Protein AF-A0A9P4I8T3-F1 (afdb_monomer)

Organism: NCBI:txid1504668

Structure (mmCIF, N/CA/C/O backbone):
data_AF-A0A9P4I8T3-F1
#
_entry.id   AF-A0A9P4I8T3-F1
#
loop_
_atom_site.group_PDB
_atom_site.id
_atom_site.type_symbol
_atom_site.label_atom_id
_atom_site.label_alt_id
_atom_site.label_comp_id
_atom_site.label_asym_id
_atom_site.label_entity_id
_atom_site.label_seq_id
_atom_site.pdbx_PDB_ins_code
_atom_site.Cartn_x
_atom_site.Cartn_y
_atom_site.Cartn_z
_atom_site.occupancy
_atom_site.B_iso_or_equiv
_atom_site.auth_seq_id
_atom_site.auth_comp_id
_atom_site.auth_asym_id
_atom_site.auth_atom_id
_atom_site.pdbx_PDB_model_num
ATOM 1 N N . MET A 1 1 ? 22.975 -70.107 -22.832 1.00 39.19 1 MET A N 1
ATOM 2 C CA . MET A 1 1 ? 23.733 -68.838 -22.820 1.00 39.19 1 MET A CA 1
ATOM 3 C C . MET A 1 1 ? 22.758 -67.718 -22.517 1.00 39.19 1 MET A C 1
ATOM 5 O O . MET A 1 1 ? 21.801 -67.549 -23.257 1.00 39.19 1 MET A O 1
ATOM 9 N N . ARG A 1 2 ? 22.939 -67.062 -21.368 1.00 32.47 2 ARG A N 1
ATOM 10 C CA . ARG A 1 2 ? 22.164 -65.898 -20.922 1.00 32.47 2 ARG A CA 1
ATOM 11 C C . ARG A 1 2 ? 22.772 -64.655 -21.576 1.00 32.47 2 ARG A C 1
ATOM 13 O O . ARG A 1 2 ? 23.991 -64.532 -21.544 1.00 32.47 2 ARG A O 1
ATOM 20 N N . SER A 1 3 ? 21.956 -63.761 -22.126 1.00 32.41 3 SER A N 1
ATOM 21 C CA . SER A 1 3 ? 22.399 -62.419 -22.513 1.00 32.41 3 SER A CA 1
ATOM 22 C C . SER A 1 3 ? 21.476 -61.393 -21.870 1.00 32.41 3 SER A C 1
ATOM 24 O O . SER A 1 3 ? 20.270 -61.390 -22.109 1.00 32.41 3 SER A O 1
ATOM 26 N N . PHE A 1 4 ? 22.074 -60.601 -20.987 1.00 32.31 4 PHE A N 1
ATOM 27 C CA . PHE A 1 4 ? 21.524 -59.430 -20.322 1.00 32.31 4 PHE A CA 1
ATOM 28 C C . PHE A 1 4 ? 21.687 -58.226 -21.250 1.00 32.31 4 PHE A C 1
ATOM 30 O O . PHE A 1 4 ? 22.812 -57.991 -21.680 1.00 32.31 4 PHE A O 1
ATOM 37 N N . ILE A 1 5 ? 20.644 -57.420 -21.475 1.00 35.81 5 ILE A N 1
ATOM 38 C CA . ILE A 1 5 ? 20.812 -55.990 -21.779 1.00 35.81 5 ILE A CA 1
ATOM 39 C C . ILE A 1 5 ? 19.763 -55.196 -20.999 1.00 35.81 5 ILE A C 1
ATOM 41 O O . ILE A 1 5 ? 18.572 -55.498 -21.022 1.00 35.81 5 ILE A O 1
ATOM 45 N N . ASN A 1 6 ? 20.296 -54.228 -20.260 1.00 30.61 6 ASN A N 1
ATOM 46 C CA . ASN A 1 6 ? 19.678 -53.412 -19.232 1.00 30.61 6 ASN A CA 1
ATOM 47 C C . ASN A 1 6 ? 18.763 -52.318 -19.791 1.00 30.61 6 ASN A C 1
ATOM 49 O O . ASN A 1 6 ? 19.089 -51.644 -20.767 1.00 30.61 6 ASN A O 1
ATOM 53 N N . THR A 1 7 ? 17.674 -52.085 -19.066 1.00 32.41 7 THR A N 1
ATOM 54 C CA . THR A 1 7 ? 16.831 -50.890 -19.112 1.00 32.41 7 THR A CA 1
ATOM 55 C C . THR A 1 7 ? 17.627 -49.684 -18.601 1.00 32.41 7 THR A C 1
ATOM 57 O O . THR A 1 7 ? 18.062 -49.677 -17.450 1.00 32.41 7 THR A O 1
ATOM 60 N N . VAL A 1 8 ? 17.821 -48.659 -19.433 1.00 31.30 8 VAL A N 1
ATOM 61 C CA . VAL A 1 8 ? 18.344 -47.354 -19.000 1.00 31.30 8 VAL A CA 1
ATOM 62 C C . VAL A 1 8 ? 17.151 -46.478 -18.628 1.00 31.30 8 VAL A C 1
ATOM 64 O O . VAL A 1 8 ? 16.394 -46.051 -19.496 1.00 31.30 8 VAL A O 1
ATOM 67 N N . ALA A 1 9 ? 16.967 -46.241 -17.331 1.00 30.64 9 ALA A N 1
ATOM 68 C CA . ALA A 1 9 ? 16.066 -45.217 -16.822 1.00 30.64 9 ALA A CA 1
ATOM 69 C C . ALA A 1 9 ? 16.783 -43.860 -16.884 1.00 30.64 9 ALA A C 1
ATOM 71 O O . ALA A 1 9 ? 17.818 -43.670 -16.246 1.00 30.64 9 ALA A O 1
ATOM 72 N N . VAL A 1 10 ? 16.243 -42.926 -17.666 1.00 30.62 10 VAL A N 1
ATOM 73 C CA . VAL A 1 10 ? 16.665 -41.521 -17.665 1.00 30.62 10 VAL A CA 1
ATOM 74 C C . VAL A 1 10 ? 15.968 -40.841 -16.489 1.00 30.62 10 VAL A C 1
ATOM 76 O O . VAL A 1 10 ? 14.761 -40.619 -16.521 1.00 30.62 10 VAL A O 1
ATOM 79 N N . ALA A 1 11 ? 16.722 -40.546 -15.433 1.00 29.09 11 ALA A N 1
ATOM 80 C CA . ALA A 1 11 ? 16.269 -39.690 -14.347 1.00 29.09 11 ALA A CA 1
ATOM 81 C C . ALA A 1 11 ? 16.483 -38.222 -14.754 1.00 29.09 11 ALA A C 1
ATOM 83 O O . ALA A 1 11 ? 17.623 -37.764 -14.828 1.00 29.09 11 ALA A O 1
ATOM 84 N N . LEU A 1 12 ? 15.398 -37.486 -15.022 1.00 29.84 12 LEU A N 1
ATOM 85 C CA . LEU A 1 12 ? 15.425 -36.022 -15.010 1.00 29.84 12 LEU A CA 1
ATOM 86 C C . LEU A 1 12 ? 15.494 -35.570 -13.547 1.00 29.84 12 LEU A C 1
ATOM 88 O O . LEU A 1 12 ? 14.497 -35.604 -12.828 1.00 29.84 12 LEU A O 1
ATOM 92 N N . ALA A 1 13 ? 16.679 -35.166 -13.100 1.00 29.25 13 ALA A N 1
ATOM 93 C CA . ALA A 1 13 ? 16.830 -34.421 -11.862 1.00 29.25 13 ALA A CA 1
ATOM 94 C C . ALA A 1 13 ? 16.403 -32.969 -12.122 1.00 29.25 13 ALA A C 1
ATOM 96 O O . ALA A 1 13 ? 17.127 -32.208 -12.761 1.00 29.25 13 ALA A O 1
ATOM 97 N N . ALA A 1 14 ? 15.213 -32.602 -11.646 1.00 28.91 14 ALA A N 1
ATOM 98 C CA . ALA A 1 14 ? 14.805 -31.213 -11.505 1.00 28.91 14 ALA A CA 1
ATOM 99 C C . ALA A 1 14 ? 15.632 -30.588 -10.374 1.00 28.91 14 ALA A C 1
ATOM 101 O O . ALA A 1 14 ? 15.403 -30.841 -9.192 1.00 28.91 14 ALA A O 1
ATOM 102 N N . SER A 1 15 ? 16.646 -29.812 -10.739 1.00 28.58 15 SER A N 1
ATOM 103 C CA . SER A 1 15 ? 17.368 -28.945 -9.817 1.00 28.58 15 SER A CA 1
ATOM 104 C C . SER A 1 15 ? 16.493 -27.735 -9.496 1.00 28.58 15 SER A C 1
ATOM 106 O O . SER A 1 15 ? 16.472 -26.763 -10.248 1.00 28.58 15 SER A O 1
ATOM 108 N N . SER A 1 16 ? 15.763 -27.803 -8.382 1.00 28.31 16 SER A N 1
ATOM 109 C CA . SER A 1 16 ? 15.173 -26.635 -7.732 1.00 28.31 16 SER A CA 1
ATOM 110 C C . SER A 1 16 ? 16.310 -25.759 -7.203 1.00 28.31 16 SER A C 1
ATOM 112 O O . SER A 1 16 ? 16.874 -26.026 -6.138 1.00 28.31 16 SER A O 1
ATOM 114 N N . LEU A 1 17 ? 16.690 -24.743 -7.973 1.00 27.39 17 LEU A N 1
ATOM 115 C CA . LEU A 1 17 ? 17.464 -23.624 -7.457 1.00 27.39 17 LEU A CA 1
ATOM 116 C C . LEU A 1 17 ? 16.551 -22.882 -6.480 1.00 27.39 17 LEU A C 1
ATOM 118 O O . LEU A 1 17 ? 15.700 -22.102 -6.890 1.00 27.39 17 LEU A O 1
ATOM 122 N N . ALA A 1 18 ? 16.719 -23.147 -5.186 1.00 28.11 18 ALA A N 1
ATOM 123 C CA . ALA A 1 18 ? 16.371 -22.162 -4.178 1.00 28.11 18 ALA A CA 1
ATOM 124 C C . ALA A 1 18 ? 17.290 -20.964 -4.439 1.00 28.11 18 ALA A C 1
ATOM 126 O O . ALA A 1 18 ? 18.469 -20.984 -4.076 1.00 28.11 18 ALA A O 1
ATOM 127 N N . ALA A 1 19 ? 16.787 -19.971 -5.170 1.00 26.14 19 ALA A N 1
ATOM 128 C CA . ALA A 1 19 ? 17.444 -18.685 -5.262 1.00 26.14 19 ALA A CA 1
ATOM 129 C C . ALA A 1 19 ? 17.400 -18.088 -3.854 1.00 26.14 19 ALA A C 1
ATOM 131 O O . ALA A 1 19 ? 16.372 -17.598 -3.399 1.00 26.14 19 ALA A O 1
ATOM 132 N N . ALA A 1 20 ? 18.517 -18.179 -3.132 1.00 26.09 20 ALA A N 1
ATOM 133 C CA . ALA A 1 20 ? 18.774 -17.218 -2.079 1.00 26.09 20 ALA A CA 1
ATOM 134 C C . ALA A 1 20 ? 18.694 -15.848 -2.757 1.00 26.09 20 ALA A C 1
ATOM 136 O O . ALA A 1 20 ? 19.478 -15.589 -3.676 1.00 26.09 20 ALA A O 1
ATOM 137 N N . ALA A 1 21 ? 17.708 -15.034 -2.370 1.00 28.83 21 ALA A N 1
ATOM 138 C CA . ALA A 1 21 ? 17.592 -13.670 -2.856 1.00 28.83 21 ALA A CA 1
ATOM 139 C C . ALA A 1 21 ? 18.983 -13.014 -2.767 1.00 28.83 21 ALA A C 1
ATOM 141 O O . ALA A 1 21 ? 19.659 -13.181 -1.739 1.00 28.83 21 ALA A O 1
ATOM 142 N N . PRO A 1 22 ? 19.467 -12.350 -3.834 1.00 28.58 22 PRO A N 1
ATOM 143 C CA . PRO A 1 22 ? 20.724 -11.621 -3.760 1.00 28.58 22 PRO A CA 1
ATOM 144 C C . PRO A 1 22 ? 20.665 -10.717 -2.529 1.00 28.58 22 PRO A C 1
ATOM 146 O O . PRO A 1 22 ? 19.621 -10.130 -2.251 1.00 28.58 22 PRO A O 1
ATOM 149 N N . ALA A 1 23 ? 21.751 -10.673 -1.751 1.00 32.44 23 ALA A N 1
ATOM 150 C CA . ALA A 1 23 ? 21.820 -9.859 -0.544 1.00 32.44 23 ALA A CA 1
ATOM 151 C C . ALA A 1 23 ? 21.357 -8.436 -0.884 1.00 32.44 23 ALA A C 1
ATOM 153 O O . ALA A 1 23 ? 22.071 -7.707 -1.577 1.00 32.44 23 ALA A O 1
ATOM 154 N N . GLN A 1 24 ? 20.141 -8.087 -0.449 1.00 41.16 24 GLN A N 1
ATOM 155 C CA . GLN A 1 24 ? 19.524 -6.802 -0.744 1.00 41.16 24 GLN A CA 1
ATOM 156 C C . GLN A 1 24 ? 20.484 -5.715 -0.281 1.00 41.16 24 GLN A C 1
ATOM 158 O O . GLN A 1 24 ? 21.000 -5.754 0.843 1.00 41.16 24 GLN A O 1
ATOM 163 N N . LYS A 1 25 ? 20.770 -4.749 -1.152 1.00 39.25 25 LYS A N 1
ATOM 164 C CA . LYS A 1 25 ? 21.570 -3.592 -0.773 1.00 39.25 25 LYS A CA 1
ATOM 165 C C . LYS A 1 25 ? 20.713 -2.743 0.165 1.00 39.25 25 LYS A C 1
ATOM 167 O O . LYS A 1 25 ? 19.985 -1.868 -0.279 1.00 39.25 25 LYS A O 1
ATOM 172 N N . ILE A 1 26 ? 20.788 -3.028 1.466 1.00 41.59 26 ILE A N 1
ATOM 173 C CA . ILE A 1 26 ? 20.115 -2.252 2.510 1.00 41.59 26 ILE A CA 1
ATOM 174 C C . ILE A 1 26 ? 20.692 -0.839 2.463 1.00 41.59 26 ILE A C 1
ATOM 176 O O . ILE A 1 26 ? 21.810 -0.597 2.926 1.00 41.59 26 ILE A O 1
ATOM 180 N N . VAL A 1 27 ? 19.941 0.103 1.902 1.00 46.62 27 VAL A N 1
ATOM 181 C CA . VAL A 1 27 ? 20.287 1.517 2.003 1.00 46.62 27 VAL A CA 1
ATOM 182 C C . VAL A 1 27 ? 19.703 2.032 3.308 1.00 46.62 27 VAL A C 1
ATOM 184 O O . VAL A 1 27 ? 18.545 2.420 3.394 1.00 46.62 27 VAL A O 1
ATOM 187 N N . GLN A 1 28 ? 20.524 1.998 4.355 1.00 46.53 28 GLN A N 1
ATOM 188 C CA . GLN A 1 28 ? 20.222 2.719 5.584 1.00 46.53 28 GLN A CA 1
ATOM 189 C C . GLN A 1 28 ? 20.360 4.209 5.285 1.00 46.53 28 GLN A C 1
ATOM 191 O O . GLN A 1 28 ? 21.435 4.656 4.882 1.00 46.53 28 GLN A O 1
ATOM 196 N N . LEU A 1 29 ? 19.299 4.985 5.493 1.00 41.59 29 LEU A N 1
ATOM 197 C CA . LEU A 1 29 ? 19.434 6.433 5.577 1.00 41.59 29 LEU A CA 1
ATOM 198 C C . LEU A 1 29 ? 19.915 6.781 6.991 1.00 41.59 29 LEU A C 1
ATOM 200 O O . LEU A 1 29 ? 19.150 6.618 7.942 1.00 41.59 29 LEU A O 1
ATOM 204 N N . PRO A 1 30 ? 21.157 7.267 7.180 1.00 32.41 30 PRO A N 1
ATOM 205 C CA . PRO A 1 30 ? 21.526 7.871 8.445 1.00 32.41 30 PRO A CA 1
ATOM 206 C C . PRO A 1 30 ? 20.790 9.208 8.558 1.00 32.41 30 PRO A C 1
ATOM 208 O O . PRO A 1 30 ? 20.992 10.113 7.747 1.00 32.41 30 PRO A O 1
ATOM 211 N N . GLY A 1 31 ? 19.939 9.359 9.568 1.00 40.19 31 GLY A N 1
ATOM 212 C CA . GLY A 1 31 ? 19.384 10.664 9.897 1.00 40.19 31 GLY A CA 1
ATOM 213 C C . GLY A 1 31 ? 18.122 10.596 10.731 1.00 40.19 31 GLY A C 1
ATOM 214 O O . GLY A 1 31 ? 17.184 9.877 10.407 1.00 40.19 31 GLY A O 1
ATOM 215 N N . ASN A 1 32 ? 18.089 11.420 11.775 1.00 45.41 32 ASN A N 1
ATOM 216 C CA . ASN A 1 32 ? 16.844 11.818 12.410 1.00 45.41 32 ASN A CA 1
ATOM 217 C C . ASN A 1 32 ? 15.942 12.405 11.317 1.00 45.41 32 ASN A C 1
ATOM 219 O O . ASN A 1 32 ? 16.387 13.264 10.548 1.00 45.41 32 ASN A O 1
ATOM 223 N N . PHE A 1 33 ? 14.698 11.944 11.240 1.00 50.41 33 PHE A N 1
ATOM 224 C CA . PHE A 1 33 ? 13.681 12.611 10.439 1.00 50.41 33 PHE A CA 1
ATOM 225 C C . PHE A 1 33 ? 13.674 14.100 10.820 1.00 50.41 33 PHE A C 1
ATOM 227 O O . PHE A 1 33 ? 13.781 14.410 12.016 1.00 50.41 33 PHE A O 1
ATOM 234 N N . PRO A 1 34 ? 13.676 15.028 9.845 1.00 53.38 34 PRO A N 1
ATOM 235 C CA . PRO A 1 34 ? 13.690 16.447 10.162 1.00 53.38 34 PRO A CA 1
ATOM 236 C C . PRO A 1 34 ? 12.518 16.755 11.090 1.00 53.38 34 PRO A C 1
ATOM 238 O O . PRO A 1 34 ? 11.452 16.151 10.978 1.00 53.38 34 PRO A O 1
ATOM 241 N N . ASN A 1 35 ? 12.722 17.679 12.030 1.00 58.50 35 ASN A N 1
ATOM 242 C CA . ASN A 1 35 ? 11.611 18.176 12.821 1.00 58.50 35 ASN A CA 1
ATOM 243 C C . ASN A 1 35 ? 10.643 18.882 11.868 1.00 58.50 35 ASN A C 1
ATOM 245 O O . ASN A 1 35 ? 10.857 20.034 11.498 1.00 58.50 35 ASN A O 1
ATOM 249 N N . LEU A 1 36 ? 9.597 18.162 11.483 1.00 58.00 36 LEU A N 1
ATOM 250 C CA . LEU A 1 36 ? 8.556 18.594 10.565 1.00 58.00 36 LEU A CA 1
ATOM 251 C C . LEU A 1 36 ? 7.827 19.866 11.046 1.00 58.00 36 LEU A C 1
ATOM 253 O O . LEU A 1 36 ? 7.233 20.580 10.244 1.00 58.00 36 LEU A O 1
ATOM 257 N N . ALA A 1 37 ? 7.933 20.209 12.335 1.00 54.94 37 ALA A N 1
ATOM 258 C CA . ALA A 1 37 ? 7.385 21.441 12.898 1.00 54.94 37 ALA A CA 1
ATOM 259 C C . ALA A 1 37 ? 8.256 22.698 12.664 1.00 54.94 37 ALA A C 1
ATOM 261 O O . ALA A 1 37 ? 7.863 23.797 13.070 1.00 54.94 37 ALA A O 1
ATOM 262 N N . ASP A 1 38 ? 9.442 22.582 12.056 1.00 61.28 38 ASP A N 1
ATOM 263 C CA . ASP A 1 38 ? 10.268 23.747 11.728 1.00 61.28 38 ASP A CA 1
ATOM 264 C C . ASP A 1 38 ? 9.722 24.479 10.491 1.00 61.28 38 ASP A C 1
ATOM 266 O O . ASP A 1 38 ? 9.885 24.025 9.358 1.00 61.28 38 ASP A O 1
ATOM 270 N N . LYS A 1 39 ? 9.144 25.669 10.704 1.00 59.19 39 LYS A N 1
ATOM 271 C CA . LYS A 1 39 ? 8.580 26.522 9.643 1.00 59.19 39 LYS A CA 1
ATOM 272 C C . LYS A 1 39 ? 9.551 26.836 8.503 1.00 59.19 39 LYS A C 1
ATOM 274 O O . LYS A 1 39 ? 9.101 27.029 7.376 1.00 59.19 39 LYS A O 1
ATOM 279 N N . ALA A 1 40 ? 10.858 26.920 8.768 1.00 53.53 40 ALA A N 1
ATOM 280 C CA . ALA A 1 40 ? 11.839 27.154 7.709 1.00 53.53 40 ALA A CA 1
ATOM 281 C C . ALA A 1 40 ? 11.947 25.941 6.772 1.00 53.53 40 ALA A C 1
ATOM 283 O O . ALA A 1 40 ? 12.076 26.112 5.562 1.00 53.53 40 ALA A O 1
ATOM 284 N N . SER A 1 41 ? 11.829 24.729 7.323 1.00 65.81 41 SER A N 1
ATOM 285 C CA . SER A 1 41 ? 11.773 23.486 6.547 1.00 65.81 41 SER A CA 1
ATOM 286 C C . SER A 1 41 ? 10.426 23.294 5.837 1.00 65.81 41 SER A C 1
ATOM 288 O O . SER A 1 41 ? 10.380 22.736 4.739 1.00 65.81 41 SER A O 1
ATOM 290 N N . THR A 1 42 ? 9.336 23.821 6.406 1.00 78.81 42 THR A N 1
ATOM 291 C CA . THR A 1 42 ? 8.000 23.769 5.798 1.00 78.81 42 THR A CA 1
ATOM 292 C C . THR A 1 42 ? 7.917 24.615 4.528 1.00 78.81 42 THR A C 1
ATOM 294 O O . THR A 1 42 ? 7.448 24.113 3.519 1.00 78.81 42 THR A O 1
ATOM 297 N N . ALA A 1 43 ? 8.447 25.844 4.513 1.00 83.75 43 ALA A N 1
ATOM 298 C CA . ALA A 1 43 ? 8.311 26.735 3.351 1.00 83.75 43 ALA A CA 1
ATOM 299 C C . ALA A 1 43 ? 8.969 26.188 2.067 1.00 83.75 43 ALA A C 1
ATOM 301 O O . ALA A 1 43 ? 8.418 26.325 0.976 1.00 83.75 43 ALA A O 1
ATOM 302 N N . SER A 1 44 ? 10.145 25.556 2.176 1.00 84.56 44 SER A N 1
ATOM 303 C CA . SER A 1 44 ? 10.777 24.890 1.027 1.00 84.56 44 SER A CA 1
ATOM 304 C C . SER A 1 44 ? 10.012 23.645 0.587 1.00 84.56 44 SER A C 1
ATOM 306 O O . SER A 1 44 ? 9.972 23.348 -0.602 1.00 84.56 44 SER A O 1
ATOM 308 N N . THR A 1 45 ? 9.413 22.929 1.541 1.00 87.69 45 THR A N 1
ATOM 309 C CA . THR A 1 45 ? 8.601 21.739 1.267 1.00 87.69 45 THR A CA 1
ATOM 310 C C . THR A 1 45 ? 7.319 22.129 0.533 1.00 87.69 45 THR A C 1
ATOM 312 O O . THR A 1 45 ? 7.035 21.574 -0.516 1.00 87.69 45 THR A O 1
ATOM 315 N N . GLU A 1 46 ? 6.611 23.154 1.005 1.00 91.12 46 GLU A N 1
ATOM 316 C CA . GLU A 1 46 ? 5.440 23.741 0.342 1.00 91.12 46 GLU A CA 1
ATOM 317 C C . GLU A 1 46 ? 5.758 24.185 -1.093 1.00 91.12 46 GLU A C 1
ATOM 319 O O . GLU A 1 46 ? 5.062 23.824 -2.041 1.00 91.12 46 GLU A O 1
ATOM 324 N N . ALA A 1 47 ? 6.873 24.896 -1.287 1.00 90.75 47 ALA A N 1
ATOM 325 C CA . ALA A 1 47 ? 7.308 25.296 -2.622 1.00 90.75 47 ALA A CA 1
ATOM 326 C C . ALA A 1 47 ? 7.589 24.092 -3.542 1.00 90.75 47 ALA A C 1
ATOM 328 O O . ALA A 1 47 ? 7.219 24.130 -4.713 1.00 90.75 47 ALA A O 1
ATOM 329 N N . GLY A 1 48 ? 8.228 23.040 -3.021 1.00 90.62 48 GLY A N 1
ATOM 330 C CA . GLY A 1 48 ? 8.528 21.816 -3.768 1.00 90.62 48 GLY A CA 1
ATOM 331 C C . GLY A 1 48 ? 7.319 20.908 -4.014 1.00 90.62 48 GLY A C 1
ATOM 332 O O . GLY A 1 48 ? 7.348 20.126 -4.955 1.00 90.62 48 GLY A O 1
ATOM 333 N N . ALA A 1 49 ? 6.266 21.029 -3.202 1.00 92.12 49 ALA A N 1
ATOM 334 C CA . ALA A 1 49 ? 4.980 20.354 -3.378 1.00 92.12 49 ALA A CA 1
ATOM 335 C C . ALA A 1 49 ? 4.000 21.158 -4.251 1.00 92.12 49 ALA A C 1
ATOM 337 O O . ALA A 1 49 ? 2.878 20.722 -4.480 1.00 92.12 49 ALA A O 1
ATOM 338 N N . PHE A 1 50 ? 4.387 22.360 -4.700 1.00 91.94 50 PHE A N 1
ATOM 339 C CA . PHE A 1 50 ? 3.518 23.287 -5.435 1.00 91.94 50 PHE A CA 1
ATOM 340 C C . PHE A 1 50 ? 2.214 23.643 -4.691 1.00 91.94 50 PHE A C 1
ATOM 342 O O . PHE A 1 50 ? 1.213 24.010 -5.308 1.00 91.94 50 PHE A O 1
ATOM 349 N N . GLY A 1 51 ? 2.239 23.597 -3.356 1.00 88.81 51 GLY A N 1
ATOM 350 C CA . GLY A 1 51 ? 1.063 23.733 -2.499 1.00 88.81 51 GLY A CA 1
ATOM 351 C C . GLY A 1 51 ? 1.413 24.234 -1.099 1.00 88.81 51 GLY A C 1
ATOM 352 O O . GLY A 1 51 ? 2.571 24.474 -0.781 1.00 88.81 51 GLY A O 1
ATOM 353 N N . GLN A 1 52 ? 0.407 24.446 -0.254 1.00 87.25 52 GLN A N 1
ATOM 354 C CA . GLN A 1 52 ? 0.592 24.888 1.135 1.00 87.25 52 GLN A CA 1
ATOM 355 C C . GLN A 1 52 ? -0.081 23.911 2.089 1.00 87.25 52 GLN A C 1
ATOM 357 O O . GLN A 1 52 ? -1.070 23.277 1.720 1.00 87.25 52 GLN A O 1
ATOM 362 N N . LEU A 1 53 ? 0.401 23.840 3.334 1.00 84.19 53 LEU A N 1
ATOM 363 C CA . LEU A 1 53 ? -0.325 23.129 4.382 1.00 84.19 53 LEU A CA 1
ATOM 364 C C . LEU A 1 53 ? -1.733 23.696 4.536 1.00 84.19 53 LEU A C 1
ATOM 366 O O . LEU A 1 53 ? -1.952 24.912 4.491 1.00 84.19 53 LEU A O 1
ATOM 370 N N . SER A 1 54 ? -2.682 22.798 4.792 1.00 77.25 54 SER A N 1
ATOM 371 C CA . SER A 1 54 ? -4.062 23.187 5.043 1.00 77.25 54 SER A CA 1
ATOM 372 C C . SER A 1 54 ? -4.145 24.197 6.188 1.00 77.25 54 SER A C 1
ATOM 374 O O . SER A 1 54 ? -3.629 23.993 7.288 1.00 77.25 54 SER A O 1
ATOM 376 N N . ASN A 1 55 ? -4.847 25.296 5.927 1.00 73.69 55 ASN A N 1
ATOM 377 C CA . ASN A 1 55 ? -5.182 26.308 6.921 1.00 73.69 55 ASN A CA 1
ATOM 378 C C . ASN A 1 55 ? -6.610 26.141 7.466 1.00 73.69 55 ASN A C 1
ATOM 380 O O . ASN A 1 55 ? -7.095 27.034 8.169 1.00 73.69 55 ASN A O 1
ATOM 384 N N . ILE A 1 56 ? -7.293 25.035 7.137 1.00 63.72 56 ILE A N 1
ATOM 385 C CA . ILE A 1 56 ? -8.647 24.728 7.611 1.00 63.72 56 ILE A CA 1
ATOM 386 C C . ILE A 1 56 ? -8.552 24.372 9.101 1.00 63.72 56 ILE A C 1
ATOM 388 O O . ILE A 1 56 ? -8.482 23.221 9.517 1.00 63.72 56 ILE A O 1
ATOM 392 N N . GLY A 1 57 ? -8.476 25.421 9.917 1.00 48.97 57 GLY A N 1
ATOM 393 C CA . GLY A 1 57 ? -8.261 25.373 11.353 1.00 48.97 57 GLY A CA 1
ATOM 394 C C . GLY A 1 57 ? -9.547 25.646 12.118 1.00 48.97 57 GLY A C 1
ATOM 395 O O . GLY A 1 57 ? -9.778 26.755 12.591 1.00 48.97 57 GLY A O 1
ATOM 396 N N . GLY A 1 58 ? -10.368 24.618 12.298 1.00 51.12 58 GLY A N 1
ATOM 397 C CA . GLY A 1 58 ? -11.180 24.496 13.504 1.00 51.12 58 GLY A CA 1
ATOM 398 C C . GLY A 1 58 ? -10.536 23.414 14.352 1.00 51.12 58 GLY A C 1
ATOM 399 O O . GLY A 1 58 ? -10.297 22.335 13.828 1.00 51.12 58 GLY A O 1
ATOM 400 N N . LYS A 1 59 ? -10.227 23.668 15.632 1.00 51.97 59 LYS A N 1
ATOM 401 C CA . LYS A 1 59 ? -9.804 22.590 16.539 1.00 51.97 59 LYS A CA 1
ATOM 402 C C . LYS A 1 59 ? -10.955 21.575 16.578 1.00 51.97 59 LYS A C 1
ATOM 404 O O . LYS A 1 59 ? -12.009 21.939 17.109 1.00 51.97 59 LYS A O 1
ATOM 409 N N . PRO A 1 60 ? -10.807 20.355 16.027 1.00 56.09 60 PRO A N 1
ATOM 410 C CA . PRO A 1 60 ? -11.829 19.334 16.181 1.00 56.09 60 PRO A CA 1
ATOM 411 C C . PRO A 1 60 ? -12.056 19.153 17.686 1.00 56.09 60 PRO A C 1
ATOM 413 O O . PRO A 1 60 ? -11.080 19.214 18.450 1.00 56.09 60 PRO A O 1
ATOM 416 N N . PRO A 1 61 ? -13.304 19.017 18.156 1.00 61.88 61 PRO A N 1
ATOM 417 C CA . PRO A 1 61 ? -13.613 18.896 19.575 1.00 61.88 61 PRO A CA 1
ATOM 418 C C . PRO A 1 61 ? -13.194 17.516 20.108 1.00 61.88 61 PRO A C 1
ATOM 420 O O . PRO A 1 61 ? -14.032 16.764 20.568 1.00 61.88 61 PRO A O 1
ATOM 423 N N . LYS A 1 62 ? -11.885 17.226 20.097 1.00 78.88 62 LYS A N 1
ATOM 424 C CA . LYS A 1 62 ? -11.248 15.927 20.359 1.00 78.88 62 LYS A CA 1
ATOM 425 C C . LYS A 1 62 ? -11.696 14.835 19.387 1.00 78.88 62 LYS A C 1
ATOM 427 O O . LYS A 1 62 ? -12.881 14.651 19.160 1.00 78.88 62 LYS A O 1
ATOM 432 N N . PHE A 1 63 ? -10.734 14.086 18.865 1.00 86.69 63 PHE A N 1
ATOM 433 C CA . PHE A 1 63 ? -11.033 12.869 18.118 1.00 86.69 63 PHE A CA 1
ATOM 434 C C . PHE A 1 63 ? -11.387 11.717 19.058 1.00 86.69 63 PHE A C 1
ATOM 436 O O . PHE A 1 63 ? -10.879 11.648 20.185 1.00 86.69 63 PHE A O 1
ATOM 443 N N . SER A 1 64 ? -12.244 10.816 18.586 1.00 90.62 64 SER A N 1
ATOM 444 C CA . SER A 1 64 ? -12.458 9.510 19.210 1.00 90.62 64 SER A CA 1
ATOM 445 C C . SER A 1 64 ? -11.179 8.666 19.188 1.00 90.62 64 SER A C 1
ATOM 447 O O . SER A 1 64 ? -10.319 8.857 18.330 1.00 90.62 64 SER A O 1
ATOM 449 N N . ASP A 1 65 ? -11.060 7.692 20.093 1.00 90.69 65 ASP A N 1
ATOM 450 C CA . ASP A 1 65 ? -9.898 6.792 20.116 1.00 90.69 65 ASP A CA 1
ATOM 451 C C . ASP A 1 65 ? -9.737 6.011 18.798 1.00 90.69 65 ASP A C 1
ATOM 453 O O . ASP A 1 65 ? -8.612 5.784 18.361 1.00 90.69 65 ASP A O 1
ATOM 457 N N . ASP A 1 66 ? -10.843 5.667 18.128 1.00 91.81 66 ASP A N 1
ATOM 458 C CA . ASP A 1 66 ? -10.802 4.973 16.837 1.00 91.81 66 ASP A CA 1
ATOM 459 C C . ASP A 1 66 ? -10.228 5.864 15.724 1.00 91.81 66 ASP A C 1
ATOM 461 O O . ASP A 1 66 ? -9.349 5.435 14.975 1.00 91.81 66 ASP A O 1
ATOM 465 N N . THR A 1 67 ? -10.640 7.134 15.660 1.00 92.31 67 THR A N 1
ATOM 466 C CA . THR A 1 67 ? -10.038 8.113 14.743 1.00 92.31 67 THR A CA 1
ATOM 467 C C . THR A 1 67 ? -8.572 8.369 15.087 1.00 92.31 67 THR A C 1
ATOM 469 O O . THR A 1 67 ? -7.756 8.517 14.182 1.00 92.31 67 THR A O 1
ATOM 472 N N . ILE A 1 68 ? -8.194 8.371 16.370 1.00 91.56 68 ILE A N 1
ATOM 473 C CA . ILE A 1 68 ? -6.785 8.500 16.777 1.00 91.56 68 ILE A CA 1
ATOM 474 C C . ILE A 1 68 ? -5.955 7.341 16.223 1.00 91.56 68 ILE A C 1
ATOM 476 O O . ILE A 1 68 ? -4.910 7.599 15.634 1.00 91.56 68 ILE A O 1
ATOM 480 N N . THR A 1 69 ? -6.429 6.097 16.327 1.00 92.81 69 THR A N 1
ATOM 481 C CA . THR A 1 69 ? -5.745 4.940 15.725 1.00 92.81 69 THR A CA 1
ATOM 482 C C . THR A 1 69 ? -5.593 5.087 14.208 1.00 92.81 69 THR A C 1
ATOM 484 O O . THR A 1 69 ? -4.545 4.741 13.665 1.00 92.81 69 THR A O 1
ATOM 487 N N . SER A 1 70 ? -6.589 5.653 13.517 1.00 94.56 70 SER A N 1
ATOM 488 C CA . SER A 1 70 ? -6.462 5.979 12.090 1.00 94.56 70 SER A CA 1
ATOM 489 C C . SER A 1 70 ? -5.379 7.023 11.818 1.00 94.56 70 SER A C 1
ATOM 491 O O . SER A 1 70 ? -4.583 6.843 10.906 1.00 94.56 70 SER A O 1
ATOM 493 N N . ILE A 1 71 ? -5.322 8.100 12.608 1.00 92.44 71 ILE A N 1
ATOM 494 C CA . ILE A 1 71 ? -4.311 9.154 12.438 1.00 92.44 71 ILE A CA 1
ATOM 495 C C . ILE A 1 71 ? -2.906 8.605 12.719 1.00 92.44 71 ILE A C 1
ATOM 497 O O . ILE A 1 71 ? -1.973 8.950 12.003 1.00 92.44 71 ILE A O 1
ATOM 501 N N . GLU A 1 72 ? -2.741 7.749 13.731 1.00 91.94 72 GLU A N 1
ATOM 502 C CA . GLU A 1 72 ? -1.455 7.109 14.035 1.00 91.94 72 GLU A CA 1
ATOM 503 C C . GLU A 1 72 ? -0.988 6.196 12.887 1.00 91.94 72 GLU A C 1
ATOM 505 O O . GLU A 1 72 ? 0.198 6.193 12.561 1.00 91.94 72 GLU A O 1
ATOM 510 N N . LEU A 1 73 ? -1.909 5.460 12.248 1.00 94.19 73 LEU A N 1
ATOM 511 C CA . LEU A 1 73 ? -1.608 4.669 11.051 1.00 94.19 73 LEU A CA 1
ATOM 512 C C . LEU A 1 73 ? -1.203 5.550 9.868 1.00 94.19 73 LEU A C 1
ATOM 514 O O . LEU A 1 73 ? -0.166 5.288 9.267 1.00 94.19 73 LEU A O 1
ATOM 518 N N . VAL A 1 74 ? -2.002 6.574 9.552 1.00 93.94 74 VAL A N 1
ATOM 519 C CA . VAL A 1 74 ? -1.706 7.512 8.457 1.00 93.94 74 VAL A CA 1
ATOM 520 C C . VAL A 1 74 ? -0.341 8.149 8.695 1.00 93.94 74 VAL A C 1
ATOM 522 O O . VAL A 1 74 ? 0.528 8.035 7.852 1.00 93.94 74 VAL A O 1
ATOM 525 N N . SER A 1 75 ? -0.078 8.684 9.890 1.00 90.94 75 SER A N 1
ATOM 526 C CA . SER A 1 75 ? 1.240 9.232 10.243 1.00 90.94 75 SER A CA 1
ATOM 527 C C . SER A 1 75 ? 2.394 8.249 9.972 1.00 90.94 75 SER A C 1
ATOM 529 O O . SER A 1 75 ? 3.403 8.636 9.379 1.00 90.94 75 SER A O 1
ATOM 531 N N . LEU A 1 76 ? 2.262 6.979 10.378 1.00 91.56 76 LEU A N 1
ATOM 532 C CA . LEU A 1 76 ? 3.290 5.974 10.104 1.00 91.56 76 LEU A CA 1
ATOM 533 C C . LEU A 1 76 ? 3.480 5.748 8.597 1.00 91.56 76 LEU A C 1
ATOM 535 O O . LEU A 1 76 ? 4.626 5.614 8.165 1.00 91.56 76 LEU A O 1
ATOM 539 N N . ASN A 1 77 ? 2.387 5.716 7.830 1.00 94.81 77 ASN A N 1
ATOM 540 C CA . ASN A 1 77 ? 2.415 5.614 6.373 1.00 94.81 77 ASN A CA 1
ATOM 541 C C . ASN A 1 77 ? 3.222 6.760 5.751 1.00 94.81 77 ASN A C 1
ATOM 543 O O . ASN A 1 77 ? 4.261 6.508 5.144 1.00 94.81 77 ASN A O 1
ATOM 547 N N . GLU A 1 78 ? 2.834 8.005 6.041 1.00 93.31 78 GLU A N 1
ATOM 548 C CA . GLU A 1 78 ? 3.470 9.203 5.473 1.00 93.31 78 GLU A CA 1
ATOM 549 C C . GLU A 1 78 ? 4.972 9.275 5.797 1.00 93.31 78 GLU A C 1
ATOM 551 O O . GLU A 1 78 ? 5.808 9.721 5.001 1.00 93.31 78 GLU A O 1
ATOM 556 N N . ILE A 1 79 ? 5.354 8.826 7.001 1.00 89.88 79 ILE A N 1
ATOM 557 C CA . ILE A 1 79 ? 6.761 8.718 7.396 1.00 89.88 79 ILE A CA 1
ATOM 558 C C . ILE A 1 79 ? 7.469 7.696 6.502 1.00 89.88 79 ILE A C 1
ATOM 560 O O . ILE A 1 79 ? 8.529 8.010 5.956 1.00 89.88 79 ILE A O 1
ATOM 564 N N . ILE A 1 80 ? 6.920 6.489 6.355 1.00 91.69 80 ILE A N 1
ATOM 565 C CA . ILE A 1 80 ? 7.511 5.428 5.528 1.00 91.69 80 ILE A CA 1
ATOM 566 C C . ILE A 1 80 ? 7.685 5.901 4.083 1.00 91.69 80 ILE A C 1
ATOM 568 O O . ILE A 1 80 ? 8.779 5.747 3.535 1.00 91.69 80 ILE A O 1
ATOM 572 N N . GLU A 1 81 ? 6.679 6.543 3.500 1.00 94.69 81 GLU A N 1
ATOM 573 C CA . GLU A 1 81 ? 6.715 7.043 2.122 1.00 94.69 81 GLU A CA 1
ATOM 574 C C . GLU A 1 81 ? 7.739 8.162 1.946 1.00 94.69 81 GLU A C 1
ATOM 576 O O . GLU A 1 81 ? 8.577 8.118 1.041 1.00 94.69 81 GLU A O 1
ATOM 581 N N . THR A 1 82 ? 7.795 9.105 2.891 1.00 91.94 82 THR A N 1
ATOM 582 C CA . THR A 1 82 ? 8.842 10.135 2.913 1.00 91.94 82 THR A CA 1
ATOM 583 C C . THR A 1 82 ? 10.244 9.505 2.908 1.00 91.94 82 THR A C 1
ATOM 585 O O . THR A 1 82 ? 11.153 9.984 2.219 1.00 91.94 82 THR A O 1
ATOM 588 N N . PHE A 1 83 ? 10.462 8.430 3.674 1.00 90.56 83 PHE A N 1
ATOM 589 C CA . PHE A 1 83 ? 11.738 7.707 3.669 1.00 90.56 83 PHE A CA 1
ATOM 590 C C . PHE A 1 83 ? 11.972 6.954 2.354 1.00 90.56 83 PHE A C 1
ATOM 592 O O . PHE A 1 83 ? 13.093 6.993 1.836 1.00 90.56 83 PHE A O 1
ATOM 599 N N . PHE A 1 84 ? 10.941 6.308 1.810 1.00 94.44 84 PHE A N 1
ATOM 600 C CA . PHE A 1 84 ? 10.993 5.580 0.548 1.00 94.44 84 PHE A CA 1
ATOM 601 C C . PHE A 1 84 ? 11.389 6.496 -0.613 1.00 94.44 84 PHE A C 1
ATOM 603 O O . PHE A 1 84 ? 12.426 6.274 -1.241 1.00 94.44 84 PHE A O 1
ATOM 610 N N . PHE A 1 85 ? 10.645 7.579 -0.851 1.00 95.75 85 PHE A N 1
ATOM 611 C CA . PHE A 1 85 ? 10.891 8.485 -1.976 1.00 95.75 85 PHE A CA 1
ATOM 612 C C . PHE A 1 85 ? 12.208 9.247 -1.839 1.00 95.75 85 PHE A C 1
ATOM 614 O O . PHE A 1 85 ? 12.931 9.442 -2.818 1.00 95.75 85 PHE A O 1
ATOM 621 N N . LYS A 1 86 ? 12.614 9.597 -0.612 1.00 92.38 86 LYS A N 1
ATOM 622 C CA . LYS A 1 86 ? 13.956 10.141 -0.369 1.00 92.38 86 LYS A CA 1
ATOM 623 C C . LYS A 1 86 ? 15.047 9.138 -0.739 1.00 92.38 86 LYS A C 1
ATOM 625 O O . LYS A 1 86 ? 16.047 9.526 -1.344 1.00 92.38 86 LYS A O 1
ATOM 630 N N . ASN A 1 87 ? 14.888 7.870 -0.360 1.00 89.38 87 ASN A N 1
ATOM 631 C CA . ASN A 1 87 ? 15.843 6.828 -0.719 1.00 89.38 87 ASN A CA 1
ATOM 632 C C . ASN A 1 87 ? 15.878 6.597 -2.235 1.00 89.38 87 ASN A C 1
ATOM 634 O O . ASN A 1 87 ? 16.964 6.482 -2.801 1.00 89.38 87 ASN A O 1
ATOM 638 N N . PHE A 1 88 ? 14.715 6.606 -2.889 1.00 94.19 88 PHE A N 1
ATOM 639 C CA . PHE A 1 88 ? 14.591 6.509 -4.339 1.00 94.19 88 PHE A CA 1
ATOM 640 C C . PHE A 1 88 ? 15.429 7.603 -5.024 1.00 94.19 88 PHE A C 1
ATOM 642 O O . PHE A 1 88 ? 16.349 7.277 -5.776 1.00 94.19 88 PHE A O 1
ATOM 649 N N . LEU A 1 89 ? 15.226 8.885 -4.690 1.00 94.88 89 LEU A N 1
ATOM 650 C CA . LEU A 1 89 ? 16.004 9.993 -5.272 1.00 94.88 89 LEU A CA 1
ATOM 651 C C . LEU A 1 89 ? 17.517 9.813 -5.105 1.00 94.88 89 LEU A C 1
ATOM 653 O O . LEU A 1 89 ? 18.278 10.052 -6.041 1.00 94.88 89 LEU A O 1
ATOM 657 N N . LEU A 1 90 ? 17.966 9.347 -3.936 1.00 92.00 90 LEU A N 1
ATOM 658 C CA . LEU A 1 90 ? 19.388 9.118 -3.663 1.00 92.00 90 LEU A CA 1
ATOM 659 C C . LEU A 1 90 ? 19.998 7.992 -4.512 1.00 92.00 90 LEU A C 1
ATOM 661 O O . LEU A 1 90 ? 21.217 7.967 -4.695 1.00 92.00 90 LEU A O 1
ATOM 665 N N . GLN A 1 91 ? 19.187 7.067 -5.030 1.00 92.00 91 GLN A N 1
ATOM 666 C CA . GLN A 1 91 ? 19.650 6.016 -5.936 1.00 92.00 91 GLN A CA 1
ATOM 667 C C . GLN A 1 91 ? 19.646 6.434 -7.413 1.00 92.00 91 GLN A C 1
ATOM 669 O O . GLN A 1 91 ? 20.263 5.742 -8.221 1.00 92.00 91 GLN A O 1
ATOM 674 N N . LEU A 1 92 ? 19.036 7.561 -7.795 1.00 93.00 92 LEU A N 1
ATOM 675 C CA . LEU A 1 92 ? 18.930 7.955 -9.208 1.00 93.00 92 LEU A CA 1
ATOM 676 C C . LEU A 1 92 ? 20.274 8.304 -9.871 1.00 93.00 92 LEU A C 1
ATOM 678 O O . LEU A 1 92 ? 20.346 8.366 -11.096 1.00 93.00 92 LEU A O 1
ATOM 682 N N . ASP A 1 93 ? 21.361 8.471 -9.117 1.00 91.06 93 ASP A N 1
ATOM 683 C CA . ASP A 1 93 ? 22.718 8.632 -9.667 1.00 91.06 93 ASP A CA 1
ATOM 684 C C . ASP A 1 93 ? 23.514 7.318 -9.761 1.00 91.06 93 ASP A C 1
ATOM 686 O O . ASP A 1 93 ? 24.635 7.289 -10.274 1.00 91.06 93 ASP A O 1
ATOM 690 N N . ASN A 1 94 ? 22.937 6.205 -9.308 1.00 92.94 94 ASN A N 1
ATOM 691 C CA . ASN A 1 94 ? 23.547 4.883 -9.365 1.00 92.94 94 ASN A CA 1
ATOM 692 C C . ASN A 1 94 ? 23.190 4.177 -10.685 1.00 92.94 94 ASN A C 1
ATOM 694 O O . ASN A 1 94 ? 22.050 3.777 -10.907 1.00 92.94 94 ASN A O 1
ATOM 698 N N . SER A 1 95 ? 24.186 3.945 -11.545 1.00 93.38 95 SER A N 1
ATOM 699 C CA . SER A 1 95 ? 23.984 3.309 -12.856 1.00 93.38 95 SER A CA 1
ATOM 700 C C . SER A 1 95 ? 23.428 1.883 -12.793 1.00 93.38 95 SER A C 1
ATOM 702 O O . SER A 1 95 ? 22.766 1.461 -13.733 1.00 93.38 95 SER A O 1
ATOM 704 N N . THR A 1 96 ? 23.675 1.140 -11.707 1.00 94.19 96 THR A N 1
ATOM 705 C CA . THR A 1 96 ? 23.093 -0.204 -11.525 1.00 94.19 96 THR A CA 1
ATOM 706 C C . THR A 1 96 ? 21.601 -0.111 -11.231 1.00 94.19 96 THR A C 1
ATOM 708 O O . THR A 1 96 ? 20.818 -0.8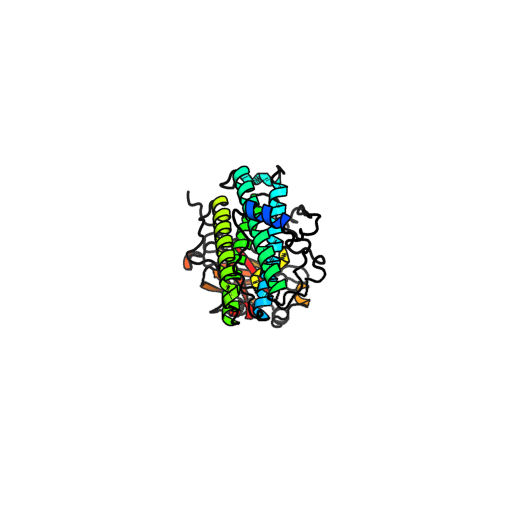63 -11.801 1.00 94.19 96 THR A O 1
ATOM 711 N N . PHE A 1 97 ? 21.204 0.857 -10.403 1.00 94.88 97 PHE A N 1
ATOM 712 C CA . PHE A 1 97 ? 19.800 1.090 -10.077 1.00 94.88 97 PHE A CA 1
ATOM 713 C C . PHE A 1 97 ? 19.010 1.555 -11.310 1.00 94.88 97 PHE A C 1
ATOM 715 O O . PHE A 1 97 ? 17.895 1.111 -11.542 1.00 94.88 97 PHE A O 1
ATOM 722 N N . LEU A 1 98 ? 19.622 2.376 -12.167 1.00 96.75 98 LEU A N 1
ATOM 723 C CA . LEU A 1 98 ? 19.019 2.831 -13.426 1.00 96.75 98 LEU A CA 1
ATOM 724 C C . LEU A 1 98 ? 18.953 1.763 -14.534 1.00 96.75 98 LEU A C 1
ATOM 726 O O . LEU A 1 98 ? 18.513 2.076 -15.640 1.00 96.75 98 LEU A O 1
ATOM 730 N N . SER A 1 99 ? 19.407 0.529 -14.290 1.00 96.94 99 SER A N 1
ATOM 731 C CA . SER A 1 99 ? 19.513 -0.501 -15.334 1.00 96.94 99 SER A CA 1
ATOM 732 C C . SER A 1 99 ? 18.179 -0.806 -16.025 1.00 96.94 99 SER A C 1
ATOM 734 O O . SER A 1 99 ? 18.171 -1.028 -17.236 1.00 96.94 99 SER A O 1
ATOM 736 N N . THR A 1 100 ? 17.062 -0.710 -15.302 1.00 97.81 100 THR A N 1
ATOM 737 C CA . THR A 1 100 ? 15.698 -0.952 -15.801 1.00 97.81 100 THR A CA 1
ATOM 738 C C . THR A 1 100 ? 14.938 0.324 -16.186 1.00 97.81 100 THR A C 1
ATOM 740 O O . THR A 1 100 ? 13.770 0.247 -16.545 1.00 97.81 100 THR A O 1
ATOM 743 N N . LEU A 1 101 ? 15.576 1.508 -16.194 1.00 97.69 101 LEU A N 1
ATOM 744 C CA . LEU A 1 101 ? 14.894 2.774 -16.540 1.00 97.69 101 LEU A CA 1
ATOM 745 C C . LEU A 1 101 ? 14.285 2.738 -17.947 1.00 97.69 101 LEU A C 1
ATOM 747 O O . LEU A 1 101 ? 13.233 3.309 -18.188 1.00 97.69 101 LEU A O 1
ATOM 751 N N . HIS A 1 102 ? 14.959 2.062 -18.874 1.00 96.00 102 HIS A N 1
ATOM 752 C CA . HIS A 1 102 ? 14.522 1.919 -20.261 1.00 96.00 102 HIS A CA 1
ATOM 753 C C . HIS A 1 102 ? 13.237 1.087 -20.429 1.00 96.00 102 HIS A C 1
ATOM 755 O O . HIS A 1 102 ? 12.705 1.029 -21.533 1.00 96.00 102 HIS A O 1
ATOM 761 N N . GLU A 1 103 ? 12.776 0.426 -19.365 1.00 96.06 103 GLU A N 1
ATOM 762 C CA . GLU A 1 103 ? 11.514 -0.317 -19.315 1.00 96.06 103 GLU A CA 1
ATOM 763 C C . GLU A 1 103 ? 10.345 0.537 -18.795 1.00 96.06 103 GLU A C 1
ATOM 765 O O . GLU A 1 103 ? 9.243 0.013 -18.649 1.00 96.06 103 GLU A O 1
ATOM 770 N N . LEU A 1 104 ? 10.592 1.813 -18.473 1.00 96.31 104 LEU A N 1
ATOM 771 C CA . LEU A 1 104 ? 9.588 2.767 -18.013 1.00 96.31 104 LEU A CA 1
ATOM 772 C C . LEU A 1 104 ? 9.313 3.834 -19.082 1.00 96.31 104 LEU A C 1
ATOM 774 O O . LEU A 1 104 ? 10.228 4.280 -19.780 1.00 96.31 104 LEU A O 1
ATOM 778 N N . ASP A 1 105 ? 8.076 4.329 -19.138 1.00 94.94 105 ASP A N 1
ATOM 779 C CA . ASP A 1 105 ? 7.656 5.429 -20.019 1.00 94.94 105 ASP A CA 1
ATOM 780 C C . ASP A 1 105 ? 7.978 6.813 -19.430 1.00 94.94 105 ASP A C 1
ATOM 782 O O . ASP A 1 105 ? 7.113 7.674 -19.253 1.00 94.94 105 ASP A O 1
ATOM 786 N N . VAL A 1 106 ? 9.233 7.021 -19.029 1.00 97.06 106 VAL A N 1
ATOM 787 C CA . VAL A 1 106 ? 9.653 8.261 -18.369 1.00 97.06 106 VAL A CA 1
ATOM 788 C C . VAL A 1 106 ? 11.149 8.515 -18.547 1.00 97.06 106 VAL A C 1
ATOM 790 O O . VAL A 1 106 ? 11.974 7.605 -18.455 1.00 97.06 106 VAL A O 1
ATOM 793 N N . SER A 1 107 ? 11.540 9.771 -18.789 1.00 97.69 107 SER A N 1
ATOM 794 C CA . SER A 1 107 ? 12.961 10.141 -18.757 1.00 97.69 107 SER A CA 1
ATOM 795 C C . SER A 1 107 ? 13.491 10.155 -17.317 1.00 97.69 107 SER A C 1
ATOM 797 O O . SER A 1 107 ? 12.730 10.348 -16.368 1.00 97.69 107 SER A O 1
ATOM 799 N N . LYS A 1 108 ? 14.814 10.031 -17.126 1.00 97.50 108 LYS A N 1
ATOM 800 C CA . LYS A 1 108 ? 15.423 10.167 -15.788 1.00 97.50 108 LYS A CA 1
ATOM 801 C C . LYS A 1 108 ? 15.029 11.498 -15.135 1.00 97.50 108 LYS A C 1
ATOM 803 O O . LYS A 1 108 ? 14.726 11.535 -13.949 1.00 97.50 108 LYS A O 1
ATOM 808 N N . GLU A 1 109 ? 15.045 12.583 -15.903 1.00 98.06 109 GLU A N 1
ATOM 809 C CA . GLU A 1 109 ? 14.745 13.935 -15.427 1.00 98.06 109 GLU A CA 1
ATOM 810 C C . GLU A 1 109 ? 13.275 14.079 -15.025 1.00 98.06 109 GLU A C 1
ATOM 812 O O . GLU A 1 109 ? 12.985 14.669 -13.986 1.00 98.06 109 GLU A O 1
ATOM 817 N N . GLN A 1 110 ? 12.356 13.523 -15.820 1.00 98.00 110 GLN A N 1
ATOM 818 C CA . GLN A 1 110 ? 10.926 13.524 -15.505 1.00 98.00 110 GLN A CA 1
ATOM 819 C C . GLN A 1 110 ? 10.627 12.677 -14.265 1.00 98.00 110 GLN A C 1
ATOM 821 O O . GLN A 1 110 ? 9.897 13.134 -13.390 1.00 98.00 110 GLN A O 1
ATOM 826 N N . LEU A 1 111 ? 11.241 11.495 -14.154 1.00 97.94 111 LEU A N 1
ATOM 827 C CA . LEU A 1 111 ? 11.122 10.633 -12.980 1.00 97.94 111 LEU A CA 1
ATOM 828 C C . LEU A 1 111 ? 11.643 11.349 -11.733 1.00 97.94 111 LEU A C 1
ATOM 830 O O . LEU A 1 111 ? 10.952 11.414 -10.724 1.00 97.94 111 LEU A O 1
ATOM 834 N N . GLN A 1 112 ? 12.841 11.932 -11.808 1.00 98.12 112 GLN A N 1
ATOM 835 C CA . GLN A 1 112 ? 13.434 12.656 -10.687 1.00 98.12 112 GLN A CA 1
ATOM 836 C C . GLN A 1 112 ? 12.547 13.820 -10.234 1.00 98.12 112 GLN A C 1
ATOM 838 O O . GLN A 1 112 ? 12.307 13.959 -9.038 1.00 98.12 112 GLN A O 1
ATOM 843 N N . ALA A 1 113 ? 12.040 14.627 -11.170 1.00 97.75 113 ALA A N 1
ATOM 844 C CA . ALA A 1 113 ? 11.153 15.742 -10.850 1.00 97.75 113 ALA A CA 1
ATOM 845 C C . ALA A 1 113 ? 9.826 15.268 -10.231 1.00 97.75 113 ALA A C 1
ATOM 847 O O . ALA A 1 113 ? 9.358 15.866 -9.264 1.00 97.75 113 ALA A O 1
ATOM 848 N N . GLY A 1 114 ? 9.249 14.179 -10.751 1.00 97.75 114 GLY A N 1
ATOM 849 C CA . GLY A 1 114 ? 8.037 13.569 -10.205 1.00 97.75 114 GLY A CA 1
ATOM 850 C C . GLY A 1 114 ? 8.237 13.072 -8.774 1.00 97.75 114 GLY A C 1
ATOM 851 O O . GLY A 1 114 ? 7.520 13.497 -7.873 1.00 97.75 114 GLY A O 1
ATOM 852 N N . ILE A 1 115 ? 9.264 12.251 -8.536 1.00 97.94 115 ILE A N 1
ATOM 853 C CA . ILE A 1 115 ? 9.571 11.720 -7.199 1.00 97.94 115 ILE A CA 1
ATOM 854 C C . ILE A 1 115 ? 9.951 12.841 -6.213 1.00 97.94 115 ILE A C 1
ATOM 856 O O . ILE A 1 115 ? 9.625 12.755 -5.031 1.00 97.94 115 ILE A O 1
ATOM 860 N N . GLU A 1 116 ? 10.618 13.910 -6.660 1.00 96.94 116 GLU A N 1
ATOM 861 C CA . GLU A 1 116 ? 10.919 15.069 -5.807 1.00 96.94 116 GLU A CA 1
ATOM 862 C C . GLU A 1 116 ? 9.653 15.826 -5.391 1.00 96.94 116 GLU A C 1
ATOM 864 O O . GLU A 1 116 ? 9.539 16.218 -4.228 1.00 96.94 116 GLU A O 1
ATOM 869 N N . SER A 1 117 ? 8.693 15.991 -6.305 1.00 96.56 117 SER A N 1
ATOM 870 C CA . SER A 1 117 ? 7.385 16.572 -5.990 1.00 96.56 117 SER A CA 1
ATOM 871 C C . SER A 1 117 ? 6.638 15.716 -4.967 1.00 96.56 117 SER A C 1
ATOM 873 O O . SER A 1 117 ? 6.241 16.231 -3.923 1.00 96.56 117 SER A O 1
ATOM 875 N N . ILE A 1 118 ? 6.535 14.407 -5.220 1.00 97.06 118 ILE A N 1
ATOM 876 C CA . ILE A 1 118 ? 5.873 13.433 -4.337 1.00 97.06 118 ILE A CA 1
ATOM 877 C C . ILE A 1 118 ? 6.493 13.446 -2.938 1.00 97.06 118 ILE A C 1
ATOM 879 O O . ILE A 1 118 ? 5.806 13.637 -1.944 1.00 97.06 118 ILE A O 1
ATOM 883 N N . LEU A 1 119 ? 7.825 13.391 -2.839 1.00 95.06 119 LEU A N 1
ATOM 884 C CA . LEU A 1 119 ? 8.517 13.476 -1.552 1.00 95.06 119 LEU A CA 1
ATOM 885 C C . LEU A 1 119 ? 8.140 14.736 -0.754 1.00 95.06 119 LEU A C 1
ATOM 887 O O . LEU A 1 119 ? 8.185 14.732 0.477 1.00 95.06 119 LEU A O 1
ATOM 891 N N . ASN A 1 120 ? 7.873 15.856 -1.423 1.00 93.31 120 ASN A N 1
ATOM 892 C CA . ASN A 1 120 ? 7.463 17.066 -0.726 1.00 93.31 120 ASN A CA 1
ATOM 893 C C . ASN A 1 120 ? 5.991 17.019 -0.312 1.00 93.31 120 ASN A C 1
ATOM 895 O O . ASN A 1 120 ? 5.702 17.487 0.786 1.00 93.31 120 ASN A O 1
ATOM 899 N N . VAL A 1 121 ? 5.111 16.419 -1.115 1.00 94.44 121 VAL A N 1
ATOM 900 C CA . VAL A 1 121 ? 3.715 16.142 -0.739 1.00 94.44 121 VAL A CA 1
ATOM 901 C C . VAL A 1 121 ? 3.663 15.253 0.510 1.00 94.44 121 VAL A C 1
ATOM 903 O O . VAL A 1 121 ? 3.120 15.699 1.522 1.00 94.44 121 VAL A O 1
ATOM 906 N N . GLU A 1 122 ? 4.385 14.128 0.544 1.00 94.62 122 GLU A N 1
ATOM 907 C CA . GLU A 1 122 ? 4.352 13.215 1.707 1.00 94.62 122 GLU A CA 1
ATOM 908 C C . GLU A 1 122 ? 4.912 13.822 2.987 1.00 94.62 122 GLU A C 1
ATOM 910 O O . GLU A 1 122 ? 4.451 13.546 4.096 1.00 94.62 122 GLU A O 1
ATOM 915 N N . LYS A 1 123 ? 5.867 14.750 2.879 1.00 91.12 123 LYS A N 1
ATOM 916 C CA . LYS A 1 123 ? 6.290 15.527 4.052 1.00 91.12 123 LYS A CA 1
ATOM 917 C C . LYS A 1 123 ? 5.162 16.409 4.579 1.00 91.12 123 LYS A C 1
ATOM 919 O O . LYS A 1 123 ? 5.056 16.572 5.795 1.00 91.12 123 LYS A O 1
ATOM 924 N N . LEU A 1 124 ? 4.367 17.027 3.701 1.00 90.88 124 LEU A N 1
ATOM 925 C CA . LEU A 1 124 ? 3.224 17.846 4.110 1.00 90.88 124 LEU A CA 1
ATOM 926 C C . LEU A 1 124 ? 2.114 16.978 4.708 1.00 90.88 124 LEU A C 1
ATOM 928 O O . LEU A 1 124 ? 1.561 17.364 5.742 1.00 90.88 124 LEU A O 1
ATOM 932 N N . HIS A 1 125 ? 1.841 15.804 4.136 1.00 91.31 125 HIS A N 1
ATOM 933 C CA . HIS A 1 125 ? 0.923 14.823 4.713 1.00 91.31 125 HIS A CA 1
ATOM 934 C C . HIS A 1 125 ? 1.384 14.372 6.104 1.00 91.31 125 HIS A C 1
ATOM 936 O O . HIS A 1 125 ? 0.618 14.477 7.068 1.00 91.31 125 HIS A O 1
ATOM 942 N N . ALA A 1 126 ? 2.665 14.019 6.259 1.00 88.50 126 ALA A N 1
ATOM 943 C CA . ALA A 1 126 ? 3.255 13.677 7.550 1.00 88.50 126 ALA A CA 1
ATOM 944 C C . ALA A 1 126 ? 3.123 14.829 8.562 1.00 88.50 126 ALA A C 1
ATOM 946 O O . ALA A 1 126 ? 2.696 14.610 9.698 1.00 88.50 126 ALA A O 1
ATOM 947 N N . ILE A 1 127 ? 3.427 16.077 8.165 1.00 85.62 127 ILE A N 1
ATOM 948 C CA . ILE A 1 127 ? 3.234 17.260 9.025 1.00 85.62 127 ILE A CA 1
ATOM 949 C C . ILE A 1 127 ? 1.772 17.362 9.466 1.00 85.62 127 ILE A C 1
ATOM 951 O O . ILE A 1 127 ? 1.499 17.627 10.641 1.00 85.62 127 ILE A O 1
ATOM 955 N N . ASN A 1 128 ? 0.832 17.181 8.541 1.00 85.50 128 ASN A N 1
ATOM 956 C CA . ASN A 1 128 ? -0.592 17.313 8.804 1.00 85.50 128 ASN A CA 1
ATOM 957 C C . ASN A 1 128 ? -1.094 16.234 9.781 1.00 85.50 128 ASN A C 1
ATOM 959 O O . ASN A 1 128 ? -1.761 16.566 10.766 1.00 85.50 128 ASN A O 1
ATOM 963 N N . ALA A 1 129 ? -0.710 14.971 9.580 1.00 87.25 129 ALA A N 1
ATOM 964 C CA . ALA A 1 129 ? -1.055 13.863 10.470 1.00 87.25 129 ALA A CA 1
ATOM 965 C C . ALA A 1 129 ? -0.469 14.059 11.881 1.00 87.25 129 ALA A C 1
ATOM 967 O O . ALA A 1 129 ? -1.182 13.966 12.883 1.00 87.25 129 ALA A O 1
ATOM 968 N N . GLU A 1 130 ? 0.803 14.447 11.981 1.00 82.50 130 GLU A N 1
ATOM 969 C CA . GLU A 1 130 ? 1.463 14.731 13.262 1.00 82.50 130 GLU A CA 1
ATOM 970 C C . GLU A 1 130 ? 0.859 15.941 13.989 1.00 82.50 130 GLU A C 1
ATOM 972 O O . GLU A 1 130 ? 0.684 15.960 15.214 1.00 82.50 130 GLU A O 1
ATOM 977 N N . THR A 1 131 ? 0.465 16.961 13.230 1.00 81.06 131 THR A N 1
ATOM 978 C CA . THR A 1 131 ? -0.255 18.123 13.758 1.00 81.06 131 THR A CA 1
ATOM 979 C C . THR A 1 131 ? -1.626 17.711 14.296 1.00 81.06 131 THR A C 1
ATOM 981 O O . THR A 1 131 ? -2.041 18.196 15.353 1.00 81.06 131 THR A O 1
ATOM 984 N N . ALA A 1 132 ? -2.323 16.789 13.627 1.00 82.00 132 ALA A N 1
ATOM 985 C CA . ALA A 1 132 ? -3.583 16.235 14.110 1.00 82.00 132 ALA A CA 1
ATOM 986 C C . ALA A 1 132 ? -3.392 15.444 15.420 1.00 82.00 132 ALA A C 1
ATOM 988 O O . ALA A 1 132 ? -4.166 15.644 16.365 1.00 82.00 132 ALA A O 1
ATOM 989 N N . LEU A 1 133 ? -2.325 14.640 15.537 1.00 81.25 133 LEU A N 1
ATOM 990 C CA . LEU A 1 133 ? -1.997 13.922 16.776 1.00 81.25 133 LEU A CA 1
ATOM 991 C C . LEU A 1 133 ? -1.725 14.877 17.948 1.00 81.25 133 LEU A C 1
ATOM 993 O O . LEU A 1 133 ? -2.288 14.751 19.041 1.00 81.25 133 LEU A O 1
ATOM 997 N N . THR A 1 134 ? -0.892 15.884 17.707 1.00 76.56 134 THR A N 1
ATOM 998 C CA . THR A 1 134 ? -0.426 16.790 18.762 1.00 76.56 134 THR A CA 1
ATOM 999 C C . THR A 1 134 ? -1.477 17.821 19.181 1.00 76.56 134 THR A C 1
ATOM 1001 O O . THR A 1 134 ? -1.591 18.113 20.371 1.00 76.56 134 THR A O 1
ATOM 1004 N N . ASN A 1 135 ? -2.294 18.344 18.257 1.00 72.81 135 ASN A N 1
ATOM 1005 C CA . ASN A 1 135 ? -3.233 19.437 18.551 1.00 72.81 135 ASN A CA 1
ATOM 1006 C C . ASN A 1 135 ? -4.685 18.995 18.793 1.00 72.81 135 ASN A C 1
ATOM 1008 O O . ASN A 1 135 ? -5.426 19.693 19.501 1.00 72.81 135 ASN A O 1
ATOM 1012 N N . ALA A 1 136 ? -5.110 17.869 18.210 1.00 65.88 136 ALA A N 1
ATOM 1013 C CA . ALA A 1 136 ? -6.509 17.434 18.198 1.00 65.88 136 ALA A CA 1
ATOM 1014 C C . ALA A 1 136 ? -6.734 16.054 18.847 1.00 65.88 136 ALA A C 1
ATOM 1016 O O . ALA A 1 136 ? -7.777 15.842 19.471 1.00 65.88 136 ALA A O 1
ATOM 1017 N N . ALA A 1 137 ? -5.744 15.157 18.819 1.00 62.00 137 ALA A N 1
ATOM 1018 C CA . ALA A 1 137 ? -5.806 13.837 19.451 1.00 62.00 137 ALA A CA 1
ATOM 1019 C C . ALA A 1 137 ? -5.299 13.839 20.907 1.00 62.00 137 ALA A C 1
ATOM 1021 O O . ALA A 1 137 ? -4.383 13.108 21.259 1.00 62.00 137 ALA A O 1
ATOM 1022 N N . ASN A 1 138 ? -5.873 14.655 21.798 1.00 67.00 138 ASN A N 1
ATOM 1023 C CA . ASN A 1 138 ? -5.553 14.617 23.241 1.00 67.00 138 ASN A CA 1
ATOM 1024 C C . ASN A 1 138 ? -4.059 14.829 23.610 1.00 67.00 138 ASN A C 1
ATOM 1026 O O . ASN A 1 138 ? -3.627 14.373 24.669 1.00 67.00 138 ASN A O 1
ATOM 1030 N N . ASN A 1 139 ? -3.285 15.549 22.788 1.00 72.19 139 ASN A N 1
ATOM 1031 C CA . ASN A 1 139 ? -1.829 15.710 22.936 1.00 72.19 139 ASN A CA 1
ATOM 1032 C C . ASN A 1 139 ? -1.072 14.370 22.902 1.00 72.19 139 ASN A C 1
ATOM 1034 O O . ASN A 1 139 ? -0.129 14.161 23.674 1.00 72.19 139 ASN A O 1
ATOM 1038 N N . LYS A 1 140 ? -1.505 13.440 22.043 1.00 77.81 140 LYS A N 1
ATOM 1039 C CA . LYS A 1 140 ? -0.762 12.204 21.798 1.00 77.81 140 LYS A CA 1
ATOM 1040 C C . LYS A 1 140 ? 0.637 12.553 21.274 1.00 77.81 140 LYS A C 1
ATOM 1042 O O . LYS A 1 140 ? 0.782 13.499 20.496 1.00 77.81 140 LYS A O 1
ATOM 1047 N N . PRO A 1 141 ? 1.680 11.846 21.742 1.00 76.44 141 PRO A N 1
ATOM 1048 C CA . PRO A 1 141 ? 3.023 12.074 21.243 1.00 76.44 141 PRO A CA 1
ATOM 1049 C C . PRO A 1 141 ? 3.098 11.677 19.764 1.00 76.44 141 PRO A C 1
ATOM 1051 O O . PRO A 1 141 ? 2.420 10.727 19.368 1.00 76.44 141 PRO A O 1
ATOM 1054 N N . PRO A 1 142 ? 3.963 12.342 18.987 1.00 78.94 142 PRO A N 1
ATOM 1055 C CA . PRO A 1 142 ? 4.155 12.020 17.583 1.00 78.94 142 PRO A CA 1
ATOM 1056 C C . PRO A 1 142 ? 4.618 10.573 17.372 1.00 78.94 142 PRO A C 1
ATOM 1058 O O . PRO A 1 142 ? 5.185 9.944 18.290 1.00 78.94 142 PRO A O 1
ATOM 1061 N N . ILE A 1 143 ? 4.419 10.034 16.166 1.00 82.94 143 ILE A N 1
ATOM 1062 C CA . ILE A 1 143 ? 5.064 8.778 15.775 1.00 82.94 143 ILE A CA 1
ATOM 1063 C C . ILE A 1 143 ? 6.558 9.055 15.593 1.00 82.94 143 ILE A C 1
ATOM 1065 O O . ILE A 1 143 ? 6.981 10.017 14.956 1.00 82.94 143 ILE A O 1
ATOM 1069 N N . VAL A 1 144 ? 7.392 8.236 16.232 1.00 78.38 144 VAL A N 1
ATOM 1070 C CA . VAL A 1 144 ? 8.846 8.332 16.079 1.00 78.38 144 VAL A CA 1
ATOM 1071 C C . VAL A 1 144 ? 9.240 7.455 14.880 1.00 78.38 144 VAL A C 1
ATOM 1073 O O . VAL A 1 144 ? 8.716 6.354 14.751 1.00 78.38 144 VAL A O 1
ATOM 1076 N N . PRO A 1 145 ? 10.151 7.876 14.000 1.00 76.81 145 PRO A N 1
ATOM 1077 C CA . PRO A 1 145 ? 10.595 7.029 12.894 1.00 76.81 145 PRO A CA 1
ATOM 1078 C C . PRO A 1 145 ? 11.263 5.728 13.367 1.00 76.81 145 PRO A C 1
ATOM 1080 O O . PRO A 1 145 ? 11.964 5.719 14.382 1.00 76.81 145 PRO A O 1
ATOM 1083 N N . CYS A 1 146 ? 11.077 4.648 12.608 1.00 84.19 146 CYS A N 1
ATOM 1084 C CA . CYS A 1 146 ? 11.863 3.416 12.716 1.00 84.19 146 CYS A CA 1
ATOM 1085 C C . CYS A 1 146 ? 13.026 3.436 11.709 1.00 84.19 146 CYS A C 1
ATOM 1087 O O . CYS A 1 146 ? 13.157 4.374 10.921 1.00 84.19 146 CYS A O 1
ATOM 1089 N N . GLU A 1 147 ? 13.863 2.395 11.694 1.00 84.81 147 GLU A N 1
ATOM 1090 C CA . GLU A 1 147 ? 14.664 2.118 10.498 1.00 84.81 147 GLU A CA 1
ATOM 1091 C C . GLU A 1 147 ? 13.799 1.336 9.507 1.00 84.81 147 GLU A C 1
ATOM 1093 O O . GLU A 1 147 ? 13.137 0.369 9.893 1.00 84.81 147 GLU A O 1
ATOM 1098 N N . PHE A 1 148 ? 13.835 1.734 8.236 1.00 86.81 148 PHE A N 1
ATOM 1099 C CA . PHE A 1 148 ? 13.044 1.107 7.182 1.00 86.81 148 PHE A CA 1
ATOM 1100 C C . PHE A 1 148 ? 13.922 0.346 6.183 1.00 86.81 148 PHE A C 1
ATOM 1102 O O . PHE A 1 148 ? 15.088 0.693 5.971 1.00 86.81 148 PHE A O 1
ATOM 1109 N N . ILE A 1 149 ? 13.367 -0.710 5.594 1.00 86.69 149 ILE A N 1
ATOM 1110 C CA . ILE A 1 149 ? 13.978 -1.546 4.560 1.00 86.69 149 ILE A CA 1
ATOM 1111 C C . ILE A 1 149 ? 12.978 -1.657 3.415 1.00 86.69 149 ILE A C 1
ATOM 1113 O O . ILE A 1 149 ? 11.822 -1.995 3.637 1.00 86.69 149 ILE A O 1
ATOM 1117 N N . PHE A 1 150 ? 13.438 -1.417 2.190 1.00 90.56 150 PHE A N 1
ATOM 1118 C CA . PHE A 1 150 ? 12.615 -1.545 0.992 1.00 90.56 150 PHE A CA 1
ATOM 1119 C C . PHE A 1 150 ? 13.214 -2.613 0.073 1.00 90.56 150 PHE A C 1
ATOM 1121 O O . PHE A 1 150 ? 14.414 -2.540 -0.218 1.00 90.56 150 PHE A O 1
ATOM 1128 N N . PRO A 1 151 ? 12.428 -3.605 -0.375 1.00 89.06 151 PRO A N 1
ATOM 1129 C CA . PRO A 1 151 ? 12.923 -4.731 -1.161 1.00 89.06 151 PRO A CA 1
ATOM 1130 C C . PRO A 1 151 ? 13.068 -4.378 -2.654 1.00 89.06 151 PRO A C 1
ATOM 1132 O O . PRO A 1 151 ? 12.474 -5.033 -3.501 1.00 89.06 151 PRO A O 1
ATOM 1135 N N . VAL A 1 152 ? 13.845 -3.339 -2.978 1.00 91.44 152 VAL A N 1
ATOM 1136 C CA . VAL A 1 152 ? 14.041 -2.846 -4.356 1.00 91.44 152 VAL A CA 1
ATOM 1137 C C . VAL A 1 152 ? 15.525 -2.716 -4.682 1.00 91.44 152 VAL A C 1
ATOM 1139 O O . VAL A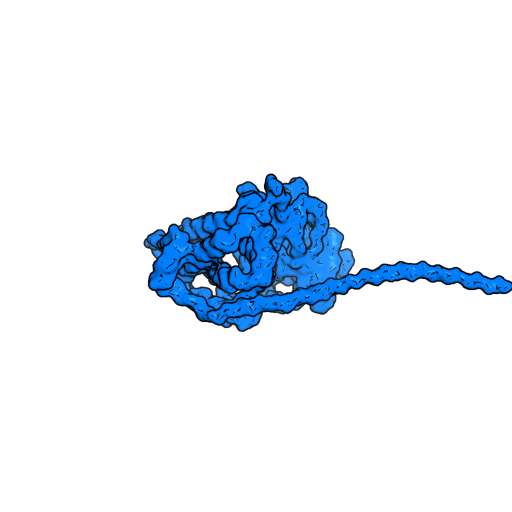 1 152 ? 16.317 -2.258 -3.853 1.00 91.44 152 VAL A O 1
ATOM 1142 N N . ASP A 1 153 ? 15.917 -3.122 -5.883 1.00 92.25 153 ASP A N 1
ATOM 1143 C CA . ASP A 1 153 ? 17.307 -3.110 -6.356 1.00 92.25 153 ASP A CA 1
ATOM 1144 C C . ASP A 1 153 ? 17.500 -2.378 -7.692 1.00 92.25 153 ASP A C 1
ATOM 1146 O O . ASP A 1 153 ? 18.624 -1.967 -8.006 1.00 92.25 153 ASP A O 1
ATOM 1150 N N . ASP A 1 154 ? 16.412 -2.114 -8.413 1.00 95.12 154 ASP A N 1
ATOM 1151 C CA . ASP A 1 154 ? 16.386 -1.309 -9.629 1.00 95.12 154 ASP A CA 1
ATOM 1152 C C . ASP A 1 154 ? 15.200 -0.326 -9.676 1.00 95.12 154 ASP A C 1
ATOM 1154 O O . ASP A 1 154 ? 14.256 -0.397 -8.885 1.00 95.12 154 ASP A O 1
ATOM 1158 N N . VAL A 1 155 ? 15.265 0.633 -10.597 1.00 97.62 155 VAL A N 1
ATOM 1159 C CA . VAL A 1 155 ? 14.292 1.724 -10.710 1.00 97.62 155 VAL A CA 1
ATOM 1160 C C . VAL A 1 155 ? 12.881 1.241 -11.040 1.00 97.62 155 VAL A C 1
ATOM 1162 O O . VAL A 1 155 ? 11.924 1.770 -10.481 1.00 97.62 155 VAL A O 1
ATOM 1165 N N . LYS A 1 156 ? 12.730 0.221 -11.889 1.00 96.81 156 LYS A N 1
ATOM 1166 C CA . LYS A 1 156 ? 11.423 -0.360 -12.206 1.00 96.81 156 LYS A CA 1
ATOM 1167 C C . LYS A 1 156 ? 10.816 -1.021 -10.975 1.00 96.81 156 LYS A C 1
ATOM 1169 O O . LYS A 1 156 ? 9.666 -0.735 -10.662 1.00 96.81 156 LYS A O 1
ATOM 1174 N N . SER A 1 157 ? 11.583 -1.828 -10.240 1.00 96.00 157 SER A N 1
ATOM 1175 C CA . SER A 1 157 ? 11.121 -2.444 -8.988 1.00 96.00 157 SER A CA 1
ATOM 1176 C C . SER A 1 157 ? 10.706 -1.395 -7.947 1.00 96.00 157 SER A C 1
ATOM 1178 O O . SER A 1 157 ? 9.733 -1.598 -7.225 1.00 96.00 157 SER A O 1
ATOM 1180 N N . ALA A 1 158 ? 11.373 -0.233 -7.919 1.00 97.12 158 ALA A N 1
ATOM 1181 C CA . ALA A 1 158 ? 10.984 0.892 -7.074 1.00 97.12 158 ALA A CA 1
ATOM 1182 C C . ALA A 1 158 ? 9.664 1.541 -7.515 1.00 97.12 158 ALA A C 1
ATOM 1184 O O . ALA A 1 158 ? 8.820 1.797 -6.662 1.00 97.12 158 ALA A O 1
ATOM 1185 N N . VAL A 1 159 ? 9.442 1.764 -8.815 1.00 97.94 159 VAL A N 1
ATOM 1186 C CA . VAL A 1 159 ? 8.148 2.275 -9.312 1.00 97.94 159 VAL A CA 1
ATOM 1187 C C . VAL A 1 159 ? 7.021 1.264 -9.077 1.00 97.94 159 VAL A C 1
ATOM 1189 O O . VAL A 1 159 ? 5.938 1.659 -8.661 1.00 97.94 159 VAL A O 1
ATOM 1192 N N . VAL A 1 160 ? 7.275 -0.036 -9.262 1.00 95.88 160 VAL A N 1
ATOM 1193 C CA . VAL A 1 160 ? 6.303 -1.102 -8.953 1.00 95.88 160 VAL A CA 1
ATOM 1194 C C . VAL A 1 160 ? 5.950 -1.110 -7.467 1.00 95.88 160 VAL A C 1
ATOM 1196 O O . VAL A 1 160 ? 4.772 -1.179 -7.122 1.00 95.88 160 VAL A O 1
ATOM 1199 N N . LEU A 1 161 ? 6.946 -1.006 -6.580 1.00 95.88 161 LEU A N 1
ATOM 1200 C CA . LEU A 1 161 ? 6.692 -0.946 -5.143 1.00 95.88 161 LEU A CA 1
ATOM 1201 C C . LEU A 1 161 ? 5.901 0.312 -4.765 1.00 95.88 161 LEU A C 1
ATOM 1203 O O . LEU A 1 161 ? 4.954 0.194 -3.994 1.00 95.88 161 LEU A O 1
ATOM 1207 N N . ALA A 1 162 ? 6.259 1.470 -5.337 1.00 97.19 162 ALA A N 1
ATOM 1208 C CA . ALA A 1 162 ? 5.525 2.725 -5.170 1.00 97.19 162 ALA A CA 1
ATOM 1209 C C . ALA A 1 162 ? 4.051 2.554 -5.537 1.00 97.19 162 ALA A C 1
ATOM 1211 O O . ALA A 1 162 ? 3.178 2.769 -4.707 1.00 97.19 162 ALA A O 1
ATOM 1212 N N . ASN A 1 163 ? 3.790 2.041 -6.741 1.00 96.12 163 ASN A N 1
ATOM 1213 C CA . ASN A 1 163 ? 2.438 1.769 -7.208 1.00 96.12 163 ASN A CA 1
ATOM 1214 C C . ASN A 1 163 ? 1.660 0.869 -6.234 1.00 96.12 163 ASN A C 1
ATOM 1216 O O . ASN A 1 163 ? 0.554 1.205 -5.817 1.00 96.12 163 ASN A O 1
ATOM 1220 N N . ARG A 1 164 ? 2.275 -0.250 -5.826 1.00 93.88 164 ARG A N 1
ATOM 1221 C CA . ARG A 1 164 ? 1.675 -1.268 -4.957 1.00 93.88 164 ARG A CA 1
ATOM 1222 C C . ARG A 1 164 ? 1.255 -0.719 -3.599 1.00 93.88 164 ARG A C 1
ATOM 1224 O O . ARG A 1 164 ? 0.139 -1.004 -3.167 1.00 93.88 164 ARG A O 1
ATOM 1231 N N . PHE A 1 165 ? 2.149 -0.037 -2.877 1.00 92.44 165 PHE A N 1
ATOM 1232 C CA . PHE A 1 165 ? 1.783 0.436 -1.541 1.00 92.44 165 PHE A CA 1
ATOM 1233 C C . PHE A 1 165 ? 0.808 1.612 -1.632 1.00 92.44 165 PHE A C 1
ATOM 1235 O O . PHE A 1 165 ? -0.134 1.621 -0.847 1.00 92.44 165 PHE A O 1
ATOM 1242 N N . THR A 1 166 ? 0.942 2.508 -2.620 1.00 95.56 166 THR A N 1
ATOM 1243 C CA . THR A 1 166 ? -0.014 3.606 -2.835 1.00 95.56 166 THR A CA 1
ATOM 1244 C C . THR A 1 166 ? -1.423 3.069 -3.112 1.00 95.56 166 THR A C 1
ATOM 1246 O O . THR A 1 166 ? -2.379 3.540 -2.506 1.00 95.56 166 THR A O 1
ATOM 1249 N N . ASP A 1 167 ? -1.573 2.018 -3.931 1.00 93.44 167 ASP A N 1
ATOM 1250 C CA . ASP A 1 167 ? -2.876 1.367 -4.161 1.00 93.44 167 ASP A CA 1
ATOM 1251 C C . ASP A 1 167 ? -3.509 0.834 -2.859 1.00 93.44 167 ASP A C 1
ATOM 1253 O O . ASP A 1 167 ? -4.717 0.945 -2.638 1.00 93.44 167 ASP A O 1
ATOM 1257 N N . VAL A 1 168 ? -2.701 0.235 -1.976 1.00 94.38 168 VAL A N 1
ATOM 1258 C CA . VAL A 1 168 ? -3.187 -0.264 -0.678 1.00 94.38 168 VAL A CA 1
ATOM 1259 C C . VAL A 1 168 ? -3.557 0.895 0.247 1.00 94.38 168 VAL A C 1
ATOM 1261 O O . VAL A 1 168 ? -4.584 0.824 0.927 1.00 94.38 168 VAL A O 1
ATOM 1264 N N . VAL A 1 169 ? -2.743 1.951 0.278 1.00 93.88 169 VAL A N 1
ATOM 1265 C CA . VAL A 1 169 ? -2.967 3.152 1.091 1.00 93.88 169 VAL A CA 1
ATOM 1266 C C . VAL A 1 169 ? -4.236 3.874 0.660 1.00 93.88 169 VAL A C 1
ATOM 1268 O O . VAL A 1 169 ? -5.054 4.187 1.521 1.00 93.88 169 VAL A O 1
ATOM 1271 N N . ASP A 1 170 ? -4.486 4.050 -0.635 1.00 93.94 170 ASP A N 1
ATOM 1272 C CA . ASP A 1 170 ? -5.717 4.690 -1.107 1.00 93.94 170 ASP A CA 1
ATOM 1273 C C . ASP A 1 170 ? -6.973 3.918 -0.647 1.00 93.94 170 ASP A C 1
ATOM 1275 O O . ASP A 1 170 ? -7.930 4.480 -0.096 1.00 93.94 170 ASP A O 1
ATOM 1279 N N . GLY A 1 171 ? -6.929 2.583 -0.723 1.00 93.75 171 GLY A N 1
ATOM 1280 C CA . GLY A 1 171 ? -7.959 1.723 -0.140 1.00 93.75 171 GLY A CA 1
ATOM 1281 C C . GLY A 1 171 ? -8.112 1.899 1.382 1.00 93.75 171 GLY A C 1
ATOM 1282 O O . GLY A 1 171 ? -9.231 1.865 1.905 1.00 93.75 171 GLY A O 1
ATOM 1283 N N . VAL A 1 172 ? -7.010 2.098 2.112 1.00 96.06 172 VAL A N 1
ATOM 1284 C CA . VAL A 1 172 ? -6.996 2.351 3.566 1.00 96.06 172 VAL A CA 1
ATOM 1285 C C . VAL A 1 172 ? -7.608 3.709 3.905 1.00 96.06 172 VAL A C 1
ATOM 1287 O O . VAL A 1 172 ? -8.372 3.798 4.868 1.00 96.06 172 VAL A O 1
ATOM 1290 N N . LEU A 1 173 ? -7.315 4.763 3.142 1.00 96.31 173 LEU A N 1
ATOM 1291 C CA . LEU A 1 173 ? -7.834 6.108 3.400 1.00 96.31 173 LEU A CA 1
ATOM 1292 C C . LEU A 1 173 ? -9.364 6.153 3.267 1.00 96.31 173 LEU A C 1
ATOM 1294 O O . LEU A 1 173 ? -10.034 6.796 4.081 1.00 96.31 173 LEU A O 1
ATOM 1298 N N . ASN A 1 174 ? -9.937 5.376 2.344 1.00 93.50 174 ASN A N 1
ATOM 1299 C CA . ASN A 1 174 ? -11.386 5.175 2.257 1.00 93.50 174 ASN A CA 1
ATOM 1300 C C . ASN A 1 174 ? -11.980 4.541 3.536 1.00 93.50 174 ASN A C 1
ATOM 1302 O O . ASN A 1 174 ? -13.006 5.008 4.043 1.00 93.50 174 ASN A O 1
ATOM 1306 N N . ASP A 1 175 ? -11.321 3.527 4.111 1.00 96.19 175 ASP A N 1
ATOM 1307 C CA . ASP A 1 175 ? -11.714 2.933 5.402 1.00 96.19 175 ASP A CA 1
ATOM 1308 C C . ASP A 1 175 ? -11.574 3.947 6.554 1.00 96.19 175 ASP A C 1
ATOM 1310 O O . ASP A 1 175 ? -12.470 4.078 7.391 1.00 96.19 175 ASP A O 1
ATOM 1314 N N . VAL A 1 176 ? -10.501 4.746 6.567 1.00 96.44 176 VAL A N 1
ATOM 1315 C CA . VAL A 1 176 ? -10.304 5.824 7.552 1.00 96.44 176 VAL A CA 1
ATOM 1316 C C . VAL A 1 176 ? -11.446 6.844 7.505 1.00 96.44 176 VAL A C 1
ATOM 1318 O O . VAL A 1 176 ? -11.961 7.218 8.563 1.00 96.44 176 VAL A O 1
ATOM 1321 N N . VAL A 1 177 ? -11.883 7.265 6.313 1.00 95.69 177 VAL A N 1
ATOM 1322 C CA . VAL A 1 177 ? -13.033 8.172 6.145 1.00 95.69 177 VAL A CA 1
ATOM 1323 C C . VAL A 1 177 ? -14.302 7.556 6.726 1.00 95.69 177 VAL A C 1
ATOM 1325 O O . VAL A 1 177 ? -14.989 8.203 7.522 1.00 95.69 177 VAL A O 1
ATOM 1328 N N . ALA A 1 178 ? -14.609 6.309 6.360 1.00 94.88 178 ALA A N 1
ATOM 1329 C CA . ALA A 1 178 ? -15.810 5.624 6.826 1.00 94.88 178 ALA A CA 1
ATOM 1330 C C . ALA A 1 178 ? -15.845 5.524 8.359 1.00 94.88 178 ALA A C 1
ATOM 1332 O O . ALA A 1 178 ? -16.863 5.840 8.986 1.00 94.88 178 ALA A O 1
ATOM 1333 N N . LYS A 1 179 ? -14.717 5.155 8.973 1.00 94.88 179 LYS A N 1
ATOM 1334 C CA . LYS A 1 179 ? -14.602 5.023 10.428 1.00 94.88 179 LYS A CA 1
ATOM 1335 C C . LYS A 1 179 ? -14.644 6.372 11.150 1.00 94.88 179 LYS A C 1
ATOM 1337 O O . LYS A 1 179 ? -15.360 6.495 12.142 1.00 94.88 179 LYS A O 1
ATOM 1342 N N . ALA A 1 180 ? -14.005 7.413 10.613 1.00 93.06 180 ALA A N 1
ATOM 1343 C CA . ALA A 1 180 ? -14.095 8.764 11.172 1.00 93.06 180 ALA A CA 1
ATOM 1344 C C . ALA A 1 180 ? -15.542 9.291 11.171 1.00 93.06 180 ALA A C 1
ATOM 1346 O O . ALA A 1 180 ? -16.001 9.858 12.164 1.00 93.06 180 ALA A O 1
ATOM 1347 N N . ILE A 1 181 ? -16.299 9.062 10.089 1.00 94.12 181 ILE A N 1
ATOM 1348 C CA . ILE A 1 181 ? -17.727 9.415 10.025 1.00 94.12 181 ILE A CA 1
ATOM 1349 C C . ILE A 1 181 ? -18.521 8.635 11.077 1.00 94.12 181 ILE A C 1
ATOM 1351 O O . ILE A 1 181 ? -19.295 9.238 11.825 1.00 94.12 181 ILE A O 1
ATOM 1355 N N . ALA A 1 182 ? -18.318 7.317 11.163 1.00 94.38 182 ALA A N 1
ATOM 1356 C CA . ALA A 1 182 ? -19.006 6.462 12.130 1.00 94.38 182 ALA A CA 1
ATOM 1357 C C . ALA A 1 182 ? -18.715 6.865 13.586 1.00 94.38 182 ALA A C 1
ATOM 1359 O O . ALA A 1 182 ? -19.595 6.770 14.443 1.00 94.38 182 ALA A O 1
ATOM 1360 N N . ALA A 1 183 ? -17.510 7.370 13.855 1.00 92.94 183 ALA A N 1
ATOM 1361 C CA . ALA A 1 183 ? -17.093 7.850 15.164 1.00 92.94 183 ALA A CA 1
ATOM 1362 C C . ALA A 1 183 ? -17.546 9.290 15.492 1.00 92.94 183 ALA A C 1
ATOM 1364 O O . ALA A 1 183 ? -17.321 9.767 16.604 1.00 92.94 183 ALA A O 1
ATOM 1365 N N . GLY A 1 184 ? -18.209 9.983 14.558 1.00 91.19 184 GLY A N 1
ATOM 1366 C CA . GLY A 1 184 ? -18.664 11.367 14.735 1.00 91.19 184 GLY A CA 1
ATOM 1367 C C . GLY A 1 184 ? -17.589 12.431 14.479 1.00 91.19 184 GLY A C 1
ATOM 1368 O O . GLY A 1 184 ? -17.822 13.611 14.739 1.00 91.19 184 GLY A O 1
ATOM 1369 N N . ASP A 1 185 ? -16.448 12.044 13.910 1.00 89.88 185 ASP A N 1
ATOM 1370 C CA . ASP A 1 185 ? -15.281 12.889 13.641 1.00 89.88 185 ASP A CA 1
ATOM 1371 C C . ASP A 1 185 ? -15.264 13.423 12.196 1.00 89.88 185 ASP A C 1
ATOM 1373 O O . ASP A 1 185 ? -14.214 13.593 11.578 1.00 89.88 185 ASP A O 1
ATOM 1377 N N . ALA A 1 186 ? -16.437 13.740 11.636 1.00 88.88 186 ALA A N 1
ATOM 1378 C CA . ALA A 1 186 ? -16.591 14.142 10.231 1.00 88.88 186 ALA A CA 1
ATOM 1379 C C . ALA A 1 186 ? -15.753 15.376 9.822 1.00 88.88 186 ALA A C 1
ATOM 1381 O O . ALA A 1 186 ? -15.481 15.575 8.641 1.00 88.88 186 ALA A O 1
ATOM 1382 N N . GLY A 1 187 ? -15.306 16.195 10.781 1.00 84.06 187 GLY A N 1
ATOM 1383 C CA . GLY A 1 187 ? -14.386 17.310 10.527 1.00 84.06 187 GLY A CA 1
ATOM 1384 C C . GLY A 1 187 ? -12.988 16.884 10.056 1.00 84.06 187 GLY A C 1
ATOM 1385 O O . GLY A 1 187 ? -12.274 17.709 9.496 1.00 84.06 187 GLY A O 1
ATOM 1386 N N . PHE A 1 188 ? -12.605 15.619 10.254 1.00 84.75 188 PHE A N 1
ATOM 1387 C CA . PHE A 1 188 ? -11.351 15.042 9.758 1.00 84.75 188 PHE A CA 1
ATOM 1388 C C . PHE A 1 188 ? -11.411 14.671 8.268 1.00 84.75 188 PHE A C 1
ATOM 1390 O O . PHE A 1 188 ? -10.394 14.683 7.576 1.00 84.75 188 PHE A O 1
ATOM 1397 N N . VAL A 1 189 ? -12.617 14.393 7.761 1.00 89.38 189 VAL A N 1
ATOM 1398 C CA . VAL A 1 189 ? -12.851 13.828 6.424 1.00 89.38 189 VAL A CA 1
ATOM 1399 C C . VAL A 1 189 ? -12.258 14.671 5.292 1.00 89.38 189 VAL A C 1
ATOM 1401 O O . VAL A 1 189 ? -11.609 14.078 4.437 1.00 89.38 189 VAL A O 1
ATOM 1404 N N . PRO A 1 190 ? -12.397 16.014 5.252 1.00 89.62 190 PRO A N 1
ATOM 1405 C CA . PRO A 1 190 ? -11.857 16.792 4.136 1.00 89.62 190 PRO A CA 1
ATOM 1406 C C . PRO A 1 190 ? -10.341 16.648 3.957 1.00 89.62 190 PRO A C 1
ATOM 1408 O O . PRO A 1 190 ? -9.872 16.638 2.826 1.00 89.62 190 PRO A O 1
ATOM 1411 N N . GLY A 1 191 ? -9.585 16.519 5.054 1.00 87.69 191 GLY A N 1
ATOM 1412 C CA . GLY A 1 191 ? -8.133 16.343 4.988 1.00 87.69 191 GLY A CA 1
ATOM 1413 C C . GLY A 1 191 ? -7.742 14.978 4.428 1.00 87.69 191 GLY A C 1
ATOM 1414 O O . GLY A 1 191 ? -6.897 14.907 3.547 1.00 87.69 191 GLY A O 1
ATOM 1415 N N . ILE A 1 192 ? -8.400 13.911 4.892 1.00 91.25 192 ILE A N 1
ATOM 1416 C CA . ILE A 1 192 ? -8.127 12.548 4.414 1.00 91.25 192 ILE A CA 1
ATOM 1417 C C . ILE A 1 192 ? -8.573 12.344 2.968 1.00 91.25 192 ILE A C 1
ATOM 1419 O O . ILE A 1 192 ? -7.857 11.718 2.200 1.00 91.25 192 ILE A O 1
ATOM 1423 N N . VAL A 1 193 ? -9.728 12.887 2.579 1.00 93.69 193 VAL A N 1
ATOM 1424 C CA . VAL A 1 193 ? -10.191 12.802 1.186 1.00 93.69 193 VAL A CA 1
ATOM 1425 C C . VAL A 1 193 ? -9.237 13.541 0.249 1.00 93.69 193 VAL A C 1
ATOM 1427 O O . VAL A 1 193 ? -8.987 13.048 -0.841 1.00 93.69 193 VAL A O 1
ATOM 1430 N N . SER A 1 194 ? -8.690 14.688 0.667 1.00 92.69 194 SER A N 1
ATOM 1431 C CA . SER A 1 194 ? -7.671 15.394 -0.120 1.00 92.69 194 SER A CA 1
ATOM 1432 C C . SER A 1 194 ? -6.402 14.556 -0.278 1.00 92.69 194 SER A C 1
ATOM 1434 O O . SER A 1 194 ? -5.926 14.424 -1.394 1.00 92.69 194 SER A O 1
ATOM 1436 N N . ALA A 1 195 ? -5.898 13.951 0.804 1.00 92.19 195 ALA A N 1
ATOM 1437 C CA . ALA A 1 195 ? -4.719 13.085 0.731 1.00 92.19 195 ALA A CA 1
ATOM 1438 C C . ALA A 1 195 ? -4.962 11.875 -0.188 1.00 92.19 195 ALA A C 1
ATOM 1440 O O . ALA A 1 195 ? -4.164 11.616 -1.072 1.00 92.19 195 ALA A O 1
ATOM 1441 N N . SER A 1 196 ? -6.116 11.204 -0.077 1.00 94.12 196 SER A N 1
ATOM 1442 C CA . SER A 1 196 ? -6.496 10.091 -0.972 1.00 94.12 196 SER A CA 1
ATOM 1443 C C . SER A 1 196 ? -6.573 10.505 -2.445 1.00 94.12 196 SER A C 1
ATOM 1445 O O . SER A 1 196 ? -6.201 9.740 -3.328 1.00 94.12 196 SER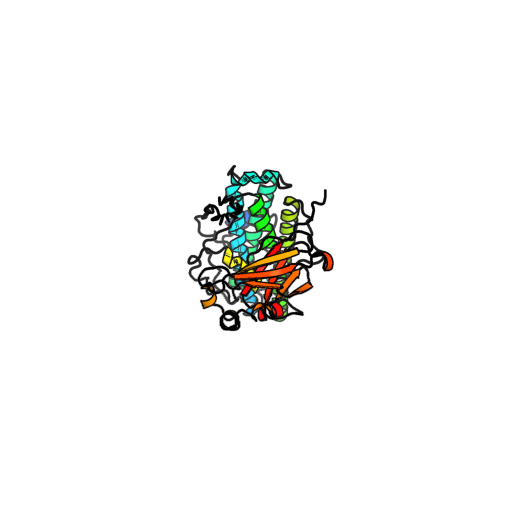 A O 1
ATOM 1447 N N . GLN A 1 197 ? -7.011 11.732 -2.737 1.00 94.62 197 GLN A N 1
ATOM 1448 C CA . GLN A 1 197 ? -6.985 12.254 -4.106 1.00 94.62 197 GLN A CA 1
ATOM 1449 C C . GLN A 1 197 ? -5.553 12.427 -4.618 1.00 94.62 197 GLN A C 1
ATOM 1451 O O . GLN A 1 197 ? -5.282 12.036 -5.752 1.00 94.62 197 GLN A O 1
ATOM 1456 N N . ASP A 1 198 ? -4.651 12.950 -3.787 1.00 95.00 198 ASP A N 1
ATOM 1457 C CA . ASP A 1 198 ? -3.234 13.071 -4.132 1.00 95.00 198 ASP A CA 1
ATOM 1458 C C . ASP A 1 198 ? -2.595 11.681 -4.329 1.00 95.00 198 ASP A C 1
ATOM 1460 O O . ASP A 1 198 ? -1.925 11.469 -5.339 1.00 95.00 198 ASP A O 1
ATOM 1464 N N . GLU A 1 199 ? -2.878 10.698 -3.463 1.00 95.44 199 GLU A N 1
ATOM 1465 C CA . GLU A 1 199 ? -2.431 9.302 -3.640 1.00 95.44 199 GLU A CA 1
ATOM 1466 C C . GLU A 1 199 ? -2.899 8.713 -4.978 1.00 95.44 199 GLU A C 1
ATOM 1468 O O . GLU A 1 199 ? -2.130 8.077 -5.702 1.00 95.44 199 GLU A O 1
ATOM 1473 N N . ALA A 1 200 ? -4.156 8.955 -5.358 1.00 94.56 200 ALA A N 1
ATOM 1474 C CA . ALA A 1 200 ? -4.697 8.484 -6.628 1.00 94.56 200 ALA A CA 1
ATOM 1475 C C . ALA A 1 200 ? -4.017 9.150 -7.843 1.00 94.56 200 ALA A C 1
ATOM 1477 O O . ALA A 1 200 ? -3.794 8.489 -8.864 1.00 94.56 200 ALA A O 1
ATOM 1478 N N . GLU A 1 201 ? -3.657 10.436 -7.756 1.00 95.94 201 GLU A N 1
ATOM 1479 C CA . GLU A 1 201 ? -2.878 11.120 -8.799 1.00 95.94 201 GLU A CA 1
ATOM 1480 C C . GLU A 1 201 ? -1.473 10.514 -8.941 1.00 95.94 201 GLU A C 1
ATOM 1482 O O . GLU A 1 201 ? -1.007 10.274 -10.061 1.00 95.94 201 GLU A O 1
ATOM 1487 N N . GLN A 1 202 ? -0.818 10.210 -7.819 1.00 96.56 202 GLN A N 1
ATOM 1488 C CA . GLN A 1 202 ? 0.495 9.565 -7.800 1.00 96.56 202 GLN A CA 1
ATOM 1489 C C . GLN A 1 202 ? 0.450 8.152 -8.367 1.00 96.56 202 GLN A C 1
ATOM 1491 O O . GLN A 1 202 ? 1.257 7.821 -9.240 1.00 96.56 202 GLN A O 1
ATOM 1496 N N . ASN A 1 203 ? -0.528 7.350 -7.936 1.00 95.62 203 ASN A N 1
ATOM 1497 C CA . ASN A 1 203 ? -0.781 6.018 -8.468 1.00 95.62 203 ASN A CA 1
ATOM 1498 C C . ASN A 1 203 ? -0.937 6.072 -9.992 1.00 95.62 203 ASN A C 1
ATOM 1500 O O . ASN A 1 203 ? -0.185 5.420 -10.712 1.00 95.62 203 ASN A O 1
ATOM 1504 N N . GLY A 1 204 ? -1.805 6.948 -10.509 1.00 95.19 204 GLY A N 1
ATOM 1505 C CA . GLY A 1 204 ? -1.968 7.124 -11.953 1.00 95.19 204 GLY A CA 1
ATOM 1506 C C . GLY A 1 204 ? -0.669 7.503 -12.679 1.00 95.19 204 GLY A C 1
ATOM 1507 O O . GLY A 1 204 ? -0.426 7.038 -13.800 1.00 95.19 204 GLY A O 1
ATOM 1508 N N . GLY A 1 205 ? 0.193 8.295 -12.037 1.00 95.94 205 GLY A N 1
ATOM 1509 C CA . GLY A 1 205 ? 1.542 8.604 -12.510 1.00 95.94 205 GLY A CA 1
ATOM 1510 C C . GLY A 1 205 ? 2.443 7.369 -12.600 1.00 95.94 205 GLY A C 1
ATOM 1511 O O . GLY A 1 205 ? 2.999 7.101 -13.669 1.00 95.94 205 GLY A O 1
ATOM 1512 N N . PHE A 1 206 ? 2.544 6.584 -11.522 1.00 97.12 206 PHE A N 1
ATOM 1513 C CA . PHE A 1 206 ? 3.337 5.349 -11.491 1.00 97.12 206 PHE A CA 1
ATOM 1514 C C . PHE A 1 206 ? 2.859 4.341 -12.536 1.00 97.12 206 PHE A C 1
ATOM 1516 O O . PHE A 1 206 ? 3.673 3.825 -13.302 1.00 97.12 206 PHE A O 1
ATOM 1523 N N . ARG A 1 207 ? 1.544 4.127 -12.634 1.00 95.00 207 ARG A N 1
ATOM 1524 C CA . ARG A 1 207 ? 0.928 3.265 -13.652 1.00 95.00 207 ARG A CA 1
ATOM 1525 C C . ARG A 1 207 ? 1.295 3.700 -15.063 1.00 95.00 207 ARG A C 1
ATOM 1527 O O . ARG A 1 207 ? 1.693 2.876 -15.881 1.00 95.00 207 ARG A O 1
ATOM 1534 N N . THR A 1 208 ? 1.234 5.001 -15.339 1.00 94.62 208 THR A N 1
ATOM 1535 C CA . THR A 1 208 ? 1.615 5.538 -16.652 1.00 94.62 208 THR A CA 1
ATOM 1536 C C . THR A 1 208 ? 3.087 5.252 -16.957 1.00 94.62 208 THR A C 1
ATOM 1538 O O . THR A 1 208 ? 3.403 4.785 -18.049 1.00 94.62 208 THR A O 1
ATOM 1541 N N . TRP A 1 209 ? 3.991 5.449 -15.989 1.00 95.88 209 TRP A N 1
ATOM 1542 C CA . TRP A 1 209 ? 5.407 5.100 -16.158 1.00 95.88 209 TRP A CA 1
ATOM 1543 C C . TRP A 1 209 ? 5.628 3.596 -16.360 1.00 95.88 209 TRP A C 1
ATOM 1545 O O . TRP A 1 209 ? 6.601 3.217 -17.002 1.00 95.88 209 TRP A O 1
ATOM 1555 N N . LEU A 1 210 ? 4.736 2.741 -15.859 1.00 94.25 210 LEU A N 1
ATOM 1556 C CA . LEU A 1 210 ? 4.769 1.285 -16.034 1.00 94.25 210 LEU A CA 1
ATOM 1557 C C . LEU A 1 210 ? 4.109 0.796 -17.337 1.00 94.25 210 LEU A C 1
ATOM 1559 O O . LEU A 1 210 ? 3.987 -0.411 -17.533 1.00 94.25 210 LEU A O 1
ATOM 1563 N N . HIS A 1 211 ? 3.716 1.699 -18.244 1.00 91.81 211 HIS A N 1
ATOM 1564 C CA . HIS A 1 211 ? 2.942 1.388 -19.457 1.00 91.81 211 HIS A CA 1
ATOM 1565 C C . HIS A 1 211 ? 1.535 0.820 -19.187 1.00 91.81 211 HIS A C 1
ATOM 1567 O O . HIS A 1 211 ? 0.951 0.140 -20.037 1.00 91.81 211 HIS A O 1
ATOM 1573 N N . GLU A 1 212 ? 0.964 1.128 -18.026 1.00 90.62 212 GLU A N 1
ATOM 1574 C CA . GLU A 1 212 ? -0.390 0.743 -17.635 1.00 90.62 212 GLU A CA 1
ATOM 1575 C C . GLU A 1 212 ? -1.371 1.913 -17.802 1.00 90.62 212 GLU A C 1
ATOM 1577 O O . GLU A 1 212 ? -0.989 3.075 -17.978 1.00 90.62 212 GLU A O 1
ATOM 1582 N N . ARG A 1 213 ? -2.679 1.632 -17.744 1.00 90.44 213 ARG A N 1
ATOM 1583 C CA . ARG A 1 213 ? -3.682 2.702 -17.672 1.00 90.44 213 ARG A CA 1
ATOM 1584 C C . ARG A 1 213 ? -3.541 3.447 -16.354 1.00 90.44 213 ARG A C 1
ATOM 1586 O O . ARG A 1 213 ? -3.541 2.812 -15.309 1.00 90.44 213 ARG A O 1
ATOM 1593 N N . ALA A 1 214 ? -3.553 4.781 -16.393 1.00 91.81 214 ALA A N 1
ATOM 1594 C CA . ALA A 1 214 ? -3.565 5.610 -15.183 1.00 91.81 214 ALA A CA 1
ATOM 1595 C C . ALA A 1 214 ? -4.722 5.260 -14.229 1.00 91.81 214 ALA A C 1
ATOM 1597 O O . ALA A 1 214 ? -4.576 5.338 -13.019 1.00 91.81 214 ALA A O 1
ATOM 1598 N N . GLN A 1 215 ? -5.866 4.842 -14.774 1.00 90.25 215 GLN A N 1
ATOM 1599 C CA . GLN A 1 215 ? -6.963 4.276 -14.001 1.00 90.25 215 GLN A CA 1
ATOM 1600 C C . GLN A 1 215 ? -7.000 2.761 -14.214 1.00 90.25 215 GLN A C 1
ATOM 1602 O O . GLN A 1 215 ? -7.322 2.307 -15.315 1.00 90.25 215 GLN A O 1
ATOM 1607 N N . SER A 1 216 ? -6.724 1.996 -13.158 1.00 89.19 216 SER A N 1
ATOM 1608 C CA . SER A 1 216 ? -6.790 0.530 -13.177 1.00 89.19 216 SER A CA 1
ATOM 1609 C C . SER A 1 216 ? -8.222 0.014 -13.360 1.00 89.19 216 SER A C 1
ATOM 1611 O O . SER A 1 216 ? -8.491 -0.868 -14.180 1.00 89.19 216 SER A O 1
ATOM 1613 N N . GLN A 1 217 ? -9.173 0.598 -12.621 1.00 89.50 217 GLN A N 1
ATOM 1614 C CA . GLN A 1 217 ? -10.572 0.171 -12.572 1.00 89.50 217 GLN A CA 1
ATOM 1615 C C . GLN A 1 217 ? -11.554 1.332 -12.320 1.00 89.50 217 GLN A C 1
ATOM 1617 O O . GLN A 1 217 ? -11.159 2.387 -11.819 1.00 89.50 217 GLN A O 1
ATOM 1622 N N . PRO A 1 218 ? -12.862 1.163 -12.629 1.00 90.19 218 PRO A N 1
ATOM 1623 C CA . PRO A 1 218 ? -13.889 2.174 -12.346 1.00 90.19 218 PRO A CA 1
ATOM 1624 C C . PRO A 1 218 ? -14.024 2.532 -10.862 1.00 90.19 218 PRO A C 1
ATOM 1626 O O . PRO A 1 218 ? -14.400 3.655 -10.536 1.00 90.19 218 PRO A O 1
ATOM 1629 N N . PHE A 1 219 ? -13.720 1.578 -9.984 1.00 92.75 219 PHE A N 1
ATOM 1630 C CA . PHE A 1 219 ? -13.634 1.762 -8.544 1.00 92.75 219 PHE A CA 1
ATOM 1631 C C . PHE A 1 219 ? -12.356 1.085 -8.067 1.00 92.75 219 PHE A C 1
ATOM 1633 O O . PHE A 1 219 ? -12.130 -0.069 -8.426 1.00 92.75 219 PHE A O 1
ATOM 1640 N N . LEU A 1 220 ? -11.539 1.796 -7.294 1.00 92.75 220 LEU A N 1
ATOM 1641 C CA . LEU A 1 220 ? -10.297 1.255 -6.750 1.00 92.75 220 LEU A CA 1
ATOM 1642 C C . LEU A 1 220 ? -10.581 0.242 -5.637 1.00 92.75 220 LEU A C 1
ATOM 1644 O O . LEU A 1 220 ? -11.678 0.194 -5.069 1.00 92.75 220 LEU A O 1
ATOM 1648 N N . THR A 1 221 ? -9.597 -0.613 -5.383 1.00 95.75 221 THR A N 1
ATOM 1649 C CA . THR A 1 221 ? -9.727 -1.754 -4.478 1.00 95.75 221 THR A CA 1
ATOM 1650 C C . THR A 1 221 ? -9.944 -1.309 -3.040 1.00 95.75 221 THR A C 1
ATOM 1652 O O . THR A 1 221 ? -9.195 -0.501 -2.497 1.00 95.75 221 THR A O 1
ATOM 1655 N N . LEU A 1 222 ? -10.983 -1.856 -2.404 1.00 93.69 222 LEU A N 1
ATOM 1656 C CA . LEU A 1 222 ? -11.251 -1.609 -0.991 1.00 93.69 222 LEU A CA 1
ATOM 1657 C C . LEU A 1 222 ? -10.072 -2.060 -0.124 1.00 93.69 222 LEU A C 1
ATOM 1659 O O . LEU A 1 222 ? -9.601 -3.192 -0.233 1.00 93.69 222 LEU A O 1
ATOM 1663 N N . GLY A 1 223 ? -9.660 -1.191 0.795 1.00 93.56 223 GLY A N 1
ATOM 1664 C CA . GLY A 1 223 ? -8.659 -1.497 1.806 1.00 93.56 223 GLY A CA 1
ATOM 1665 C C . GLY A 1 223 ? -9.246 -1.582 3.211 1.00 93.56 223 GLY A C 1
ATOM 1666 O O . GLY A 1 223 ? -10.454 -1.543 3.442 1.00 93.56 223 GLY A O 1
ATOM 1667 N N . SER A 1 224 ? -8.345 -1.710 4.176 1.00 96.12 224 SER A N 1
ATOM 1668 C CA . SER A 1 224 ? -8.642 -1.592 5.599 1.00 96.12 224 SER A CA 1
ATOM 1669 C C . SER A 1 224 ? -7.390 -1.141 6.318 1.00 96.12 224 SER A C 1
ATOM 1671 O O . SER A 1 224 ? -6.292 -1.580 5.965 1.00 96.12 224 SER A O 1
ATOM 1673 N N . ARG A 1 225 ? -7.550 -0.371 7.399 1.00 96.25 22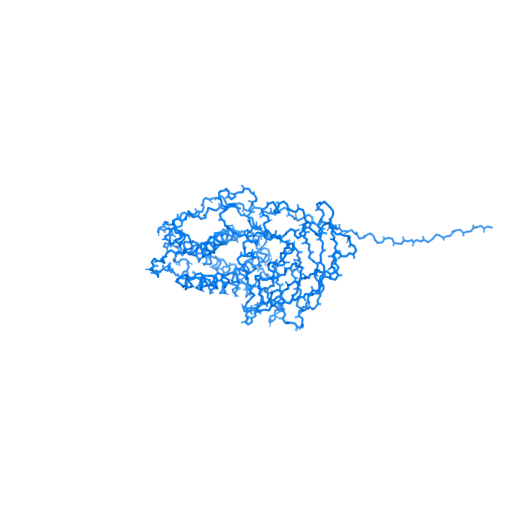5 ARG A N 1
ATOM 1674 C CA . ARG A 1 225 ? -6.449 -0.030 8.315 1.00 96.25 225 ARG A CA 1
ATOM 1675 C C . ARG A 1 225 ? -5.617 -1.247 8.728 1.00 96.25 225 ARG A C 1
ATOM 1677 O O . ARG A 1 225 ? -4.414 -1.122 8.918 1.00 96.25 225 ARG A O 1
ATOM 1684 N N . VAL A 1 226 ? -6.234 -2.426 8.838 1.00 94.69 226 VAL A N 1
ATOM 1685 C CA . VAL A 1 226 ? -5.536 -3.680 9.160 1.00 94.69 226 VAL A CA 1
ATOM 1686 C C . VAL A 1 226 ? -4.585 -4.101 8.042 1.00 94.69 226 VAL A C 1
ATOM 1688 O O . VAL A 1 226 ? -3.443 -4.450 8.331 1.00 94.69 226 VAL A O 1
ATOM 1691 N N . PHE A 1 227 ? -5.021 -4.063 6.781 1.00 95.38 227 PHE A N 1
ATOM 1692 C CA . PHE A 1 227 ? -4.165 -4.408 5.642 1.00 95.38 227 PHE A CA 1
ATOM 1693 C C . PHE A 1 227 ? -3.023 -3.411 5.494 1.00 95.38 227 PHE A C 1
ATOM 1695 O O . PHE A 1 227 ? -1.874 -3.833 5.414 1.00 95.38 227 PHE A O 1
ATOM 1702 N N . GLY A 1 228 ? -3.323 -2.109 5.566 1.00 94.69 228 GLY A N 1
ATOM 1703 C CA . GLY A 1 228 ? -2.303 -1.061 5.538 1.00 94.69 228 GLY A CA 1
ATOM 1704 C C . GLY A 1 228 ? -1.276 -1.249 6.651 1.00 94.69 228 GLY A C 1
ATOM 1705 O O . GLY A 1 228 ? -0.090 -1.391 6.383 1.00 94.69 228 GLY A O 1
ATOM 1706 N N . TYR A 1 229 ? -1.723 -1.363 7.905 1.00 94.00 229 TYR A N 1
ATOM 1707 C CA . TYR A 1 229 ? -0.807 -1.536 9.034 1.00 94.00 229 TYR A CA 1
ATOM 1708 C C . TYR A 1 229 ? 0.055 -2.795 8.919 1.00 94.00 229 TYR A C 1
ATOM 1710 O O . TYR A 1 229 ? 1.240 -2.754 9.255 1.00 94.00 229 TYR A O 1
ATOM 1718 N N . SER A 1 230 ? -0.531 -3.890 8.426 1.00 91.75 230 SER A N 1
ATOM 1719 C CA . SER A 1 230 ? 0.174 -5.153 8.210 1.00 91.75 230 SER A CA 1
ATOM 1720 C C . SER A 1 230 ? 1.216 -5.038 7.095 1.00 91.75 230 SER A C 1
ATOM 1722 O O . SER A 1 230 ? 2.342 -5.474 7.306 1.00 91.75 230 SER A O 1
ATOM 1724 N N . LEU A 1 231 ? 0.888 -4.388 5.970 1.00 92.06 231 LEU A N 1
ATOM 1725 C CA . LEU A 1 231 ? 1.831 -4.124 4.875 1.00 92.06 231 LEU A CA 1
ATOM 1726 C C . LEU A 1 231 ? 3.018 -3.279 5.351 1.00 92.06 231 LEU A C 1
ATOM 1728 O O . LEU A 1 231 ? 4.170 -3.611 5.087 1.00 92.06 231 LEU A O 1
ATOM 1732 N N . LEU A 1 232 ? 2.755 -2.211 6.109 1.00 91.38 232 LEU A N 1
ATOM 1733 C CA . LEU A 1 232 ? 3.807 -1.323 6.612 1.00 91.38 232 LEU A CA 1
ATOM 1734 C C . LEU A 1 232 ? 4.800 -2.036 7.542 1.00 91.38 232 LEU A C 1
ATOM 1736 O O . LEU A 1 232 ? 5.945 -1.594 7.659 1.00 91.38 232 LEU A O 1
ATOM 1740 N N . GLN A 1 233 ? 4.405 -3.146 8.183 1.00 88.12 233 GLN A N 1
ATOM 1741 C CA . GLN A 1 233 ? 5.339 -3.938 8.988 1.00 88.12 233 GLN A CA 1
ATOM 1742 C C . GLN A 1 233 ? 6.461 -4.552 8.149 1.00 88.12 233 GLN A C 1
ATOM 1744 O O . GLN A 1 233 ? 7.566 -4.708 8.666 1.00 88.12 233 GLN A O 1
ATOM 1749 N N . ASP A 1 234 ? 6.219 -4.856 6.873 1.00 86.75 234 ASP A N 1
ATOM 1750 C CA . ASP A 1 234 ? 7.229 -5.465 6.005 1.00 86.75 234 ASP A CA 1
ATOM 1751 C C . ASP A 1 234 ? 8.349 -4.477 5.636 1.00 86.75 234 ASP A C 1
ATOM 1753 O O . ASP A 1 234 ? 9.468 -4.889 5.323 1.00 86.75 234 ASP A O 1
ATOM 1757 N N . PHE A 1 235 ? 8.093 -3.169 5.758 1.00 89.38 235 PHE A N 1
ATOM 1758 C CA . PHE A 1 235 ? 9.105 -2.131 5.557 1.00 89.38 235 PHE A CA 1
ATOM 1759 C C . PHE A 1 235 ? 9.860 -1.764 6.829 1.00 89.38 235 PHE A C 1
ATOM 1761 O O . PHE A 1 235 ? 10.854 -1.045 6.770 1.00 89.38 235 PHE A O 1
ATOM 1768 N N . ILE A 1 236 ? 9.426 -2.233 7.996 1.00 87.31 236 ILE A N 1
ATOM 1769 C CA . ILE A 1 236 ? 10.059 -1.909 9.271 1.00 87.31 236 ILE A CA 1
ATOM 1770 C C . ILE A 1 236 ? 11.183 -2.899 9.555 1.00 87.31 236 ILE A C 1
ATOM 1772 O O . ILE A 1 236 ? 10.977 -4.106 9.671 1.00 87.31 236 ILE A O 1
ATOM 1776 N N . LYS A 1 237 ? 12.394 -2.386 9.792 1.00 85.06 237 LYS A N 1
ATOM 1777 C CA . LYS A 1 237 ? 13.492 -3.223 10.272 1.00 85.06 237 LYS A CA 1
ATOM 1778 C C . LYS A 1 237 ? 13.194 -3.706 11.697 1.00 85.06 237 LYS A C 1
ATOM 1780 O O . LYS A 1 237 ? 13.056 -2.866 12.602 1.00 85.06 237 LYS A O 1
ATOM 1785 N N . PRO A 1 238 ? 13.179 -5.029 11.953 1.00 83.75 238 PRO A N 1
ATOM 1786 C CA . PRO A 1 238 ? 12.879 -5.567 13.274 1.00 83.75 238 PRO A CA 1
ATOM 1787 C C . PRO A 1 238 ? 13.757 -4.968 14.382 1.00 83.75 238 PRO A C 1
ATOM 1789 O O . PRO A 1 238 ? 14.975 -4.849 14.245 1.00 83.75 238 PRO A O 1
ATOM 1792 N N . GLY A 1 239 ? 13.127 -4.593 15.500 1.00 81.69 239 GLY A N 1
ATOM 1793 C CA . GLY A 1 239 ? 13.801 -4.083 16.701 1.00 81.69 239 GLY A CA 1
ATOM 1794 C C . GLY A 1 239 ? 14.183 -2.597 16.688 1.00 81.69 239 GLY A C 1
ATOM 1795 O O . GLY A 1 239 ? 14.751 -2.125 17.671 1.00 81.69 239 GLY A O 1
ATOM 1796 N N . THR A 1 240 ? 13.860 -1.843 15.633 1.00 83.56 240 THR A N 1
ATOM 1797 C CA . THR A 1 240 ? 14.311 -0.441 15.477 1.00 83.56 240 THR A CA 1
ATOM 1798 C C . THR A 1 240 ? 13.265 0.609 15.857 1.00 83.56 240 THR A C 1
ATOM 1800 O O . THR A 1 240 ? 13.609 1.755 16.127 1.00 83.56 240 THR A O 1
ATOM 1803 N N . CYS A 1 241 ? 11.994 0.221 15.974 1.00 77.19 241 CYS A N 1
ATOM 1804 C CA . CYS A 1 241 ? 10.884 1.139 16.246 1.00 77.19 241 CYS A CA 1
ATOM 1805 C C . CYS A 1 241 ? 10.793 1.686 17.677 1.00 77.19 241 CYS A C 1
ATOM 1807 O O . CYS A 1 241 ? 9.863 2.440 17.967 1.00 77.19 241 CYS A O 1
ATOM 1809 N N . GLY A 1 242 ? 11.698 1.313 18.587 1.00 74.88 242 GLY A N 1
ATOM 1810 C CA . GLY A 1 242 ? 11.713 1.816 19.964 1.00 74.88 242 GLY A CA 1
ATOM 1811 C C . GLY A 1 242 ? 10.333 1.773 20.637 1.00 74.88 242 GLY A C 1
ATOM 1812 O O . GLY A 1 242 ? 9.734 0.709 20.769 1.00 74.88 242 GLY A O 1
ATOM 1813 N N . ALA A 1 243 ? 9.827 2.941 21.043 1.00 68.50 243 ALA A N 1
ATOM 1814 C CA . ALA A 1 243 ? 8.539 3.101 21.724 1.00 68.50 243 ALA A CA 1
ATOM 1815 C C . ALA A 1 243 ? 7.303 3.097 20.796 1.00 68.50 243 ALA A C 1
ATOM 1817 O O . ALA A 1 243 ? 6.195 3.242 21.302 1.00 68.50 243 ALA A O 1
ATOM 1818 N N . ASN A 1 244 ? 7.449 2.975 19.469 1.00 66.44 244 ASN A N 1
ATOM 1819 C CA . ASN A 1 244 ? 6.300 2.983 18.546 1.00 66.44 244 ASN A CA 1
ATOM 1820 C C . ASN A 1 244 ? 5.651 1.622 18.342 1.00 66.44 244 ASN A C 1
ATOM 1822 O O . ASN A 1 244 ? 4.494 1.574 17.941 1.00 66.44 244 ASN A O 1
ATOM 1826 N N . LYS A 1 245 ? 6.378 0.532 18.612 1.00 56.50 245 LYS A N 1
ATOM 1827 C CA . LYS A 1 245 ? 5.918 -0.837 18.334 1.00 56.50 245 LYS A CA 1
ATOM 1828 C C . LYS A 1 245 ? 4.579 -1.195 19.002 1.00 56.50 245 LYS A C 1
ATOM 1830 O O . LYS A 1 245 ? 3.888 -2.070 18.509 1.00 56.50 245 LYS A O 1
ATOM 1835 N N . ASP A 1 246 ? 4.220 -0.495 20.082 1.00 61.47 246 ASP A N 1
ATOM 1836 C CA . ASP A 1 246 ? 2.995 -0.720 20.857 1.00 61.47 246 ASP A CA 1
ATOM 1837 C C . ASP A 1 246 ? 2.009 0.469 20.763 1.00 61.47 246 ASP A C 1
ATOM 1839 O O . ASP A 1 246 ? 1.059 0.542 21.541 1.00 61.47 246 ASP A O 1
ATOM 1843 N N . LYS A 1 247 ? 2.251 1.456 19.881 1.00 71.12 247 LYS A N 1
ATOM 1844 C CA . LYS A 1 247 ? 1.410 2.667 19.805 1.00 71.12 247 LYS A CA 1
ATOM 1845 C C . LYS A 1 247 ? 0.128 2.451 19.011 1.00 71.12 247 LYS A C 1
ATOM 1847 O O . LYS A 1 247 ? -0.923 2.896 19.453 1.00 71.12 247 LYS A O 1
ATOM 1852 N N . ILE A 1 248 ? 0.225 1.787 17.862 1.00 87.38 248 ILE A N 1
ATOM 1853 C CA . ILE A 1 248 ? -0.897 1.644 16.932 1.00 87.38 248 ILE A CA 1
ATOM 1854 C C . ILE A 1 248 ? -1.669 0.386 17.303 1.00 87.38 248 ILE A C 1
ATOM 1856 O O . ILE A 1 248 ? -1.185 -0.729 17.122 1.00 87.38 248 ILE A O 1
ATOM 1860 N N . ASN A 1 249 ? -2.873 0.566 17.841 1.00 89.06 249 ASN A N 1
ATOM 1861 C CA . ASN A 1 249 ? -3.731 -0.538 18.262 1.00 89.06 249 ASN A CA 1
ATOM 1862 C C . ASN A 1 249 ? -4.478 -1.157 17.068 1.00 89.06 249 ASN A C 1
ATOM 1864 O O . ASN A 1 249 ? -5.700 -1.061 16.956 1.00 89.06 249 ASN A O 1
ATOM 1868 N N . LEU A 1 250 ? -3.725 -1.774 16.161 1.00 89.44 250 LEU A N 1
ATOM 1869 C CA . LEU A 1 250 ? -4.234 -2.530 15.024 1.00 89.44 250 LEU A CA 1
ATOM 1870 C C . LEU A 1 250 ? -3.595 -3.914 15.015 1.00 89.44 250 LEU A C 1
ATOM 1872 O O . LEU A 1 250 ? -2.435 -4.090 15.382 1.00 89.44 250 LEU A O 1
ATOM 1876 N N . GLN A 1 251 ? -4.362 -4.914 14.595 1.00 86.88 251 GLN A N 1
ATOM 1877 C CA . GLN A 1 251 ? -3.808 -6.248 14.399 1.00 86.88 251 GLN A CA 1
ATOM 1878 C C . GLN A 1 251 ? -2.861 -6.265 13.193 1.00 86.88 251 GLN A C 1
ATOM 1880 O O . GLN A 1 251 ? -3.103 -5.578 12.200 1.00 86.88 251 GLN A O 1
ATOM 1885 N N . VAL A 1 252 ? -1.825 -7.097 13.279 1.00 86.38 252 VAL A N 1
ATOM 1886 C CA . VAL A 1 252 ? -0.902 -7.383 12.178 1.00 86.38 252 VAL A CA 1
ATOM 1887 C C . VAL A 1 252 ? -1.218 -8.775 11.641 1.00 86.38 252 VAL A C 1
ATOM 1889 O O . VAL A 1 252 ? -1.097 -9.769 12.360 1.00 86.38 252 VAL A O 1
ATOM 1892 N N . LEU A 1 253 ? -1.634 -8.843 10.382 1.00 87.19 253 LEU A N 1
ATOM 1893 C CA . LEU A 1 253 ? -1.800 -10.086 9.638 1.00 87.19 253 LEU A CA 1
ATOM 1894 C C . LEU A 1 253 ? -0.443 -10.557 9.107 1.00 87.19 253 LEU A C 1
ATOM 1896 O O . LEU A 1 253 ? 0.445 -9.744 8.850 1.00 87.19 253 LEU A O 1
ATOM 1900 N N . GLN A 1 254 ? -0.276 -11.869 8.928 1.00 84.50 254 GLN A N 1
ATOM 1901 C CA . GLN A 1 254 ? 0.917 -12.380 8.252 1.00 84.50 254 GLN A CA 1
ATOM 1902 C C . GLN A 1 254 ? 0.858 -12.071 6.750 1.00 84.50 254 GLN A C 1
ATOM 1904 O O . GLN A 1 254 ? -0.237 -11.993 6.185 1.00 84.50 254 GLN A O 1
ATOM 1909 N N . PRO A 1 255 ? 2.010 -11.941 6.081 1.00 88.06 255 PRO A N 1
ATOM 1910 C CA . PRO A 1 255 ? 2.044 -11.883 4.634 1.00 88.06 255 PRO A CA 1
ATOM 1911 C C . PRO A 1 255 ? 1.707 -13.259 4.049 1.00 88.06 255 PRO A C 1
ATOM 1913 O O . PRO A 1 255 ? 2.174 -14.299 4.526 1.00 88.06 255 PRO A O 1
ATOM 1916 N N . LEU A 1 256 ? 0.905 -13.251 2.992 1.00 92.06 256 LEU A N 1
ATOM 1917 C CA . LEU A 1 256 ? 0.881 -14.303 1.988 1.00 92.06 256 LEU A CA 1
ATOM 1918 C C . LEU A 1 256 ? 1.801 -13.858 0.853 1.00 92.06 256 LEU A C 1
ATOM 1920 O O . LEU A 1 256 ? 1.724 -12.722 0.394 1.00 92.06 256 LEU A O 1
ATOM 1924 N N . ILE A 1 257 ? 2.660 -14.757 0.398 1.00 92.25 257 ILE A N 1
ATOM 1925 C CA . ILE A 1 257 ? 3.604 -14.496 -0.685 1.00 92.25 257 ILE A CA 1
ATOM 1926 C C . ILE A 1 257 ? 3.078 -15.195 -1.931 1.00 92.25 257 ILE A C 1
ATOM 1928 O O . ILE A 1 257 ? 2.840 -16.400 -1.908 1.00 92.25 257 ILE A O 1
ATOM 1932 N N . ALA A 1 258 ? 2.888 -14.451 -3.010 1.00 95.06 258 ALA A N 1
ATOM 1933 C CA . ALA A 1 258 ? 2.554 -14.989 -4.319 1.00 95.06 258 ALA A CA 1
ATOM 1934 C C . ALA A 1 258 ? 3.127 -14.071 -5.398 1.00 95.06 258 ALA A C 1
ATOM 1936 O O . ALA A 1 258 ? 3.351 -12.886 -5.148 1.00 95.06 258 ALA A O 1
ATOM 1937 N N . ASP A 1 259 ? 3.350 -14.629 -6.584 1.00 93.44 259 ASP A N 1
ATOM 1938 C CA . ASP A 1 259 ? 3.645 -13.828 -7.765 1.00 93.44 259 ASP A CA 1
ATOM 1939 C C . ASP A 1 259 ? 2.392 -13.054 -8.196 1.00 93.44 259 ASP A C 1
ATOM 1941 O O . ASP A 1 259 ? 1.259 -13.522 -8.024 1.00 93.44 259 ASP A O 1
ATOM 1945 N N . ASP A 1 260 ? 2.609 -11.882 -8.788 1.00 94.00 260 ASP A N 1
ATOM 1946 C CA . ASP A 1 260 ? 1.544 -11.106 -9.414 1.00 94.00 260 ASP A CA 1
ATOM 1947 C C . ASP A 1 260 ? 0.877 -11.929 -10.535 1.00 94.00 260 ASP A C 1
ATOM 1949 O O . ASP A 1 260 ? 1.571 -12.461 -11.412 1.00 94.00 260 ASP A O 1
ATOM 1953 N N . PRO A 1 261 ? -0.460 -12.071 -10.530 1.00 94.19 261 PRO A N 1
ATOM 1954 C CA . PRO A 1 261 ? -1.157 -12.835 -11.554 1.00 94.19 261 PRO A CA 1
ATOM 1955 C C . PRO A 1 261 ? -1.150 -12.133 -12.914 1.00 94.19 261 PRO A C 1
ATOM 1957 O O . PRO A 1 261 ? -1.299 -10.917 -13.030 1.00 94.19 261 PRO A O 1
ATOM 1960 N N . SER A 1 262 ? -1.073 -12.925 -13.983 1.00 91.81 262 SER A N 1
ATOM 1961 C CA . SER A 1 262 ? -1.363 -12.445 -15.338 1.00 91.81 262 SER A CA 1
ATOM 1962 C C . SER A 1 262 ? -2.858 -12.135 -15.534 1.00 91.81 262 SER A C 1
ATOM 1964 O O . SER A 1 262 ? -3.728 -12.621 -14.809 1.00 91.81 262 SER A O 1
ATOM 1966 N N . ALA A 1 263 ? -3.177 -11.346 -16.566 1.00 92.38 263 ALA A N 1
ATOM 1967 C CA . ALA A 1 263 ? -4.547 -11.038 -16.989 1.00 92.38 263 ALA A CA 1
ATOM 1968 C C . ALA A 1 263 ? -5.252 -12.238 -17.669 1.00 92.38 263 ALA A C 1
ATOM 1970 O O . ALA A 1 263 ? -5.665 -12.174 -18.832 1.00 92.38 263 ALA A O 1
ATOM 1971 N N . GLU A 1 264 ? -5.326 -13.366 -16.963 1.00 94.19 264 GLU A N 1
ATOM 1972 C CA . GLU A 1 264 ? -6.018 -14.584 -17.369 1.00 94.19 264 GLU A CA 1
ATOM 1973 C C . GLU A 1 264 ? -6.405 -15.451 -16.164 1.00 94.19 264 GLU A C 1
ATOM 1975 O O . GLU A 1 264 ? -5.822 -15.360 -15.082 1.00 94.19 264 GLU A O 1
ATOM 1980 N N . ASP A 1 265 ? -7.381 -16.332 -16.386 1.00 96.94 265 ASP A N 1
ATOM 1981 C CA . ASP A 1 265 ? -7.762 -17.368 -15.431 1.00 96.94 265 ASP A CA 1
ATOM 1982 C C . ASP A 1 265 ? -6.598 -18.328 -15.175 1.00 96.94 265 ASP A C 1
ATOM 1984 O O . ASP A 1 265 ? -6.091 -18.965 -16.105 1.00 96.94 265 ASP A O 1
ATOM 1988 N N . GLN A 1 266 ? -6.209 -18.477 -13.912 1.00 96.75 266 GLN A N 1
ATOM 1989 C CA . GLN A 1 266 ? -5.077 -19.316 -13.521 1.00 96.75 266 GLN A CA 1
ATOM 1990 C C . GLN A 1 266 ? -5.201 -19.810 -12.084 1.00 96.75 266 GLN A C 1
ATOM 1992 O O . GLN A 1 266 ? -6.051 -19.349 -11.333 1.00 96.75 266 GLN A O 1
ATOM 1997 N N . ASP A 1 267 ? -4.344 -20.747 -11.690 1.00 98.00 267 ASP A N 1
ATOM 1998 C CA . ASP A 1 267 ? -4.201 -21.133 -10.288 1.00 98.00 267 ASP A CA 1
ATOM 1999 C C . ASP A 1 267 ? -3.021 -20.377 -9.674 1.00 98.00 267 ASP A C 1
ATOM 2001 O O . ASP A 1 267 ? -1.898 -20.483 -10.166 1.00 98.00 267 ASP A O 1
ATOM 2005 N N . ILE A 1 268 ? -3.268 -19.651 -8.583 1.00 97.81 268 ILE A N 1
ATOM 2006 C CA . ILE A 1 268 ? -2.229 -18.945 -7.824 1.00 97.81 268 ILE A CA 1
ATOM 2007 C C . ILE A 1 268 ? -1.885 -19.774 -6.595 1.00 97.81 268 ILE A C 1
ATOM 2009 O O . ILE A 1 268 ? -2.777 -20.242 -5.882 1.00 97.81 268 ILE A O 1
ATOM 2013 N N . THR A 1 269 ? -0.590 -19.947 -6.335 1.00 97.12 269 THR A N 1
ATOM 2014 C CA . THR A 1 269 ? -0.097 -20.564 -5.102 1.00 97.12 269 THR A CA 1
ATOM 2015 C C . THR A 1 269 ? 0.438 -19.491 -4.171 1.00 97.12 269 THR A C 1
ATOM 2017 O O . THR A 1 269 ? 1.354 -18.761 -4.524 1.00 97.12 269 THR A O 1
ATOM 2020 N N . PHE A 1 270 ? -0.130 -19.445 -2.974 1.00 95.88 270 PHE A N 1
ATOM 2021 C CA . PHE A 1 270 ? 0.262 -18.563 -1.889 1.00 95.88 270 PHE A CA 1
ATOM 2022 C C . PHE A 1 270 ? 1.144 -19.320 -0.909 1.00 95.88 270 PHE A C 1
ATOM 2024 O O . PHE A 1 270 ? 0.758 -20.398 -0.451 1.00 95.88 270 PHE A O 1
ATOM 2031 N N . GLU A 1 271 ? 2.285 -18.750 -0.548 1.00 92.88 271 GLU A N 1
ATOM 2032 C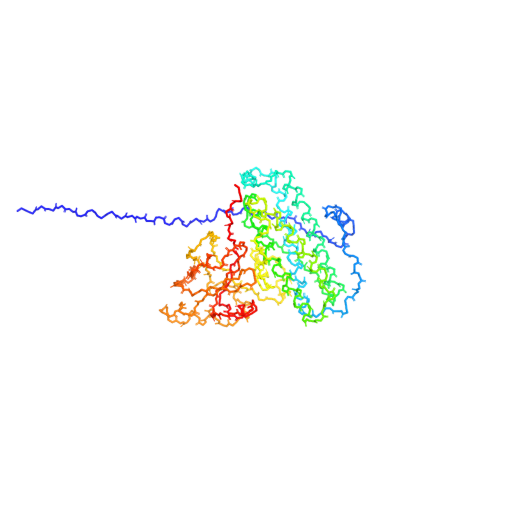 CA . GLU A 1 271 ? 3.155 -19.230 0.519 1.00 92.88 271 GLU A CA 1
ATOM 2033 C C . GLU A 1 271 ? 2.930 -18.433 1.807 1.00 92.88 271 GLU A C 1
ATOM 2035 O O . GLU A 1 271 ? 2.714 -17.223 1.781 1.00 92.88 271 GLU A O 1
ATOM 2040 N N . PHE A 1 272 ? 2.972 -19.107 2.954 1.00 87.06 272 PHE A N 1
ATOM 2041 C CA . PHE A 1 272 ? 2.807 -18.478 4.263 1.00 87.06 272 PHE A CA 1
ATOM 2042 C C . PHE A 1 272 ? 3.481 -19.283 5.372 1.00 87.06 272 PHE A C 1
ATOM 2044 O O . PHE A 1 272 ? 3.618 -20.506 5.296 1.00 87.06 272 PHE A O 1
ATOM 2051 N N . HIS A 1 273 ? 3.874 -18.608 6.450 1.00 78.75 273 HIS A N 1
ATOM 2052 C CA . HIS A 1 273 ? 4.503 -19.249 7.602 1.00 78.75 273 HIS A CA 1
ATOM 2053 C C . HIS A 1 273 ? 3.519 -19.392 8.763 1.00 78.75 273 HIS A C 1
ATOM 2055 O O . HIS A 1 273 ? 2.930 -18.431 9.238 1.00 78.75 273 HIS A O 1
ATOM 2061 N N . VAL A 1 274 ? 3.367 -20.626 9.247 1.00 66.12 274 VAL A N 1
ATOM 2062 C CA . VAL A 1 274 ? 2.435 -20.978 10.334 1.00 66.12 274 VAL A CA 1
ATOM 2063 C C . VAL A 1 274 ? 3.054 -20.757 11.727 1.00 66.12 274 VAL A C 1
ATOM 2065 O O . VAL A 1 274 ? 2.340 -20.741 12.724 1.00 66.12 274 VAL A O 1
ATOM 2068 N N . GLN A 1 275 ? 4.380 -20.594 11.804 1.00 54.50 275 GLN A N 1
ATOM 2069 C CA . GLN A 1 275 ? 5.149 -20.421 13.047 1.00 54.50 275 GLN A CA 1
ATOM 2070 C C . GLN A 1 275 ? 5.845 -19.059 13.150 1.00 54.50 275 GLN A C 1
ATOM 2072 O O . GLN A 1 275 ? 6.789 -18.919 13.924 1.00 54.50 275 GLN A O 1
ATOM 2077 N N . ASP A 1 276 ? 5.435 -18.062 12.368 1.00 49.56 276 ASP A N 1
ATOM 2078 C CA . ASP A 1 276 ? 6.061 -16.751 12.495 1.00 49.56 276 ASP A CA 1
ATOM 2079 C C . ASP A 1 276 ? 5.770 -16.173 13.894 1.00 49.56 276 ASP A C 1
ATOM 2081 O O . ASP A 1 276 ? 4.620 -16.022 14.301 1.00 49.56 276 ASP A O 1
ATOM 2085 N N . THR A 1 277 ? 6.828 -15.869 14.649 1.00 39.62 277 THR A N 1
ATOM 2086 C CA . THR A 1 277 ? 6.803 -15.274 16.000 1.00 39.62 277 THR A CA 1
ATOM 2087 C C . THR A 1 277 ? 6.070 -13.929 16.075 1.00 39.62 277 THR A C 1
ATOM 2089 O O . THR A 1 277 ? 5.814 -13.412 17.157 1.00 39.62 277 THR A O 1
ATOM 2092 N N . ARG A 1 278 ? 5.660 -13.357 14.936 1.00 44.50 278 ARG A N 1
ATOM 2093 C CA . ARG A 1 278 ? 4.656 -12.281 14.881 1.00 44.50 278 ARG A CA 1
ATOM 2094 C C . ARG A 1 278 ? 3.284 -12.691 15.459 1.00 44.50 278 ARG A C 1
ATOM 2096 O O . ARG A 1 278 ? 2.460 -11.821 15.731 1.00 44.50 278 ARG A O 1
ATOM 2103 N N . LEU A 1 279 ? 3.054 -13.984 15.708 1.00 40.38 279 LEU A N 1
ATOM 2104 C CA . LEU A 1 279 ? 1.881 -14.525 16.405 1.00 40.38 279 LEU A CA 1
ATOM 2105 C C . LEU A 1 279 ? 1.823 -14.195 17.906 1.00 40.38 279 LEU A C 1
ATOM 2107 O O . LEU A 1 279 ? 0.749 -14.292 18.496 1.00 40.38 279 LEU A O 1
ATOM 2111 N N . ASP A 1 280 ? 2.924 -13.763 18.526 1.00 38.78 280 ASP A N 1
ATOM 2112 C CA . ASP A 1 280 ? 2.959 -13.455 19.964 1.00 38.78 280 ASP A CA 1
ATOM 2113 C C . ASP A 1 280 ? 2.062 -12.247 20.323 1.00 38.78 280 ASP A C 1
ATOM 2115 O O . ASP A 1 280 ? 1.584 -12.137 21.453 1.00 38.78 280 ASP A O 1
ATOM 2119 N N . ASN A 1 281 ? 1.790 -11.378 19.338 1.00 37.53 281 ASN A N 1
ATOM 2120 C CA . ASN A 1 281 ? 0.904 -10.211 19.433 1.00 37.53 281 ASN A CA 1
ATOM 2121 C C . ASN A 1 281 ? -0.422 -10.391 18.663 1.00 37.53 281 ASN A C 1
ATOM 2123 O O . ASN A 1 281 ? -1.205 -9.445 18.542 1.00 37.53 281 ASN A O 1
ATOM 2127 N N . PHE A 1 282 ? -0.693 -11.582 18.121 1.00 39.28 282 PHE A N 1
ATOM 2128 C CA . PHE A 1 282 ? -1.927 -11.850 17.390 1.00 39.28 282 PHE A CA 1
ATOM 2129 C C . PHE A 1 282 ? -3.078 -12.090 18.378 1.00 39.28 282 PHE A C 1
ATOM 2131 O O . PHE A 1 282 ? -3.264 -13.189 18.891 1.00 39.28 282 PHE A O 1
ATOM 2138 N N . ASN A 1 283 ? -3.876 -11.048 18.625 1.00 40.09 283 ASN A N 1
ATOM 2139 C CA . ASN A 1 283 ? -5.175 -11.146 19.309 1.00 40.09 283 ASN A CA 1
ATOM 2140 C C . ASN A 1 283 ? -6.314 -11.587 18.367 1.00 40.09 283 ASN A C 1
ATOM 2142 O O . ASN A 1 283 ? -7.488 -11.481 18.728 1.00 40.09 283 ASN A O 1
ATOM 2146 N N . GLY A 1 284 ? -5.997 -12.054 17.155 1.00 41.03 284 GLY A N 1
ATOM 2147 C CA . GLY A 1 284 ? -6.992 -12.684 16.297 1.00 41.03 284 GLY A CA 1
ATOM 2148 C C . GLY A 1 284 ? -7.446 -14.027 16.883 1.00 41.03 284 GLY A C 1
ATOM 2149 O O . GLY A 1 284 ? -6.784 -14.582 17.770 1.00 41.03 284 GLY A O 1
ATOM 2150 N N . PRO A 1 285 ? -8.601 -14.555 16.443 1.00 36.88 285 PRO A N 1
ATOM 2151 C CA . PRO A 1 285 ? -9.091 -15.839 16.921 1.00 36.88 285 PRO A CA 1
ATOM 2152 C C . PRO A 1 285 ? -7.990 -16.892 16.766 1.00 36.88 285 PRO A C 1
ATOM 2154 O O . PRO A 1 285 ? -7.180 -16.832 15.848 1.00 36.88 285 PRO A O 1
ATOM 2157 N N . SER A 1 286 ? -7.962 -17.858 17.679 1.00 42.16 286 SER A N 1
ATOM 2158 C CA . SER A 1 286 ? -7.034 -18.995 17.820 1.00 42.16 286 SER A CA 1
ATOM 2159 C C . SER A 1 286 ? -6.925 -19.947 16.598 1.00 42.16 286 SER A C 1
ATOM 2161 O O . SER A 1 286 ? -6.608 -21.131 16.739 1.00 42.16 286 SER A O 1
ATOM 2163 N N . GLY A 1 287 ? -7.205 -19.441 15.398 1.00 42.75 287 GLY A N 1
ATOM 2164 C CA . GLY A 1 287 ? -7.352 -20.088 14.106 1.00 42.75 287 GLY A CA 1
ATOM 2165 C C . GLY A 1 287 ? -6.136 -20.893 13.680 1.00 42.75 287 GLY A C 1
ATOM 2166 O O . GLY A 1 287 ? -6.229 -22.122 13.627 1.00 42.75 287 GLY A O 1
ATOM 2167 N N . ALA A 1 288 ? -4.966 -20.263 13.532 1.00 45.31 288 ALA A N 1
ATOM 2168 C CA . ALA A 1 288 ? -3.740 -20.953 13.117 1.00 45.31 288 ALA A CA 1
ATOM 2169 C C . ALA A 1 288 ? -3.405 -22.170 14.011 1.00 45.31 288 ALA A C 1
ATOM 2171 O O . ALA A 1 288 ? -3.155 -23.268 13.510 1.00 45.31 288 ALA A O 1
ATOM 2172 N N . GLN A 1 289 ? -3.508 -22.039 15.342 1.00 46.84 289 GLN A N 1
ATOM 2173 C CA . GLN A 1 289 ? -3.294 -23.158 16.279 1.00 46.84 289 GLN A CA 1
ATOM 2174 C C . GLN A 1 289 ? -4.394 -24.234 16.193 1.00 46.84 289 GLN A C 1
ATOM 2176 O O . GLN A 1 289 ? -4.116 -25.435 16.314 1.00 46.84 289 GLN A O 1
ATOM 2181 N N . SER A 1 290 ? -5.643 -23.837 15.929 1.00 47.50 290 SER A N 1
ATOM 2182 C CA . SER A 1 290 ? -6.761 -24.764 15.716 1.00 47.50 290 SER A CA 1
ATOM 2183 C C . SER A 1 290 ? -6.664 -25.545 14.394 1.00 47.50 290 SER A C 1
ATOM 2185 O O . SER A 1 290 ? -7.213 -26.643 14.291 1.00 47.50 290 SER A O 1
ATOM 2187 N N . PHE A 1 291 ? -5.941 -25.028 13.392 1.00 51.44 291 PHE A N 1
ATOM 2188 C CA . PHE A 1 291 ? -5.697 -25.707 12.115 1.00 51.44 291 PHE A CA 1
ATOM 2189 C C . PHE A 1 291 ? -4.511 -26.677 12.175 1.00 51.44 291 PHE A C 1
ATOM 2191 O O . PHE A 1 291 ? -4.625 -27.794 11.660 1.00 51.44 291 PHE A O 1
ATOM 2198 N N . ILE A 1 292 ? -3.426 -26.325 12.878 1.00 50.88 292 ILE A N 1
ATOM 2199 C CA . ILE A 1 292 ? -2.259 -27.210 13.096 1.00 50.88 292 ILE A CA 1
ATOM 2200 C C . ILE A 1 292 ? -2.661 -28.512 13.812 1.00 50.88 292 ILE A C 1
ATOM 2202 O O . ILE A 1 292 ? -2.068 -29.564 13.579 1.00 50.88 292 ILE A O 1
ATOM 2206 N N . SER A 1 293 ? -3.688 -28.457 14.666 1.00 49.50 293 SER A N 1
ATOM 2207 C CA . SER A 1 293 ? -4.170 -29.599 15.453 1.00 49.50 293 SER A CA 1
ATOM 2208 C C . SER A 1 293 ? -5.161 -30.520 14.718 1.00 49.50 293 SER A C 1
ATOM 2210 O O . SER A 1 293 ? -5.480 -31.595 15.231 1.00 49.50 293 SER A O 1
ATOM 2212 N N . LYS A 1 294 ? -5.630 -30.159 13.511 1.00 49.94 294 LYS A N 1
ATOM 2213 C CA . LYS A 1 294 ? -6.558 -30.983 12.709 1.00 49.94 294 LYS A CA 1
ATOM 2214 C C . LYS A 1 294 ? -5.820 -32.014 11.830 1.00 49.94 294 LYS A C 1
ATOM 2216 O O . LYS A 1 294 ? -4.699 -31.764 11.398 1.00 49.94 294 LYS A O 1
ATOM 2221 N N . PRO A 1 295 ? -6.430 -33.172 11.505 1.00 47.69 295 PRO A N 1
ATOM 2222 C CA . PRO A 1 295 ? -5.832 -34.159 10.602 1.00 47.69 295 PRO A CA 1
ATOM 2223 C C . PRO A 1 295 ? -5.577 -33.590 9.194 1.00 47.69 295 PRO A C 1
ATOM 2225 O O . PRO A 1 295 ? -6.476 -33.000 8.589 1.00 47.69 295 PRO A O 1
ATOM 2228 N N . LYS A 1 296 ? -4.378 -33.842 8.643 1.00 51.81 296 LYS A N 1
ATOM 2229 C CA . LYS A 1 296 ? -3.895 -33.317 7.345 1.00 51.81 296 LYS A CA 1
ATOM 2230 C C . LYS A 1 296 ? -4.830 -33.544 6.150 1.00 51.81 296 LYS A C 1
ATOM 2232 O O . LYS A 1 296 ? -4.831 -32.757 5.215 1.00 51.81 296 LYS A O 1
ATOM 2237 N N . THR A 1 297 ? -5.651 -34.592 6.173 1.00 45.38 297 THR A N 1
ATOM 2238 C CA . THR A 1 297 ? -6.560 -34.959 5.072 1.00 45.38 297 THR A CA 1
ATOM 2239 C C . THR A 1 297 ? -7.854 -34.136 5.017 1.00 45.38 297 THR A C 1
ATOM 2241 O O . THR A 1 297 ? -8.631 -34.305 4.086 1.00 45.38 297 THR A O 1
ATOM 2244 N N . THR A 1 298 ? -8.096 -33.251 5.992 1.00 53.12 298 THR A N 1
ATOM 2245 C CA . THR A 1 298 ? -9.306 -32.403 6.094 1.00 53.12 298 THR A CA 1
ATOM 2246 C C . THR A 1 298 ? -9.008 -30.900 6.164 1.00 53.12 298 THR A C 1
ATOM 2248 O O . THR A 1 298 ? -9.934 -30.108 6.304 1.00 53.12 298 THR A O 1
ATOM 2251 N N . GLN A 1 299 ? -7.738 -30.482 6.091 1.00 62.09 299 GLN A N 1
ATOM 2252 C CA . GLN A 1 299 ? -7.348 -29.105 6.427 1.00 62.09 299 GLN A CA 1
ATOM 2253 C C . GLN A 1 299 ? -7.691 -28.058 5.351 1.00 62.09 299 GLN A C 1
ATOM 2255 O O . GLN A 1 299 ? -8.010 -26.937 5.724 1.00 62.09 299 GLN A O 1
ATOM 2260 N N . CYS A 1 300 ? -7.690 -28.397 4.054 1.00 69.06 300 CYS A N 1
ATOM 2261 C CA . CYS A 1 300 ? -7.984 -27.408 3.001 1.00 69.06 300 CYS A CA 1
ATOM 2262 C C . CYS A 1 300 ? -9.486 -27.196 2.754 1.00 69.06 300 CYS A C 1
ATOM 2264 O O . CYS A 1 300 ? -9.874 -26.159 2.237 1.00 69.06 300 CYS A O 1
ATOM 2266 N N . GLY A 1 301 ? -10.339 -28.169 3.107 1.00 69.19 301 GLY A N 1
ATOM 2267 C CA . GLY A 1 301 ? -11.733 -28.232 2.634 1.00 69.19 301 GLY A CA 1
ATOM 2268 C C . GLY A 1 301 ? -12.658 -27.105 3.106 1.00 69.19 301 GLY A C 1
ATOM 2269 O O . GLY A 1 301 ? -13.764 -26.992 2.594 1.00 69.19 301 GLY A O 1
ATOM 2270 N N . ASN A 1 302 ? -12.204 -26.283 4.056 1.00 81.50 302 ASN A N 1
ATOM 2271 C CA . ASN A 1 302 ? -12.932 -25.124 4.576 1.00 81.50 302 ASN A CA 1
ATOM 2272 C C . ASN A 1 302 ? -12.147 -23.810 4.407 1.00 81.50 302 ASN A C 1
ATOM 2274 O O . ASN A 1 302 ? -12.501 -22.821 5.044 1.00 81.50 302 ASN A O 1
ATOM 2278 N N . LEU A 1 303 ? -11.058 -23.814 3.630 1.00 89.94 303 LEU A N 1
ATOM 2279 C CA . LEU A 1 303 ? -10.238 -22.632 3.385 1.00 89.94 303 LEU A CA 1
ATOM 2280 C C . LEU A 1 303 ? -10.577 -22.015 2.033 1.00 89.94 303 LEU A C 1
ATOM 2282 O O . LEU A 1 303 ? -10.813 -22.724 1.052 1.00 89.94 303 LEU A O 1
ATOM 2286 N N . PHE A 1 304 ? -10.543 -20.690 1.995 1.00 95.31 304 PHE A N 1
ATOM 2287 C CA . PHE A 1 304 ? -10.830 -19.901 0.807 1.00 95.31 304 PHE A CA 1
ATOM 2288 C C . PHE A 1 304 ? -9.793 -18.799 0.653 1.00 95.31 304 PHE A C 1
ATOM 2290 O O . PHE A 1 304 ? -9.354 -18.214 1.646 1.00 95.31 304 PHE A O 1
ATOM 2297 N N . ILE A 1 305 ? -9.442 -18.495 -0.594 1.00 97.50 305 ILE A N 1
ATOM 2298 C CA . ILE A 1 305 ? -8.822 -17.217 -0.924 1.00 97.50 305 ILE A CA 1
ATOM 2299 C C . ILE A 1 305 ? -9.947 -16.253 -1.275 1.00 97.50 305 ILE A C 1
ATOM 2301 O O . ILE A 1 305 ? -10.770 -16.530 -2.144 1.00 97.50 305 ILE A O 1
ATOM 2305 N N . ASN A 1 306 ? -10.005 -15.139 -0.555 1.00 97.75 306 ASN A N 1
ATOM 2306 C CA . ASN A 1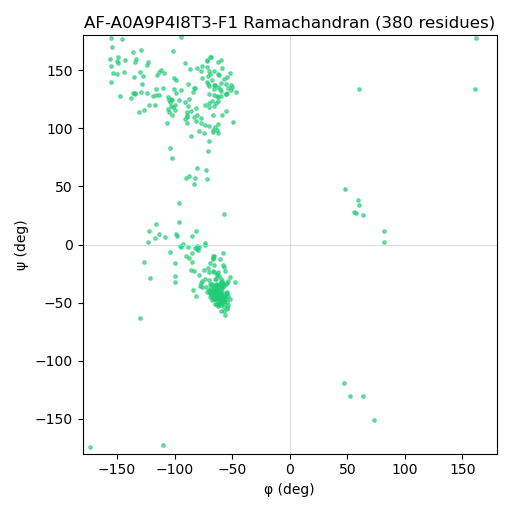 306 ? -10.931 -14.053 -0.832 1.00 97.75 306 ASN A CA 1
ATOM 2307 C C . ASN A 1 306 ? -10.163 -12.945 -1.535 1.00 97.75 306 ASN A C 1
ATOM 2309 O O . ASN A 1 306 ? -9.294 -12.324 -0.927 1.00 97.75 306 ASN A O 1
ATOM 2313 N N . TYR A 1 307 ? -10.475 -12.740 -2.809 1.00 98.12 307 TYR A N 1
ATOM 2314 C CA . TYR A 1 307 ? -9.935 -11.665 -3.623 1.00 98.12 307 TYR A CA 1
ATOM 2315 C C . TYR A 1 307 ? -10.824 -10.437 -3.467 1.00 98.12 307 TYR A C 1
ATOM 2317 O O . TYR A 1 307 ? -12.014 -10.479 -3.781 1.00 98.12 307 TYR A O 1
ATOM 2325 N N . ILE A 1 308 ? -10.246 -9.351 -2.974 1.00 98.06 308 ILE A N 1
ATOM 2326 C CA . ILE A 1 308 ? -10.865 -8.032 -2.932 1.00 98.06 308 ILE A CA 1
ATOM 2327 C C . ILE A 1 308 ? -10.295 -7.257 -4.113 1.00 98.06 308 ILE A C 1
ATOM 2329 O O . ILE A 1 308 ? -9.079 -7.088 -4.216 1.00 98.06 308 ILE A O 1
ATOM 2333 N N . ASN A 1 309 ? -11.167 -6.825 -5.014 1.00 96.69 309 ASN A N 1
ATOM 2334 C CA . ASN A 1 309 ? -10.801 -6.051 -6.191 1.00 96.69 309 ASN A CA 1
ATOM 2335 C C . ASN A 1 309 ? -11.932 -5.076 -6.527 1.00 96.69 309 ASN A C 1
ATOM 2337 O O . ASN A 1 309 ? -13.110 -5.457 -6.560 1.00 96.69 309 ASN A O 1
ATOM 2341 N N . GLY A 1 310 ? -11.585 -3.800 -6.681 1.00 94.38 310 GLY A N 1
ATOM 2342 C CA . GLY A 1 310 ? -12.561 -2.718 -6.665 1.00 94.38 310 GLY A CA 1
ATOM 2343 C C . GLY A 1 310 ? -13.445 -2.780 -5.412 1.00 94.38 310 GLY A C 1
ATOM 2344 O O . GLY A 1 310 ? -12.964 -2.956 -4.291 1.00 94.38 310 GLY A O 1
ATOM 2345 N N . LEU A 1 311 ? -14.764 -2.709 -5.612 1.00 93.94 311 LEU A N 1
ATOM 2346 C CA . LEU A 1 311 ? -15.770 -2.840 -4.546 1.00 93.94 311 LEU A CA 1
ATOM 2347 C C . LEU A 1 311 ? -16.343 -4.263 -4.409 1.00 93.94 311 LEU A C 1
ATOM 2349 O O . LEU A 1 311 ? -17.428 -4.433 -3.852 1.00 93.94 311 LEU A O 1
ATOM 2353 N N . SER A 1 312 ? -15.653 -5.276 -4.939 1.00 95.31 312 SER A N 1
ATOM 2354 C CA . SER A 1 312 ? -16.124 -6.666 -4.959 1.00 95.31 312 SER A CA 1
ATOM 2355 C C . SER A 1 312 ? -15.258 -7.573 -4.090 1.00 95.31 312 SER A C 1
ATOM 2357 O O . SER A 1 312 ? -14.050 -7.373 -3.971 1.00 95.31 312 SER A O 1
ATOM 2359 N N . ILE A 1 313 ? -15.884 -8.601 -3.511 1.00 97.69 313 ILE A N 1
ATOM 2360 C CA . ILE A 1 313 ? -15.214 -9.674 -2.771 1.00 97.69 313 ILE A CA 1
ATOM 2361 C C . ILE A 1 313 ? -15.584 -10.997 -3.438 1.00 97.69 313 ILE A C 1
ATOM 2363 O O . ILE A 1 313 ? -16.761 -11.349 -3.520 1.00 97.69 313 ILE A O 1
ATOM 2367 N N . ILE A 1 314 ? -14.576 -11.720 -3.914 1.00 97.38 314 ILE A N 1
ATOM 2368 C CA . ILE A 1 314 ? -14.726 -12.972 -4.657 1.00 97.38 314 ILE A CA 1
ATOM 2369 C C . ILE A 1 314 ? -14.080 -14.086 -3.838 1.00 97.38 314 ILE A C 1
ATOM 2371 O O . ILE A 1 314 ? -12.889 -14.026 -3.536 1.00 97.38 314 ILE A O 1
ATOM 2375 N N . SER A 1 315 ? -14.863 -15.094 -3.456 1.00 97.31 315 SER A N 1
ATOM 2376 C CA . SER A 1 315 ? -14.394 -16.212 -2.632 1.00 97.31 315 SER A CA 1
ATOM 2377 C C . SER A 1 315 ? -14.125 -17.449 -3.484 1.00 97.31 315 SER A C 1
ATOM 2379 O O . SER A 1 315 ? -15.059 -18.033 -4.030 1.00 97.31 315 SER A O 1
ATOM 2381 N N . GLU A 1 316 ? -12.879 -17.911 -3.506 1.00 97.12 316 GLU A N 1
ATOM 2382 C CA . GLU A 1 316 ? -12.465 -19.103 -4.248 1.00 97.12 316 GLU A CA 1
ATOM 2383 C C . GLU A 1 316 ? -11.974 -20.200 -3.298 1.00 97.12 316 GLU A C 1
ATOM 2385 O O . GLU A 1 316 ? -11.130 -19.940 -2.431 1.00 97.12 316 GLU A O 1
ATOM 2390 N N . PRO A 1 317 ? -12.492 -21.438 -3.408 1.00 95.81 317 PRO A N 1
ATOM 2391 C CA . PRO A 1 317 ? -12.070 -22.528 -2.543 1.00 95.81 317 PRO A CA 1
ATOM 2392 C C . PRO A 1 317 ? -10.599 -22.870 -2.782 1.00 95.81 317 PRO A C 1
ATOM 2394 O O . PRO A 1 317 ? -10.140 -22.995 -3.921 1.00 95.81 317 PRO A O 1
ATOM 2397 N N . VAL A 1 318 ? -9.864 -23.103 -1.694 1.00 94.19 318 VAL A N 1
ATOM 2398 C CA . VAL A 1 318 ? -8.496 -23.622 -1.768 1.00 94.19 318 VAL A CA 1
ATOM 2399 C C . VAL A 1 318 ? -8.542 -25.047 -2.322 1.00 94.19 318 VAL A C 1
ATOM 2401 O O . VAL A 1 318 ? -9.014 -25.981 -1.671 1.00 94.19 318 VAL A O 1
ATOM 2404 N N . LYS A 1 319 ? -8.021 -25.220 -3.539 1.00 92.69 319 LYS A N 1
ATOM 2405 C CA . LYS A 1 319 ? -7.974 -26.496 -4.269 1.00 92.69 319 LYS A CA 1
ATOM 2406 C C . LYS A 1 319 ? -6.991 -27.475 -3.639 1.00 92.69 319 LYS A C 1
ATOM 2408 O O . LYS A 1 319 ? -7.251 -28.676 -3.570 1.00 92.69 319 LYS A O 1
ATOM 2413 N N . SER A 1 320 ? -5.851 -26.963 -3.188 1.00 90.44 320 SER A N 1
ATOM 2414 C CA . SER A 1 320 ? -4.804 -27.751 -2.546 1.00 90.44 320 SER A CA 1
ATOM 2415 C C . SER A 1 320 ? -4.038 -26.914 -1.544 1.00 90.44 320 SER A C 1
ATOM 2417 O O . SER A 1 320 ? -3.821 -25.728 -1.758 1.00 90.44 320 SER A O 1
ATOM 2419 N N . CYS A 1 321 ? -3.583 -27.540 -0.467 1.00 87.75 321 CYS A N 1
ATOM 2420 C CA . CYS A 1 321 ? -2.731 -26.892 0.512 1.00 87.75 321 CYS A CA 1
ATOM 2421 C C . CYS A 1 321 ? -1.706 -27.881 1.066 1.00 87.75 321 CYS A C 1
ATOM 2423 O O . CYS A 1 321 ? -1.962 -29.086 1.161 1.00 87.75 321 CYS A O 1
ATOM 2425 N N . ASN A 1 322 ? -0.529 -27.374 1.414 1.00 86.25 322 ASN A N 1
ATOM 2426 C CA . ASN A 1 322 ? 0.534 -28.146 2.035 1.00 86.25 322 ASN A CA 1
ATOM 2427 C C . ASN A 1 322 ? 1.036 -27.396 3.261 1.00 86.25 322 ASN A C 1
ATOM 2429 O O . ASN A 1 322 ? 1.615 -26.327 3.136 1.00 86.25 322 ASN A O 1
ATOM 2433 N N . PHE A 1 323 ? 0.835 -27.961 4.447 1.00 80.62 323 PHE A N 1
ATOM 2434 C CA . PHE A 1 323 ? 1.343 -27.356 5.671 1.00 80.62 323 PHE A CA 1
ATOM 2435 C C . PHE A 1 323 ? 2.781 -27.795 5.924 1.00 80.62 323 PHE A C 1
ATOM 2437 O O . PHE A 1 323 ? 3.059 -28.978 6.175 1.00 80.62 323 PHE A O 1
ATOM 2444 N N . GLY A 1 324 ? 3.682 -26.816 5.869 1.00 70.19 324 GLY A N 1
ATOM 2445 C CA . GLY A 1 324 ? 5.081 -26.967 6.229 1.00 70.19 324 GLY A CA 1
ATOM 2446 C C . GLY A 1 324 ? 5.243 -27.418 7.683 1.00 70.19 324 GLY A C 1
ATOM 2447 O O . GLY A 1 324 ? 4.391 -27.182 8.539 1.00 70.19 324 GLY A O 1
ATOM 2448 N N . ALA A 1 325 ? 6.339 -28.122 7.964 1.00 66.44 325 ALA A N 1
ATOM 2449 C CA . ALA A 1 325 ? 6.726 -28.506 9.319 1.00 66.44 325 ALA A CA 1
ATOM 2450 C C . ALA A 1 325 ? 7.977 -27.723 9.738 1.00 66.44 325 ALA A C 1
ATOM 2452 O O . ALA A 1 325 ? 8.935 -27.657 8.962 1.00 66.44 325 ALA A O 1
ATOM 2453 N N . GLY A 1 326 ? 7.976 -27.190 10.965 1.00 65.88 326 GLY A N 1
ATOM 2454 C CA . GLY A 1 326 ? 9.035 -26.300 11.454 1.00 65.88 326 GLY A CA 1
ATOM 2455 C C . GLY A 1 326 ? 9.079 -25.008 10.639 1.00 65.88 326 GLY A C 1
ATOM 2456 O O . GLY A 1 326 ? 8.034 -24.426 10.368 1.00 65.88 326 GLY A O 1
ATOM 2457 N N . ASP A 1 327 ? 10.272 -24.631 10.178 1.00 68.19 327 ASP A N 1
ATOM 2458 C CA . ASP A 1 327 ? 10.514 -23.380 9.440 1.00 68.19 327 ASP A CA 1
ATOM 2459 C C . ASP A 1 327 ? 10.108 -23.432 7.956 1.00 68.19 327 ASP A C 1
ATOM 2461 O O . ASP A 1 327 ? 10.252 -22.448 7.230 1.00 68.19 327 ASP A O 1
ATOM 2465 N N . LYS A 1 328 ? 9.630 -24.581 7.458 1.00 77.25 328 LYS A N 1
ATOM 2466 C CA . LYS A 1 328 ? 9.224 -24.699 6.051 1.00 77.25 328 LYS A CA 1
ATOM 2467 C C . LYS A 1 328 ? 7.937 -23.905 5.795 1.00 77.25 328 LYS A C 1
ATOM 2469 O O . LYS A 1 328 ? 7.001 -24.050 6.587 1.00 77.25 328 LYS A O 1
ATOM 2474 N N . PRO A 1 329 ? 7.848 -23.151 4.683 1.00 84.25 329 PRO A N 1
ATOM 2475 C CA . PRO A 1 329 ? 6.619 -22.461 4.328 1.00 84.25 329 PRO A CA 1
ATOM 2476 C C . PRO A 1 329 ? 5.493 -23.471 4.087 1.00 84.25 329 PRO A C 1
ATOM 2478 O O . PRO A 1 329 ? 5.712 -24.605 3.644 1.00 84.25 329 PRO A O 1
ATOM 2481 N N . SER A 1 330 ? 4.283 -23.054 4.434 1.00 87.44 330 SER A N 1
ATOM 2482 C CA . SER A 1 330 ? 3.044 -23.699 4.020 1.00 87.44 330 SER A CA 1
ATOM 2483 C C . SER A 1 330 ? 2.557 -23.070 2.724 1.00 87.44 330 SER A C 1
ATOM 2485 O O . SER A 1 330 ? 2.894 -21.927 2.435 1.00 87.44 330 SER A O 1
ATOM 2487 N N . THR A 1 331 ? 1.764 -23.807 1.954 1.00 92.00 331 THR A N 1
ATOM 2488 C CA . THR A 1 331 ? 1.195 -23.317 0.702 1.00 92.00 331 THR A CA 1
ATOM 2489 C C . THR A 1 331 ? -0.306 -23.548 0.626 1.00 92.00 331 THR A C 1
ATOM 2491 O O . THR A 1 331 ? -0.822 -24.530 1.168 1.00 92.00 331 THR A O 1
ATOM 2494 N N . ALA A 1 332 ? -1.008 -22.655 -0.065 1.00 93.44 332 ALA A N 1
ATOM 2495 C CA . ALA A 1 332 ? -2.408 -22.796 -0.446 1.00 93.44 332 ALA A CA 1
ATOM 2496 C C . ALA A 1 332 ? -2.576 -22.353 -1.902 1.00 93.44 332 ALA A C 1
ATOM 2498 O O . ALA A 1 332 ? -2.124 -21.279 -2.277 1.00 93.44 332 ALA A O 1
ATOM 2499 N N . THR A 1 333 ? -3.226 -23.176 -2.718 1.00 96.50 333 THR A N 1
ATOM 2500 C CA . THR A 1 333 ? -3.487 -22.892 -4.131 1.00 96.50 333 THR A CA 1
ATOM 2501 C C . THR A 1 333 ? -4.982 -22.720 -4.344 1.00 96.50 333 THR A C 1
ATOM 2503 O O . THR A 1 333 ? -5.760 -23.598 -3.957 1.00 96.50 333 THR A O 1
ATOM 2506 N N . ALA A 1 334 ? -5.383 -21.623 -4.976 1.00 97.38 334 ALA A N 1
ATOM 2507 C CA . ALA A 1 334 ? -6.768 -21.339 -5.343 1.00 97.38 334 ALA A CA 1
ATOM 2508 C C . ALA A 1 334 ? -6.848 -20.840 -6.789 1.00 97.38 334 ALA A C 1
ATOM 2510 O O . ALA A 1 334 ? -5.850 -20.401 -7.362 1.00 97.38 334 ALA A O 1
ATOM 2511 N N . PHE A 1 335 ? -8.040 -20.950 -7.373 1.00 97.94 335 PHE A N 1
ATOM 2512 C CA . PHE A 1 335 ? -8.308 -20.390 -8.691 1.00 97.94 335 PHE A CA 1
ATOM 2513 C C . PHE A 1 335 ? -8.372 -18.869 -8.604 1.00 97.94 335 PHE A C 1
ATOM 2515 O O . PHE A 1 335 ? -8.950 -18.340 -7.665 1.00 97.94 335 PHE A O 1
ATOM 2522 N N . PHE A 1 336 ? -7.816 -18.187 -9.593 1.00 98.00 336 PHE A N 1
ATOM 2523 C CA . PHE A 1 336 ? -7.936 -16.756 -9.789 1.00 98.00 336 PHE A CA 1
ATOM 2524 C C . PHE A 1 336 ? -8.870 -16.494 -10.981 1.00 98.00 336 PHE A C 1
ATOM 2526 O O . PHE A 1 336 ? -8.462 -16.710 -12.127 1.00 98.00 336 PHE A O 1
ATOM 2533 N N . PRO A 1 337 ? -10.126 -16.073 -10.736 1.00 97.38 337 PRO A N 1
ATOM 2534 C CA . PRO A 1 337 ? -11.185 -16.018 -11.742 1.00 97.38 337 PRO A CA 1
ATOM 2535 C C . PRO A 1 337 ? -11.169 -14.679 -12.492 1.00 97.38 337 PRO A C 1
ATOM 2537 O O . PRO A 1 337 ? -12.135 -13.909 -12.453 1.00 97.38 337 PRO A O 1
ATOM 2540 N N . GLN A 1 338 ? -10.040 -14.383 -13.141 1.00 95.56 338 GLN A N 1
ATOM 2541 C CA . GLN A 1 338 ? -9.763 -13.093 -13.771 1.00 95.56 338 GLN A CA 1
ATOM 2542 C C . GLN A 1 338 ? -10.814 -12.710 -14.819 1.00 95.56 338 GLN A C 1
ATOM 2544 O O . GLN A 1 338 ? -11.319 -11.593 -14.779 1.00 95.56 338 GLN A O 1
ATOM 2549 N N . LYS A 1 339 ? -11.162 -13.619 -15.739 1.00 93.81 339 LYS A N 1
ATOM 2550 C CA . LYS A 1 339 ? -12.040 -13.322 -16.886 1.00 93.81 339 LYS A CA 1
ATOM 2551 C C . LYS A 1 339 ? -13.508 -13.239 -16.511 1.00 93.81 339 LYS A C 1
ATOM 2553 O O . LYS A 1 339 ? -14.257 -12.511 -17.149 1.00 93.81 339 LYS A O 1
ATOM 2558 N N . GLU A 1 340 ? -13.935 -14.031 -15.532 1.00 94.56 340 GLU A N 1
ATOM 2559 C CA . GLU A 1 340 ? -15.329 -14.032 -15.080 1.00 94.56 340 GLU A CA 1
ATOM 2560 C C . GLU A 1 340 ? -15.680 -12.737 -14.340 1.00 94.56 340 GLU A C 1
ATOM 2562 O O . GLU A 1 340 ? -16.821 -12.285 -14.409 1.00 94.56 340 GLU A O 1
ATOM 2567 N N . ASN A 1 341 ? -14.693 -12.128 -13.674 1.00 94.44 341 ASN A N 1
ATOM 2568 C CA . ASN A 1 341 ? -14.899 -10.969 -12.807 1.00 94.44 341 ASN A CA 1
ATOM 2569 C C . ASN A 1 341 ? -14.173 -9.698 -13.277 1.00 94.44 341 ASN A C 1
ATOM 2571 O O . ASN A 1 341 ? -14.182 -8.708 -12.550 1.00 94.44 341 ASN A O 1
ATOM 2575 N N . ASP A 1 342 ? -13.543 -9.720 -14.457 1.00 93.00 342 ASP A N 1
ATOM 2576 C CA . ASP A 1 342 ? -12.756 -8.610 -15.015 1.00 93.00 342 ASP A CA 1
ATOM 2577 C C . ASP A 1 342 ? -11.752 -8.020 -14.001 1.00 93.00 342 ASP A C 1
ATOM 2579 O O . ASP A 1 342 ? -11.658 -6.804 -13.807 1.00 93.00 342 ASP A O 1
ATOM 2583 N N . ILE A 1 343 ? -11.000 -8.899 -13.329 1.00 94.69 343 ILE A N 1
ATOM 2584 C CA . ILE A 1 343 ? -10.056 -8.501 -12.275 1.00 94.69 343 ILE A CA 1
ATOM 2585 C C . ILE A 1 343 ? -8.835 -7.834 -12.921 1.00 94.69 343 ILE A C 1
ATOM 2587 O O . ILE A 1 343 ? -8.144 -8.458 -13.730 1.00 94.69 343 ILE A O 1
ATOM 2591 N N . PHE A 1 344 ? -8.576 -6.575 -12.563 1.00 93.31 344 PHE A N 1
ATOM 2592 C CA . PHE A 1 344 ? -7.452 -5.758 -13.035 1.00 93.31 344 PHE A CA 1
ATOM 2593 C C . PHE A 1 344 ? -6.926 -4.872 -11.907 1.00 93.31 344 PHE A C 1
ATOM 2595 O O . PHE A 1 344 ? -7.666 -4.559 -10.973 1.00 93.31 344 PHE A O 1
ATOM 2602 N N . GLY A 1 345 ? -5.682 -4.413 -12.020 1.00 93.94 345 GLY A N 1
ATOM 2603 C CA . GLY A 1 345 ? -5.116 -3.502 -11.037 1.00 93.94 345 GLY A CA 1
ATOM 2604 C C . GLY A 1 345 ? -4.777 -4.180 -9.711 1.00 93.94 345 GLY A C 1
ATOM 2605 O O . GLY A 1 345 ? -4.534 -5.390 -9.661 1.00 93.94 345 GLY A O 1
ATOM 2606 N N . SER A 1 346 ? -4.833 -3.397 -8.635 1.00 95.56 346 SER A N 1
ATOM 2607 C CA . SER A 1 346 ? -4.607 -3.865 -7.269 1.00 95.56 346 SER A CA 1
ATOM 2608 C C . SER A 1 346 ? -5.631 -4.914 -6.825 1.00 95.56 346 SER A C 1
ATOM 2610 O O . SER A 1 346 ? -6.843 -4.763 -7.009 1.00 95.56 346 SER A O 1
ATOM 2612 N N . VAL A 1 347 ? -5.151 -5.979 -6.189 1.00 97.38 347 VAL A N 1
ATOM 2613 C CA . VAL A 1 347 ? -5.957 -7.052 -5.601 1.00 97.38 347 VAL A CA 1
ATOM 2614 C C . VAL A 1 347 ? -5.430 -7.366 -4.206 1.00 97.38 347 VAL A C 1
ATOM 2616 O O . VAL A 1 347 ? -4.243 -7.630 -4.025 1.00 97.38 347 VAL A O 1
ATOM 2619 N N . ILE A 1 348 ? -6.322 -7.422 -3.219 1.00 98.12 348 ILE A N 1
ATOM 2620 C CA . ILE A 1 348 ? -5.995 -7.946 -1.890 1.00 98.12 348 ILE A CA 1
ATOM 2621 C C . ILE A 1 348 ? -6.497 -9.386 -1.810 1.00 98.12 348 ILE A C 1
ATOM 2623 O O . ILE A 1 348 ? -7.699 -9.631 -1.879 1.00 98.12 348 ILE A O 1
ATOM 2627 N N . ALA A 1 349 ? -5.591 -10.349 -1.663 1.00 98.12 349 ALA A N 1
ATOM 2628 C CA . ALA A 1 349 ? -5.934 -11.760 -1.501 1.00 98.12 349 ALA A CA 1
ATOM 2629 C C . ALA A 1 349 ? -5.797 -12.170 -0.034 1.00 98.12 349 ALA A C 1
ATOM 2631 O O . ALA A 1 349 ? -4.727 -12.018 0.546 1.00 98.12 349 ALA A O 1
ATOM 2632 N N . VAL A 1 350 ? -6.853 -12.717 0.571 1.00 97.00 350 VAL A N 1
ATOM 2633 C CA . VAL A 1 350 ? -6.871 -13.078 2.000 1.00 97.00 350 VAL A CA 1
ATOM 2634 C C . VAL A 1 350 ? -7.224 -14.548 2.188 1.00 97.00 350 VAL A C 1
ATOM 2636 O O . VAL A 1 350 ? -8.228 -15.021 1.653 1.00 97.00 350 VAL A O 1
ATOM 2639 N N . LEU A 1 351 ? -6.433 -15.269 2.987 1.00 93.62 351 LEU A N 1
ATOM 2640 C CA . LEU A 1 351 ? -6.698 -16.669 3.324 1.00 93.62 351 LEU A CA 1
ATOM 2641 C C . LEU A 1 351 ? -7.575 -16.760 4.582 1.00 93.62 351 LEU A C 1
ATOM 2643 O O . LEU A 1 351 ? -7.128 -16.446 5.691 1.00 93.62 351 LEU A O 1
ATOM 2647 N N . THR A 1 352 ? -8.816 -17.218 4.410 1.00 91.94 352 THR A N 1
ATOM 2648 C CA . THR A 1 352 ? -9.851 -17.218 5.459 1.00 91.94 352 THR A CA 1
ATOM 2649 C C . THR A 1 352 ? -10.517 -18.585 5.636 1.00 91.94 352 THR A C 1
ATOM 2651 O O . THR A 1 352 ? -10.400 -19.479 4.789 1.00 91.94 352 THR A O 1
ATOM 2654 N N . ALA A 1 353 ? -11.270 -18.722 6.730 1.00 86.19 353 ALA A N 1
ATOM 2655 C CA . ALA A 1 353 ? -12.248 -19.786 6.934 1.00 86.19 353 ALA A CA 1
ATOM 2656 C C . ALA A 1 353 ? -13.680 -19.269 6.694 1.00 86.19 353 ALA A C 1
ATOM 2658 O O . ALA A 1 353 ? -14.449 -19.059 7.631 1.00 86.19 353 ALA A O 1
ATOM 2659 N N . GLY A 1 354 ? -14.059 -19.058 5.432 1.00 86.19 354 GLY A N 1
ATOM 2660 C CA . GLY A 1 354 ? -15.422 -18.663 5.066 1.00 86.19 354 GLY A CA 1
ATOM 2661 C C . GLY A 1 354 ? -15.534 -18.054 3.671 1.00 86.19 354 GLY A C 1
ATOM 2662 O O . GLY A 1 354 ? -14.540 -17.903 2.963 1.00 86.19 354 GLY A O 1
ATOM 2663 N N . THR A 1 355 ? -16.764 -17.718 3.279 1.00 93.44 355 THR A N 1
ATOM 2664 C CA . THR A 1 355 ? -17.102 -17.141 1.966 1.00 93.44 355 THR A CA 1
ATOM 2665 C C . THR A 1 355 ? -18.250 -16.143 2.092 1.00 93.44 355 THR A C 1
ATOM 2667 O O . THR A 1 355 ? -18.864 -16.038 3.155 1.00 93.44 355 THR A O 1
ATOM 2670 N N . ASN A 1 356 ? -18.614 -15.501 0.972 1.00 89.75 356 ASN A N 1
ATOM 2671 C CA . ASN A 1 356 ? -19.804 -14.645 0.844 1.00 89.75 356 ASN A CA 1
ATOM 2672 C C . ASN A 1 356 ? -19.787 -13.448 1.803 1.00 89.75 356 ASN A C 1
ATOM 2674 O O . ASN A 1 356 ? -20.831 -13.030 2.308 1.00 89.75 356 ASN A O 1
ATOM 2678 N N . PHE A 1 357 ? -18.595 -12.919 2.067 1.00 95.94 357 PHE A N 1
ATOM 2679 C CA . PHE A 1 357 ? -18.433 -11.722 2.873 1.00 95.94 357 PHE A CA 1
ATOM 2680 C C . PHE A 1 357 ? -19.006 -10.515 2.138 1.00 95.94 357 PHE A C 1
ATOM 2682 O O . PHE A 1 357 ? -18.873 -10.377 0.923 1.00 95.94 357 PHE A O 1
ATOM 2689 N N . THR A 1 358 ? -19.642 -9.634 2.896 1.00 94.19 358 THR A N 1
ATOM 2690 C CA . THR A 1 358 ? -20.259 -8.403 2.388 1.00 94.19 358 THR A CA 1
ATOM 2691 C C . THR A 1 358 ? -19.433 -7.162 2.708 1.00 94.19 358 THR A C 1
ATOM 2693 O O . THR A 1 358 ? -19.755 -6.068 2.249 1.00 94.19 358 THR A O 1
ATOM 2696 N N . SER A 1 359 ? -18.361 -7.321 3.488 1.00 94.81 359 SER A N 1
ATOM 2697 C CA . SER A 1 359 ? -17.444 -6.246 3.848 1.00 94.81 359 SER A CA 1
ATOM 2698 C C . SER A 1 359 ? -16.028 -6.763 4.088 1.00 94.81 359 SER A C 1
ATOM 2700 O O . SER A 1 359 ? -15.815 -7.932 4.417 1.00 94.81 359 SER A O 1
ATOM 2702 N N . VAL A 1 360 ? -15.056 -5.860 3.973 1.00 95.62 360 VAL A N 1
ATOM 2703 C CA . VAL A 1 360 ? -13.652 -6.142 4.292 1.00 95.62 360 VAL A CA 1
ATOM 2704 C C . VAL A 1 360 ? -13.466 -6.484 5.776 1.00 95.62 360 VAL A C 1
ATOM 2706 O O . VAL A 1 360 ? -12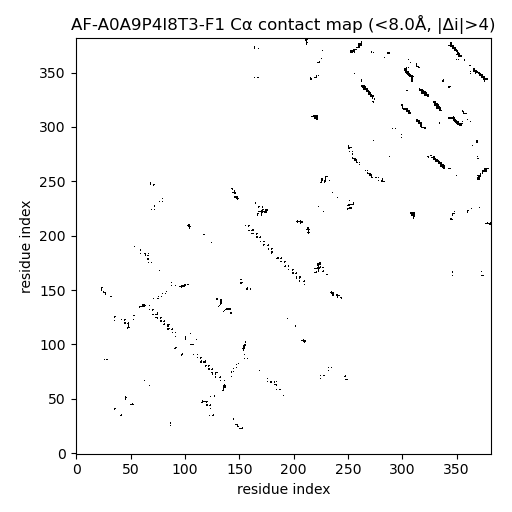.681 -7.371 6.102 1.00 95.62 360 VAL A O 1
ATOM 2709 N N . ASP A 1 361 ? -14.233 -5.859 6.677 1.00 93.56 361 ASP A N 1
ATOM 2710 C CA . ASP A 1 361 ? -14.194 -6.164 8.114 1.00 93.56 361 ASP A CA 1
ATOM 2711 C C . ASP A 1 361 ? -14.611 -7.626 8.399 1.00 93.56 361 ASP A C 1
ATOM 2713 O O . ASP A 1 361 ? -14.013 -8.284 9.253 1.00 93.56 361 ASP A O 1
ATOM 2717 N N . GLU A 1 362 ? -15.583 -8.176 7.657 1.00 94.75 362 GLU A N 1
ATOM 2718 C CA . GLU A 1 362 ? -15.959 -9.596 7.758 1.00 94.75 362 GLU A CA 1
ATOM 2719 C C . GLU A 1 362 ? -14.864 -10.533 7.225 1.00 94.75 362 GLU A C 1
ATOM 2721 O O . GLU A 1 362 ? -14.586 -11.556 7.854 1.00 94.75 362 GLU A O 1
ATOM 2726 N N . VAL A 1 363 ? -14.209 -10.175 6.109 1.00 95.69 363 VAL A N 1
ATOM 2727 C CA . VAL A 1 363 ? -13.052 -10.924 5.577 1.00 95.69 363 VAL A CA 1
ATOM 2728 C C . VAL A 1 363 ? -11.949 -10.982 6.628 1.00 95.69 363 VAL A C 1
ATOM 2730 O O . VAL A 1 363 ? -11.445 -12.057 6.940 1.00 95.69 363 VAL A O 1
ATOM 2733 N N . ILE A 1 364 ? -11.623 -9.831 7.217 1.00 92.69 364 ILE A N 1
ATOM 2734 C CA . ILE A 1 364 ? -10.604 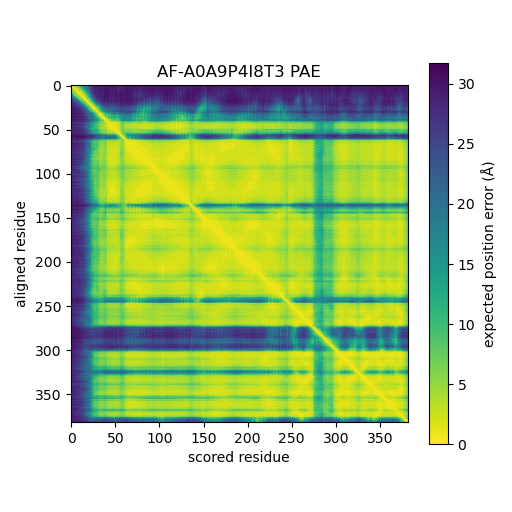-9.695 8.253 1.00 92.69 364 ILE A CA 1
ATOM 2735 C C . ILE A 1 364 ? -10.935 -10.540 9.484 1.00 92.69 364 ILE A C 1
ATOM 2737 O O . ILE A 1 364 ? -10.056 -11.223 10.010 1.00 92.69 364 ILE A O 1
ATOM 2741 N N . ALA A 1 365 ? -12.187 -10.511 9.945 1.00 89.88 365 ALA A N 1
ATOM 2742 C CA . ALA A 1 365 ? -12.629 -11.299 11.093 1.00 89.88 365 ALA A CA 1
ATOM 2743 C C . ALA A 1 365 ? -12.534 -12.816 10.849 1.00 89.88 365 ALA A C 1
ATOM 2745 O O . ALA A 1 365 ? -12.402 -13.584 11.804 1.00 89.88 365 ALA A O 1
ATOM 2746 N N . ALA A 1 366 ? -12.594 -13.242 9.585 1.00 90.00 366 ALA A N 1
ATOM 2747 C CA . ALA A 1 366 ? -12.462 -14.632 9.165 1.00 90.00 366 ALA A CA 1
ATOM 2748 C C . ALA A 1 366 ? -11.034 -15.025 8.735 1.00 90.00 366 ALA A C 1
ATOM 2750 O O . ALA A 1 366 ? -10.819 -16.185 8.367 1.00 90.00 366 ALA A O 1
ATOM 2751 N N . THR A 1 367 ? -10.067 -14.098 8.747 1.00 89.31 367 THR A N 1
ATOM 2752 C CA . THR A 1 367 ? -8.676 -14.369 8.355 1.00 89.31 367 THR A CA 1
ATOM 2753 C C . THR A 1 367 ? -8.036 -15.394 9.280 1.00 89.31 367 THR A C 1
ATOM 2755 O O . THR A 1 367 ? -7.992 -15.221 10.496 1.00 89.31 367 THR A O 1
ATOM 2758 N N . GLU A 1 368 ? -7.478 -16.447 8.686 1.00 79.50 368 GLU A N 1
ATOM 2759 C CA . GLU A 1 368 ? -6.834 -17.540 9.423 1.00 79.50 368 GLU A CA 1
ATOM 2760 C C . GLU A 1 368 ? -5.310 -17.408 9.456 1.00 79.50 368 GLU A C 1
ATOM 2762 O O . GLU A 1 368 ? -4.669 -17.819 10.424 1.00 79.50 368 GLU A O 1
ATOM 2767 N N . PHE A 1 369 ? -4.728 -16.839 8.397 1.00 78.88 369 PHE A N 1
ATOM 2768 C CA . PHE A 1 369 ? -3.276 -16.742 8.249 1.00 78.88 369 PHE A CA 1
ATOM 2769 C C . PHE A 1 369 ? -2.832 -15.325 7.898 1.00 78.88 369 PHE A C 1
ATOM 2771 O O . PHE A 1 369 ? -2.116 -14.700 8.678 1.00 78.88 369 PHE A O 1
ATOM 2778 N N . GLY A 1 370 ? -3.252 -14.806 6.744 1.00 87.94 370 GLY A N 1
ATOM 2779 C CA . GLY A 1 370 ? -2.640 -13.603 6.204 1.00 87.94 370 GLY A CA 1
ATOM 2780 C C . GLY A 1 370 ? -3.308 -13.039 4.963 1.00 87.94 370 GLY A C 1
ATOM 2781 O O . GLY A 1 370 ? -4.338 -13.554 4.516 1.00 87.94 370 GLY A O 1
ATOM 2782 N N . PHE A 1 371 ? -2.672 -12.015 4.397 1.00 94.75 371 PHE A N 1
ATOM 2783 C CA . PHE A 1 371 ? -3.051 -11.430 3.114 1.00 94.75 371 PHE A CA 1
ATOM 2784 C C . PHE A 1 371 ? -1.844 -11.185 2.193 1.00 94.75 371 PHE A C 1
ATOM 2786 O O . PHE A 1 371 ? -0.722 -11.034 2.668 1.00 94.75 371 PHE A O 1
ATOM 2793 N N . ALA A 1 372 ? -2.094 -11.116 0.888 1.00 95.75 372 ALA A N 1
ATOM 2794 C CA . ALA A 1 372 ? -1.177 -10.593 -0.121 1.00 95.75 372 ALA A CA 1
ATOM 2795 C C . ALA A 1 372 ? -1.777 -9.334 -0.755 1.00 95.75 372 ALA A C 1
ATOM 2797 O O . ALA A 1 372 ? -2.992 -9.269 -0.961 1.00 95.75 372 ALA A O 1
ATOM 2798 N N . ALA A 1 373 ? -0.923 -8.380 -1.116 1.00 96.00 373 ALA A N 1
ATOM 2799 C CA . ALA A 1 373 ? -1.257 -7.306 -2.044 1.00 96.00 373 ALA A CA 1
ATOM 2800 C C . ALA A 1 373 ? -0.618 -7.629 -3.404 1.00 96.00 373 ALA A C 1
ATOM 2802 O O . ALA A 1 373 ? 0.600 -7.781 -3.487 1.00 96.00 373 ALA A O 1
ATOM 2803 N N . LEU A 1 374 ? -1.444 -7.773 -4.438 1.00 96.19 374 LEU A N 1
ATOM 2804 C CA . LEU A 1 374 ? -1.078 -8.237 -5.780 1.00 96.19 374 LEU A CA 1
ATOM 2805 C C . LEU A 1 374 ? -1.475 -7.200 -6.837 1.00 96.19 374 LEU A C 1
ATOM 2807 O O . LEU A 1 374 ? -2.392 -6.417 -6.596 1.00 96.19 374 LEU A O 1
ATOM 2811 N N . GLU A 1 375 ? -0.831 -7.223 -8.007 1.00 93.50 375 GLU A N 1
ATOM 2812 C CA . GLU A 1 375 ? -1.252 -6.475 -9.206 1.00 93.50 375 GLU A CA 1
ATOM 2813 C C . GLU A 1 375 ? -1.612 -7.460 -10.297 1.00 93.50 375 GLU A C 1
ATOM 2815 O O . GLU A 1 375 ? -0.823 -8.346 -10.617 1.00 93.50 375 GLU A O 1
ATOM 2820 N N . VAL A 1 376 ? -2.741 -7.241 -10.956 1.00 93.50 376 VAL A N 1
ATOM 2821 C CA . VAL A 1 376 ? -2.949 -7.807 -12.285 1.00 93.50 376 VAL A CA 1
ATOM 2822 C C . VAL A 1 376 ? -2.419 -6.814 -13.308 1.00 93.50 376 VAL A C 1
ATOM 2824 O O . VAL A 1 376 ? -3.078 -5.812 -13.604 1.00 93.50 376 VAL A O 1
ATOM 2827 N N . GLN A 1 377 ? -1.251 -7.110 -13.876 1.00 79.88 377 GLN A N 1
ATOM 2828 C CA . GLN A 1 377 ? -0.698 -6.282 -14.944 1.00 79.88 377 GLN A CA 1
ATOM 2829 C C . GLN A 1 377 ? -1.616 -6.303 -16.164 1.00 79.88 377 GLN A C 1
ATOM 2831 O O . GLN A 1 377 ? -2.001 -7.354 -16.693 1.00 79.88 377 GLN A O 1
ATOM 2836 N N . GLU A 1 378 ? -1.957 -5.111 -16.629 1.00 78.62 378 GLU A N 1
ATOM 2837 C CA . GLU A 1 378 ? -2.736 -4.932 -17.840 1.00 78.62 378 GLU A CA 1
ATOM 2838 C C . GLU A 1 378 ? -1.857 -5.173 -19.067 1.00 78.62 378 GLU A C 1
ATOM 2840 O O . GLU A 1 378 ? -0.642 -4.968 -19.051 1.00 78.62 378 GLU A O 1
ATOM 2845 N N . LYS A 1 379 ? -2.465 -5.581 -20.185 1.00 64.19 379 LYS A N 1
ATOM 2846 C CA . LYS A 1 379 ? -1.732 -5.517 -21.451 1.00 64.19 379 LYS A CA 1
ATOM 2847 C C . LYS A 1 379 ? -1.476 -4.043 -21.787 1.00 64.19 379 LYS A C 1
ATOM 2849 O O . LYS A 1 379 ? -2.425 -3.262 -21.680 1.00 64.19 379 LYS A O 1
ATOM 2854 N N . PRO A 1 380 ? -0.263 -3.683 -22.249 1.00 60.19 380 PRO A N 1
ATOM 2855 C CA . PRO A 1 380 ? 0.033 -2.326 -22.683 1.00 60.19 380 PRO A CA 1
ATOM 2856 C C . PRO A 1 380 ? -1.017 -1.850 -23.683 1.00 60.19 380 PRO A C 1
ATOM 2858 O O . PRO A 1 380 ? -1.432 -2.607 -24.568 1.00 60.19 380 PRO A O 1
ATOM 2861 N N . LEU A 1 381 ? -1.459 -0.601 -23.539 1.00 53.66 381 LEU A N 1
ATOM 2862 C CA . LEU A 1 381 ? -2.476 -0.025 -24.419 1.00 53.66 381 LEU A CA 1
ATOM 2863 C C . LEU A 1 381 ? -2.003 0.150 -25.875 1.00 53.66 381 LEU A C 1
ATOM 2865 O O . LEU A 1 381 ? -2.848 0.404 -26.737 1.00 53.66 381 LEU A O 1
ATOM 2869 N N . PHE A 1 382 ? -0.701 0.010 -26.163 1.00 51.81 382 PHE A N 1
ATOM 2870 C CA . PHE A 1 382 ? -0.106 0.266 -27.478 1.00 51.81 382 PHE A CA 1
ATOM 2871 C C . PHE A 1 382 ? 1.061 -0.663 -27.806 1.00 51.81 382 PHE A C 1
ATOM 2873 O O . PHE A 1 382 ? 1.887 -0.921 -26.902 1.00 51.81 382 PHE A O 1
#

Nearest PDB structures (foldseek):
  5d8s-assembly1_C-2  TM=8.395E-01  e=5.071E-02  Pseudomonas aeruginosa PAO1
  4ztt-assembly1_F  TM=8.157E-01  e=7.811E-02  Escherichia coli DH1
  2c41-assembly1_C  TM=6.028E-01  e=8.244E-02  Thermosynechococcus vestitus BP-1
  1nf6-assembly2_F  TM=6.735E-01  e=1.956E-01  Desulfovibrio desulfuricans
  1n1q-assembly1_A  TM=6.499E-01  e=1.956E-01  Brevibacillus brevis

Radius of gyration: 22.88 Å; Cα contacts (8 Å, |Δi|>4): 630; chains: 1; bounding box: 44×96×51 Å

Mean predicted aligned error: 9.36 Å

Sequence (382 aa):
MRSFINTVAVALAASSLAAAAPAQKIVQLPGNFPNLADKASTASTEAGAFGQLSNIGGKPPKFSDDTITSIELVSLNEIIETFFFKNFLLQLDNSTFLSTLHELDVSKEQLQAGIESILNVEKLHAINAETALTNAANNKPPIVPCEFIFPVDDVKSAVVLANRFTDVVDGVLNDVVAKAIAAGDAGFVPGIVSASQDEAEQNGGFRTWLHERAQSQPFLTLGSRVFGYSLLQDFIKPGTCGANKDKINLQVLQPLIADDPSAEDQDITFEFHVQDTRLDNFNGPSGAQSFISKPKTTQCGNLFINYINGLSIISEPVKSCNFGAGDKPSTATAFFPQKENDIFGSVIAVLTAGTNFTSVDEVIAATEFGFAALEVQEKPLF

Foldseek 3Di:
DDDDDDDDDDDDDDPPPPPPDPPFPFPWDPDFDPPLPPPVVQVVLCVLLVHHQDPPDDQQQAADPQLLLLLLLQLLVLLLLLVLLVVLLVCLVPPQQAVCLVLWPDDSVRVNSLSSNVSSVSSSSNSNSQCCCCRRHPRHHHQGDFTWGDRGRHNLSSLVVLLQLLLQVLLALVQSCVVCVVRVNNVCNVSSVVVSVVSLQSNLVSCNRNLHHSDFDPFGWHHHSQQNVQVSVNGGDPPGRPPNPPVNPHAHFWEWDWAFDELDKDKTKTWFDLPPPSCVPHPAPPQSVVLVPDDPVCRQQQKWKWKTGGQDTDTWGFPDKADDDDGDIIMTMTIDHCPVVVGFAKIKIAIFRDDDDNDPVVSVNGGRHGIYIHGHGDDRPD

Secondary structure (DSSP, 8-state):
------------------------------SPPP-TT-HHHHHHHHHHTTS---------S---HHHHHHHHHHHHHHHHHHHHHHHHHHHTT-TTGGGGGGGSSS-HHHHHHHHHHHHHHHHHHHHHHHHHHHHTSTTPPPPPP--B-----SHHHHHHHHHHHHHHHHHHHHHHHHHHHHTT-GGGHHHHHHHHHHHHHHHHHHHHHTTS-S---SSPPP--HHHHHHHHHHTBPTT--GGGTTTS----PEEPB-PPPPSS-EEEEEEE-TT-GGGGG--S-SHHHHHHTS-GGGSSTT-EEEEEETTEEEEEEEEEEE---TTSPEEEEEEE-HHHHT--EEEEEEEES----SSHHHHHHTEEEEEEEEEEPPPP--

pLDDT: mean 81.03, std 20.58, range [26.09, 98.12]

Solvent-accessible surface area (backbone atoms only — not comparable to full-atom values): 21536 Å² total; per-residue (Å²): 138,90,83,89,83,81,87,83,82,84,78,83,78,82,79,78,75,78,73,72,73,71,83,73,79,77,72,74,76,89,68,80,77,73,71,68,84,40,65,77,64,41,56,58,30,24,62,49,39,78,47,72,78,85,78,87,78,68,82,58,90,55,57,45,73,69,44,41,43,44,41,52,49,50,27,53,49,25,47,51,48,30,52,49,37,50,53,51,62,70,41,74,82,37,70,71,26,48,65,41,41,87,74,36,68,55,52,74,67,57,49,51,53,49,44,51,28,49,32,21,41,29,47,49,50,25,37,52,30,40,47,43,31,44,75,26,35,86,58,37,79,69,88,64,80,54,48,60,48,72,102,50,74,32,45,48,52,43,44,51,49,50,32,52,52,38,50,42,44,39,14,16,43,55,38,45,43,55,49,20,48,76,65,69,38,54,86,54,37,67,61,49,54,50,50,35,52,51,40,50,54,49,32,20,49,38,28,37,27,65,48,36,61,49,66,60,54,100,48,67,30,66,39,32,63,44,57,41,55,25,56,55,52,72,32,45,41,88,90,46,36,72,84,45,78,80,63,58,90,63,63,63,52,41,66,32,46,60,78,61,48,66,80,46,69,45,75,49,58,33,36,34,65,92,72,53,75,71,55,82,73,50,85,61,78,72,42,54,67,59,54,75,73,48,64,83,94,61,64,39,83,60,31,16,39,34,38,26,39,21,92,43,69,44,63,26,61,32,77,46,64,47,83,41,69,78,91,43,61,19,39,42,26,25,63,40,66,23,73,87,66,70,58,47,29,52,30,41,38,31,38,20,61,61,68,87,54,91,46,65,69,54,46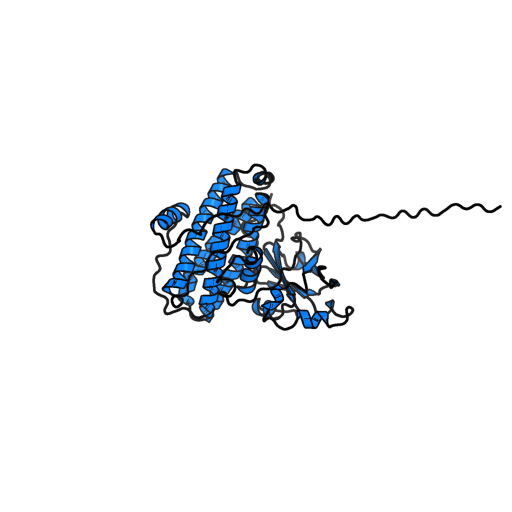,59,75,32,48,44,60,24,37,29,86,39,43,26,58,66,78,57,91,119